Protein AF-A0A925I6Q6-F1 (afdb_monomer_lite)

pLDDT: mean 77.1, std 19.79, range [21.72, 97.94]

Radius of gyration: 34.44 Å; chains: 1; bounding box: 95×86×110 Å

Structure (mmCIF, N/CA/C/O backbone):
data_AF-A0A925I6Q6-F1
#
_entry.id   AF-A0A925I6Q6-F1
#
loop_
_atom_site.group_PDB
_atom_site.id
_atom_site.type_symbol
_atom_site.label_atom_id
_atom_site.label_alt_id
_atom_site.label_comp_id
_atom_site.label_asym_id
_atom_site.label_entity_id
_atom_site.label_seq_id
_atom_site.pdbx_PDB_ins_code
_atom_site.Cartn_x
_atom_site.Cartn_y
_atom_site.Cartn_z
_atom_site.occupancy
_atom_site.B_iso_or_equiv
_atom_site.auth_seq_id
_atom_site.auth_comp_id
_atom_site.auth_asym_id
_atom_site.auth_atom_id
_atom_site.pdbx_PDB_model_num
ATOM 1 N N . MET A 1 1 ? 2.445 -39.896 -63.220 1.00 28.86 1 MET A N 1
ATOM 2 C CA . MET A 1 1 ? 2.595 -40.839 -62.083 1.00 28.86 1 MET A CA 1
ATOM 3 C C . MET A 1 1 ? 2.996 -40.047 -60.835 1.00 28.86 1 MET A C 1
ATOM 5 O O . MET A 1 1 ? 3.186 -38.846 -60.957 1.00 28.86 1 MET A O 1
ATOM 9 N N . LYS A 1 2 ? 3.082 -40.713 -59.674 1.00 30.80 2 LYS A N 1
ATOM 10 C CA . LYS A 1 2 ? 3.702 -40.299 -58.388 1.00 30.80 2 LYS A CA 1
ATOM 11 C C . LYS A 1 2 ? 4.859 -39.266 -58.526 1.00 30.80 2 LYS A C 1
ATOM 13 O O . LYS A 1 2 ? 5.605 -39.363 -59.491 1.00 30.80 2 LYS A O 1
ATOM 18 N N . ASN A 1 3 ? 5.108 -38.326 -57.595 1.00 25.75 3 ASN A N 1
ATOM 19 C CA . ASN A 1 3 ? 4.942 -38.433 -56.132 1.00 25.75 3 ASN A CA 1
ATOM 20 C C . ASN A 1 3 ? 4.859 -37.079 -55.361 1.00 25.75 3 ASN A C 1
ATOM 22 O O . ASN A 1 3 ? 5.503 -36.111 -55.739 1.00 25.75 3 ASN A O 1
ATOM 26 N N . THR A 1 4 ? 4.169 -37.121 -54.210 1.00 26.95 4 THR A N 1
ATOM 27 C CA . THR A 1 4 ? 4.445 -36.465 -52.899 1.00 26.95 4 THR A CA 1
ATOM 28 C C . THR A 1 4 ? 4.555 -34.931 -52.702 1.00 26.95 4 THR A C 1
ATOM 30 O O . THR A 1 4 ? 5.418 -34.247 -53.235 1.00 26.95 4 THR A O 1
ATOM 33 N N . LEU A 1 5 ? 3.741 -34.466 -51.739 1.00 30.20 5 LEU A N 1
ATOM 34 C CA . LEU A 1 5 ? 3.757 -33.219 -50.945 1.00 30.20 5 LEU A CA 1
ATOM 35 C C . LEU A 1 5 ? 5.100 -32.480 -50.732 1.00 30.20 5 LEU A C 1
ATOM 37 O O . LEU A 1 5 ? 6.092 -33.073 -50.309 1.00 30.20 5 LEU A O 1
ATOM 41 N N . LYS A 1 6 ? 4.994 -31.142 -50.670 1.00 24.09 6 LYS A N 1
ATOM 42 C CA . LYS A 1 6 ? 5.481 -30.353 -49.518 1.00 24.09 6 LYS A CA 1
ATOM 43 C C . LYS A 1 6 ? 4.394 -29.388 -49.027 1.00 24.09 6 LYS A C 1
ATOM 45 O O . LYS A 1 6 ? 3.692 -28.787 -49.832 1.00 24.09 6 LYS A O 1
ATOM 50 N N . PHE A 1 7 ? 4.271 -29.242 -47.708 1.00 27.69 7 PHE A N 1
ATOM 51 C CA . PHE A 1 7 ? 3.477 -28.181 -47.074 1.00 27.69 7 PHE A CA 1
ATOM 52 C C . PHE A 1 7 ? 4.185 -26.827 -47.230 1.00 27.69 7 PHE A C 1
ATOM 54 O O . PHE A 1 7 ? 5.410 -26.748 -47.126 1.00 27.69 7 PHE A O 1
ATOM 61 N N . THR A 1 8 ? 3.429 -25.743 -47.393 1.00 26.39 8 THR A N 1
ATOM 62 C CA . THR A 1 8 ? 3.920 -24.379 -47.140 1.00 26.39 8 THR A CA 1
ATOM 63 C C . THR A 1 8 ? 2.788 -23.566 -46.523 1.00 26.39 8 THR A C 1
ATOM 65 O O . THR A 1 8 ? 1.695 -23.487 -47.079 1.00 26.39 8 THR A O 1
ATOM 68 N N . THR A 1 9 ? 3.026 -23.028 -45.329 1.00 26.95 9 THR A N 1
ATOM 69 C CA . THR A 1 9 ? 1.983 -22.449 -44.478 1.00 26.95 9 THR A CA 1
ATOM 70 C C . THR A 1 9 ? 1.590 -21.053 -44.951 1.00 26.95 9 THR A C 1
ATOM 72 O O . THR A 1 9 ? 2.262 -20.077 -44.624 1.00 26.95 9 THR A O 1
ATOM 75 N N . LEU A 1 10 ? 0.471 -20.933 -45.670 1.00 24.86 10 LEU A N 1
ATOM 76 C CA . LEU A 1 10 ? -0.156 -19.632 -45.889 1.00 24.86 10 LEU A CA 1
ATOM 77 C C . LEU A 1 10 ? -1.008 -19.279 -44.662 1.00 24.86 10 LEU A C 1
ATOM 79 O O . LEU A 1 10 ? -2.107 -19.804 -44.484 1.00 24.86 10 LEU A O 1
ATOM 83 N N . PHE A 1 11 ? -0.490 -18.397 -43.804 1.00 24.67 11 PHE A N 1
ATOM 84 C CA . PHE A 1 11 ? -1.240 -17.830 -42.680 1.00 24.67 11 PHE A CA 1
ATOM 85 C C . PHE A 1 11 ? -2.367 -16.936 -43.214 1.00 24.67 11 PHE A C 1
ATOM 87 O O . PHE A 1 11 ? -2.194 -15.732 -43.410 1.00 24.67 11 PHE A O 1
ATOM 94 N N . LEU A 1 12 ? -3.539 -17.525 -43.461 1.00 25.55 12 LEU A N 1
ATOM 95 C CA . LEU A 1 12 ? -4.740 -16.760 -43.767 1.00 25.55 12 LEU A CA 1
ATOM 96 C C . LEU A 1 12 ? -5.176 -16.041 -42.485 1.00 25.55 12 LEU A C 1
ATOM 98 O O . LEU A 1 12 ? -5.805 -16.632 -41.608 1.00 25.55 12 LEU A O 1
ATOM 102 N N . PHE A 1 13 ? -4.775 -14.775 -42.358 1.00 25.23 13 PHE A N 1
ATOM 103 C CA . PHE A 1 13 ? -5.041 -13.932 -41.194 1.00 25.23 13 PHE A CA 1
ATOM 104 C C . PHE A 1 13 ? -6.539 -13.612 -41.125 1.00 25.23 13 PHE A C 1
ATOM 106 O O . PHE A 1 13 ? -7.000 -12.574 -41.606 1.00 25.23 13 PHE A O 1
ATOM 113 N N . CYS A 1 14 ? -7.303 -14.553 -40.568 1.00 23.97 14 CYS A N 1
ATOM 114 C CA . CYS A 1 14 ? -8.751 -14.495 -40.460 1.00 23.97 14 CYS A CA 1
ATOM 115 C C . CYS A 1 14 ? -9.149 -13.391 -39.477 1.00 23.97 14 CYS A C 1
ATOM 117 O O . CYS A 1 14 ? -9.408 -13.638 -38.299 1.00 23.97 14 CYS A O 1
ATOM 119 N N . HIS A 1 15 ? -9.185 -12.159 -39.986 1.00 26.20 15 HIS A N 1
ATOM 120 C CA . HIS A 1 15 ? -9.763 -11.007 -39.320 1.00 26.20 15 HIS A CA 1
ATOM 121 C C . HIS A 1 15 ? -11.253 -11.282 -39.118 1.00 26.20 15 HIS A C 1
ATOM 123 O O . HIS A 1 15 ? -12.089 -10.931 -39.953 1.00 26.20 15 HIS A O 1
ATOM 129 N N . LEU A 1 16 ? -11.594 -11.900 -37.984 1.00 26.75 16 LEU A N 1
ATOM 130 C CA . LEU A 1 16 ? -12.916 -11.717 -37.413 1.00 26.75 16 LEU A CA 1
ATOM 131 C C . LEU A 1 16 ? -13.077 -10.213 -37.218 1.00 26.75 16 LEU A C 1
ATOM 133 O O . LEU A 1 16 ? -12.455 -9.622 -36.335 1.00 26.75 16 LEU A O 1
ATOM 137 N N . PHE A 1 17 ? -13.916 -9.603 -38.051 1.00 27.72 17 PHE A N 1
ATOM 138 C CA . PHE A 1 17 ? -14.454 -8.288 -37.763 1.00 27.72 17 PHE A CA 1
ATOM 139 C C . PHE A 1 17 ? -15.161 -8.381 -36.410 1.00 27.72 17 PHE A C 1
ATOM 141 O O . PHE A 1 17 ? -16.293 -8.862 -36.319 1.00 27.72 17 PHE A O 1
ATOM 148 N N . ILE A 1 18 ? -14.502 -7.886 -35.360 1.00 35.47 18 ILE A N 1
ATOM 149 C CA . ILE A 1 18 ? -15.178 -7.449 -34.143 1.00 35.47 18 ILE A CA 1
ATOM 150 C C . ILE A 1 18 ? -15.978 -6.217 -34.564 1.00 35.47 18 ILE A C 1
ATOM 152 O O . ILE A 1 18 ? -15.536 -5.076 -34.446 1.00 35.47 18 ILE A O 1
ATOM 156 N N . CYS A 1 19 ? -17.141 -6.470 -35.163 1.00 37.34 19 CYS A N 1
ATOM 157 C CA . CYS A 1 19 ? -18.093 -5.452 -35.559 1.00 37.34 19 CYS A CA 1
ATOM 158 C C . CYS A 1 19 ? -18.731 -4.919 -34.274 1.00 37.34 19 CYS A C 1
ATOM 160 O O . CYS A 1 19 ? -19.786 -5.388 -33.846 1.00 37.34 19 CYS A O 1
ATOM 162 N N . GLY A 1 20 ? -18.015 -4.007 -33.611 1.00 47.47 20 GLY A N 1
ATOM 163 C CA . GLY A 1 20 ? -18.482 -3.342 -32.406 1.00 47.47 20 GLY A CA 1
ATOM 164 C C . GLY A 1 20 ? -19.825 -2.682 -32.687 1.00 47.47 20 GLY A C 1
ATOM 165 O O . GLY A 1 20 ? -19.955 -1.917 -33.647 1.00 47.47 20 GLY A O 1
ATOM 166 N N . LEU A 1 21 ? -20.832 -3.010 -31.874 1.00 57.84 21 LEU A N 1
ATOM 167 C CA . LEU A 1 21 ? -22.136 -2.369 -31.984 1.00 57.84 21 LEU A CA 1
ATOM 168 C C . LEU A 1 21 ? -21.973 -0.875 -31.713 1.00 57.84 21 LEU A C 1
ATOM 170 O O . LEU A 1 21 ? -21.201 -0.461 -30.840 1.00 57.84 21 LEU A O 1
ATOM 174 N N . LYS A 1 22 ? -22.697 -0.069 -32.485 1.00 62.44 22 LYS A N 1
ATOM 175 C CA . LYS A 1 22 ? -22.633 1.384 -32.359 1.00 62.44 22 LYS A CA 1
ATOM 176 C C . LYS A 1 22 ? -23.598 1.821 -31.267 1.00 62.44 22 LYS A C 1
ATOM 178 O O . LYS A 1 22 ? -24.654 1.214 -31.112 1.00 62.44 22 LYS A O 1
ATOM 183 N N . ALA A 1 23 ? -23.257 2.889 -30.552 1.00 62.59 23 ALA A N 1
ATOM 184 C CA . ALA A 1 23 ? -24.055 3.472 -29.472 1.00 62.59 23 ALA A CA 1
ATOM 185 C C . ALA A 1 23 ? -25.576 3.511 -29.764 1.00 62.59 23 ALA A C 1
ATOM 187 O O . ALA A 1 23 ? -26.377 3.092 -28.928 1.00 62.59 23 ALA A O 1
ATOM 188 N N . LYS A 1 24 ? -25.977 3.891 -30.985 1.00 66.69 24 LYS A N 1
ATOM 189 C CA . LYS A 1 24 ? -27.370 3.840 -31.474 1.00 66.69 24 LYS A CA 1
ATOM 190 C C . LYS A 1 24 ? -28.144 2.514 -31.277 1.00 66.69 24 LYS A C 1
ATOM 192 O O . LYS A 1 24 ? -29.372 2.554 -31.243 1.00 66.69 24 LYS A O 1
ATOM 197 N N . ASP A 1 25 ? -27.486 1.359 -31.169 1.00 79.88 25 ASP A N 1
ATOM 198 C CA . ASP A 1 25 ? -28.128 0.033 -31.144 1.00 79.88 25 ASP A CA 1
ATOM 199 C C . ASP A 1 25 ? -28.603 -0.384 -29.724 1.00 79.88 25 ASP A C 1
ATOM 201 O O . ASP A 1 25 ? -29.259 -1.419 -29.557 1.00 79.88 25 ASP A O 1
ATOM 205 N N . PHE A 1 26 ? -28.301 0.420 -28.694 1.00 86.88 26 PHE A N 1
ATOM 206 C CA . PHE A 1 26 ? -28.715 0.200 -27.301 1.00 86.88 26 PHE A CA 1
ATOM 207 C C . PHE A 1 26 ? -30.068 0.858 -26.958 1.00 86.88 26 PHE A C 1
ATOM 209 O O . PHE A 1 26 ? -30.475 1.849 -27.575 1.00 86.88 26 PHE A O 1
ATOM 216 N N . VAL A 1 27 ? -30.754 0.302 -25.950 1.00 91.38 27 VAL A N 1
ATOM 217 C CA . VAL A 1 27 ? -32.035 0.800 -25.393 1.00 91.38 27 VAL A CA 1
ATOM 218 C C . VAL A 1 27 ? -32.047 0.924 -23.868 1.00 91.38 27 VAL A C 1
ATOM 220 O O . VAL A 1 27 ? -32.832 1.697 -23.330 1.00 91.38 27 VAL A O 1
ATOM 223 N N . SER A 1 28 ? -31.169 0.213 -23.160 1.00 91.69 28 SER A N 1
ATOM 224 C CA . SER A 1 28 ? -30.926 0.423 -21.731 1.00 91.69 28 SER A CA 1
ATOM 225 C C . SER A 1 28 ? -29.458 0.184 -21.392 1.00 91.69 28 SER A C 1
ATOM 227 O O . SER A 1 28 ? -28.758 -0.554 -22.092 1.00 91.69 28 SER A O 1
ATOM 229 N N . ILE A 1 29 ? -28.992 0.819 -20.317 1.00 92.50 29 ILE A N 1
ATOM 230 C CA . ILE A 1 29 ? -27.663 0.611 -19.741 1.00 92.50 29 ILE A CA 1
ATOM 231 C C . ILE A 1 29 ? -27.769 0.483 -18.218 1.00 92.50 29 ILE A C 1
ATOM 233 O O . ILE A 1 29 ? -28.679 1.041 -17.608 1.00 92.50 29 ILE A O 1
ATOM 237 N N . GLU A 1 30 ? -26.831 -0.235 -17.612 1.00 91.19 30 GLU A N 1
ATOM 238 C CA . GLU A 1 30 ? -26.731 -0.469 -16.169 1.00 91.19 30 GLU A CA 1
ATOM 239 C C . GLU A 1 30 ? -25.265 -0.290 -15.745 1.00 91.19 30 GLU A C 1
ATOM 241 O O . GLU A 1 30 ? -24.386 -0.970 -16.281 1.00 91.19 30 GLU A O 1
ATOM 246 N N . ILE A 1 31 ? -24.988 0.625 -14.809 1.00 88.94 31 ILE A N 1
ATOM 247 C CA . ILE A 1 31 ? -23.651 0.795 -14.224 1.00 88.94 31 ILE A CA 1
ATOM 248 C C . ILE A 1 31 ? -23.450 -0.270 -13.143 1.00 88.94 31 ILE A C 1
ATOM 250 O O . ILE A 1 31 ? -24.265 -0.410 -12.233 1.00 88.94 31 ILE A O 1
ATOM 254 N N . LYS A 1 32 ? -22.334 -0.996 -13.215 1.00 83.69 32 LYS A N 1
ATOM 255 C CA . LYS A 1 32 ? -21.944 -2.041 -12.261 1.00 83.69 32 LYS A CA 1
ATOM 256 C C . LYS A 1 32 ? -20.620 -1.679 -11.604 1.00 83.69 32 LYS A C 1
ATOM 258 O O . LYS A 1 32 ? -19.717 -1.187 -12.270 1.00 83.69 32 LYS A O 1
ATOM 263 N N . TYR A 1 33 ? -20.511 -1.929 -10.306 1.00 77.06 33 TYR A N 1
ATOM 264 C CA . TYR A 1 33 ? -19.324 -1.677 -9.487 1.00 77.06 33 TYR A CA 1
ATOM 265 C C . TYR A 1 33 ? -19.294 -2.680 -8.324 1.00 77.06 33 TYR A C 1
ATOM 267 O O . TYR A 1 33 ? -20.303 -3.342 -8.066 1.00 77.06 33 TYR A O 1
ATOM 275 N N . ASP A 1 34 ? -18.161 -2.824 -7.627 1.00 67.12 34 ASP A N 1
ATOM 276 C CA . ASP A 1 34 ? -18.092 -3.665 -6.425 1.00 67.12 34 ASP A CA 1
ATOM 277 C C . ASP A 1 34 ? -18.353 -2.805 -5.175 1.00 67.12 34 ASP A C 1
ATOM 279 O O . ASP A 1 34 ? -17.488 -2.008 -4.797 1.00 67.12 34 ASP A O 1
ATOM 283 N N . PRO A 1 35 ? -19.504 -2.955 -4.489 1.00 57.75 35 PRO A N 1
ATOM 284 C CA . PRO A 1 35 ? -19.788 -2.223 -3.256 1.00 57.75 35 PRO A CA 1
ATOM 285 C C . PRO A 1 35 ? -18.900 -2.645 -2.072 1.00 57.75 35 PRO A C 1
ATOM 287 O O . PRO A 1 35 ? -18.993 -2.039 -1.008 1.00 57.75 35 PRO A O 1
ATOM 290 N N . LYS A 1 36 ? -18.048 -3.670 -2.230 1.00 56.53 36 LYS A N 1
ATOM 291 C CA . LYS A 1 36 ? -17.030 -4.085 -1.249 1.00 56.53 36 LYS A CA 1
ATOM 292 C C . LYS A 1 36 ? -15.645 -3.478 -1.521 1.00 56.53 36 LYS A C 1
ATOM 294 O O . LYS A 1 36 ? -14.700 -3.789 -0.797 1.00 56.53 36 LYS A O 1
ATOM 299 N N . GLY A 1 37 ? -15.514 -2.634 -2.549 1.00 56.78 37 GLY A N 1
ATOM 300 C CA . GLY A 1 37 ? -14.294 -1.881 -2.839 1.00 56.78 37 GLY A CA 1
ATOM 301 C C . GLY A 1 37 ? -13.965 -0.817 -1.782 1.00 56.78 37 GLY A C 1
ATOM 302 O O . GLY A 1 37 ? -14.786 -0.462 -0.935 1.00 56.78 37 GLY A O 1
ATOM 303 N N . VAL A 1 38 ? -12.745 -0.274 -1.838 1.00 61.28 38 VAL A N 1
ATOM 304 C CA . VAL A 1 38 ? -12.308 0.800 -0.932 1.00 61.28 38 VAL A CA 1
ATOM 305 C C . VAL A 1 38 ? -12.861 2.144 -1.411 1.00 61.28 38 VAL A C 1
ATOM 307 O O . VAL A 1 38 ? -12.325 2.763 -2.327 1.00 61.28 38 VAL A O 1
ATOM 310 N N . LEU A 1 39 ? -13.927 2.612 -0.762 1.00 75.06 39 LEU A N 1
ATOM 311 C CA . LEU A 1 39 ? -14.619 3.855 -1.105 1.00 75.06 39 LEU A CA 1
ATOM 312 C C . LEU A 1 39 ? -14.192 4.983 -0.150 1.00 75.06 39 LEU A C 1
ATOM 314 O O . LEU A 1 39 ? -14.851 5.257 0.855 1.00 75.06 39 LEU A O 1
ATOM 318 N N . ALA A 1 40 ? -13.052 5.615 -0.449 1.00 75.62 40 ALA A N 1
ATOM 319 C CA . ALA A 1 40 ? -12.442 6.690 0.341 1.00 75.62 40 ALA A CA 1
ATOM 320 C C . ALA A 1 40 ? -11.795 7.771 -0.553 1.00 75.62 40 ALA A C 1
ATOM 322 O O . ALA A 1 40 ? -11.584 7.549 -1.744 1.00 75.62 40 ALA A O 1
ATOM 323 N N . LEU A 1 41 ? -11.462 8.938 0.016 1.00 76.69 41 LEU A N 1
ATOM 324 C CA . LEU A 1 41 ? -10.859 10.054 -0.733 1.00 76.69 41 LEU A CA 1
ATOM 325 C C . LEU A 1 41 ? -9.552 9.653 -1.431 1.00 76.69 41 LEU A C 1
ATOM 327 O O . LEU A 1 41 ? -8.686 9.020 -0.823 1.00 76.69 41 LEU A O 1
ATOM 331 N N . GLY A 1 42 ? -9.383 10.075 -2.685 1.00 72.12 42 GLY A N 1
ATOM 332 C CA . GLY A 1 42 ? -8.180 9.797 -3.472 1.00 72.12 42 GLY A CA 1
ATOM 333 C C . GLY A 1 42 ? -7.965 8.315 -3.791 1.00 72.12 42 GLY A C 1
ATOM 334 O O . GLY A 1 42 ? -6.826 7.913 -4.024 1.00 72.12 42 GLY A O 1
ATOM 335 N N . GLN A 1 43 ? -9.011 7.484 -3.742 1.00 75.19 43 GLN A N 1
ATOM 336 C CA . GLN A 1 43 ? -8.963 6.074 -4.139 1.00 75.19 43 GLN A CA 1
ATOM 337 C C . GLN A 1 43 ? -9.676 5.861 -5.477 1.00 75.19 43 GLN A C 1
ATOM 339 O O . GLN A 1 43 ? -10.671 6.523 -5.777 1.00 75.19 43 GLN A O 1
ATOM 344 N N . GLY A 1 44 ? -9.149 4.931 -6.275 1.00 76.31 44 GLY A N 1
ATOM 345 C CA . GLY A 1 44 ? -9.739 4.496 -7.538 1.00 76.31 44 GLY A CA 1
ATOM 346 C C . GLY A 1 44 ? -10.455 3.154 -7.395 1.00 76.31 44 GLY A C 1
ATOM 347 O O . GLY A 1 44 ? -9.955 2.261 -6.710 1.00 76.31 44 GLY A O 1
ATOM 348 N N . PHE A 1 45 ? -11.593 2.987 -8.066 1.00 73.94 45 PHE A N 1
ATOM 349 C CA . PHE A 1 45 ? -12.280 1.699 -8.195 1.00 73.94 45 PHE A CA 1
ATOM 350 C C . PHE A 1 45 ? -12.850 1.518 -9.605 1.00 73.94 45 PHE A C 1
ATOM 352 O O . PHE A 1 45 ? -13.227 2.485 -10.263 1.00 73.94 45 PHE A O 1
ATOM 359 N N . TYR A 1 46 ? -12.909 0.274 -10.079 1.00 79.44 46 TYR A N 1
ATOM 360 C CA . TYR A 1 46 ? -13.420 -0.033 -11.414 1.00 79.44 46 TYR A CA 1
ATOM 361 C C . TYR A 1 46 ? -14.946 -0.086 -11.450 1.00 79.44 46 TYR A C 1
ATOM 363 O O . TYR A 1 46 ? -15.592 -0.588 -10.525 1.00 79.44 46 TYR A O 1
ATOM 371 N N . ILE A 1 47 ? -15.497 0.383 -12.566 1.00 81.50 47 ILE A N 1
ATOM 372 C CA . ILE A 1 47 ? -16.898 0.220 -12.941 1.00 81.50 47 ILE A CA 1
ATOM 373 C C . ILE A 1 47 ? -16.998 -0.476 -14.304 1.00 81.50 47 ILE A C 1
ATOM 375 O O . ILE A 1 47 ? -16.063 -0.467 -15.102 1.00 81.50 47 ILE A O 1
ATOM 379 N N . GLY A 1 48 ? -18.151 -1.066 -14.593 1.00 84.62 48 GLY A N 1
ATOM 380 C CA . GLY A 1 48 ? -18.523 -1.574 -15.911 1.00 84.62 48 GLY A CA 1
ATOM 381 C C . GLY A 1 48 ? -19.888 -1.036 -16.328 1.00 84.62 48 GLY A C 1
ATOM 382 O O . GLY A 1 48 ? -20.693 -0.654 -15.481 1.00 84.62 48 GLY A O 1
ATOM 383 N N . ILE A 1 49 ? -20.169 -1.029 -17.628 1.00 87.19 49 ILE A N 1
ATOM 384 C CA . ILE A 1 49 ? -21.508 -0.776 -18.165 1.00 87.19 49 ILE A CA 1
ATOM 385 C C . ILE A 1 49 ? -21.996 -2.044 -18.849 1.00 87.19 49 ILE A C 1
ATOM 387 O O . ILE A 1 49 ? -21.358 -2.517 -19.788 1.00 87.19 49 ILE A O 1
ATOM 391 N N . ALA A 1 50 ? -23.145 -2.556 -18.410 1.00 86.62 50 ALA A N 1
ATOM 392 C CA . ALA A 1 50 ? -23.907 -3.554 -19.147 1.00 86.62 50 ALA A CA 1
ATOM 393 C C . ALA A 1 50 ? -24.944 -2.835 -20.022 1.00 86.62 50 ALA A C 1
ATOM 395 O O . ALA A 1 50 ? -25.865 -2.200 -19.511 1.00 86.62 50 ALA A O 1
ATOM 396 N N . ALA A 1 51 ? -24.779 -2.905 -21.341 1.00 87.62 51 ALA A N 1
ATOM 397 C CA . ALA A 1 51 ? -25.633 -2.253 -22.328 1.00 87.62 51 ALA A CA 1
ATOM 398 C C . ALA A 1 51 ? -26.507 -3.282 -23.056 1.00 87.62 51 ALA A C 1
ATOM 400 O O . ALA A 1 51 ? -26.003 -4.269 -23.598 1.00 87.62 51 ALA A O 1
ATOM 401 N N . THR A 1 52 ? -27.819 -3.049 -23.088 1.00 88.06 52 THR A N 1
ATOM 402 C CA . THR A 1 52 ? -28.803 -3.974 -23.667 1.00 88.06 52 THR A CA 1
ATOM 403 C C . THR A 1 52 ? -29.382 -3.414 -24.962 1.00 88.06 52 THR A C 1
ATOM 405 O O . THR A 1 52 ? -29.732 -2.238 -25.062 1.00 88.06 52 THR A O 1
ATOM 408 N N . THR A 1 53 ? -29.484 -4.282 -25.965 1.00 86.81 53 THR A N 1
ATOM 409 C CA . THR A 1 53 ? -30.084 -4.005 -27.282 1.00 86.81 53 THR A CA 1
ATOM 410 C C . THR A 1 53 ? -31.564 -4.400 -27.324 1.00 86.81 53 THR A C 1
ATOM 412 O O . THR A 1 53 ? -31.996 -5.249 -26.547 1.00 86.81 53 THR A O 1
ATOM 415 N N . GLU A 1 54 ? -32.330 -3.876 -28.290 1.00 83.94 54 GLU A N 1
ATOM 416 C CA . GLU A 1 54 ? -33.751 -4.233 -28.520 1.00 83.94 54 GLU A CA 1
ATOM 417 C C . GL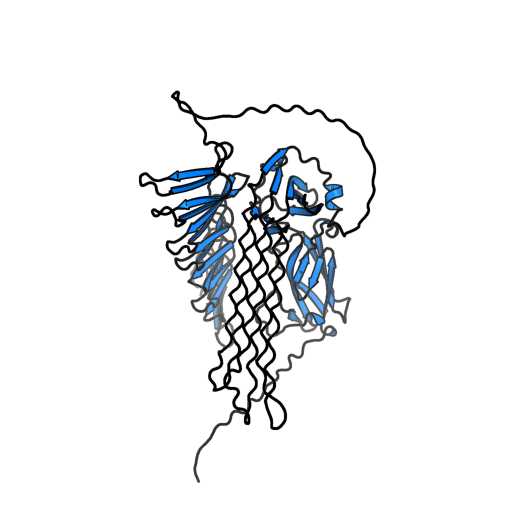U A 1 54 ? -34.012 -5.749 -28.563 1.00 83.94 54 GLU A C 1
ATOM 419 O O . GLU A 1 54 ? -35.063 -6.228 -28.150 1.00 83.94 54 GLU A O 1
ATOM 424 N N . LYS A 1 55 ? -33.034 -6.527 -29.045 1.00 82.75 55 LYS A N 1
ATOM 425 C CA . LYS A 1 55 ? -33.120 -7.989 -29.194 1.00 82.75 55 LYS A CA 1
ATOM 426 C C . LYS A 1 55 ? -32.655 -8.748 -27.943 1.00 82.75 55 LYS A C 1
ATOM 428 O O . LYS A 1 55 ? -32.213 -9.890 -28.056 1.00 82.75 55 LYS A O 1
ATOM 433 N N . GLY A 1 56 ? -32.667 -8.099 -26.776 1.00 80.25 56 GLY A N 1
ATOM 434 C CA . GLY A 1 56 ? -32.303 -8.678 -25.477 1.00 80.25 56 GLY A CA 1
ATOM 435 C C . GLY A 1 56 ? -30.833 -9.087 -25.327 1.00 80.25 56 GLY A C 1
ATOM 436 O O . GLY A 1 56 ? -30.473 -9.730 -24.344 1.00 80.25 56 GLY A O 1
ATOM 437 N N . LYS A 1 57 ? -29.957 -8.753 -26.287 1.00 81.12 57 LYS A N 1
ATOM 438 C CA . LYS A 1 57 ? -28.521 -9.049 -26.177 1.00 81.12 57 LYS A CA 1
ATOM 439 C C . LYS A 1 57 ? -27.851 -7.980 -25.322 1.00 81.12 57 LYS A C 1
ATOM 441 O O . LYS A 1 57 ? -27.924 -6.801 -25.676 1.00 81.12 57 LYS A O 1
ATOM 446 N N . VAL A 1 58 ? -27.183 -8.427 -24.261 1.00 80.75 58 VAL A N 1
ATOM 447 C CA . VAL A 1 58 ? -26.318 -7.621 -23.392 1.00 80.75 58 VAL A CA 1
ATOM 448 C C . VAL A 1 58 ? -24.878 -7.650 -23.913 1.00 80.75 58 VAL A C 1
ATOM 450 O O . VAL A 1 58 ? -24.400 -8.693 -24.375 1.00 80.75 58 VAL A O 1
ATOM 453 N N . PHE A 1 59 ? -24.206 -6.507 -23.824 1.00 80.44 59 PHE A N 1
ATOM 454 C CA . PHE A 1 59 ? -22.781 -6.294 -24.074 1.00 80.44 59 PHE A CA 1
ATOM 455 C C . PHE A 1 59 ? -22.192 -5.577 -22.859 1.00 80.44 59 PHE A C 1
ATOM 457 O O . PHE A 1 59 ? -22.860 -4.717 -22.290 1.00 80.44 59 PHE A O 1
ATOM 464 N N . GLU A 1 60 ? -20.965 -5.905 -22.458 1.00 79.56 60 GLU A N 1
ATOM 465 C CA . GLU A 1 60 ? -20.325 -5.284 -21.289 1.00 79.56 60 GLU A CA 1
ATOM 466 C C . GLU A 1 60 ? -19.043 -4.542 -21.687 1.00 79.56 60 GLU A C 1
ATOM 468 O O . GLU A 1 60 ? -18.353 -4.947 -22.628 1.00 79.56 60 GLU A O 1
ATOM 473 N N . THR A 1 61 ? -18.719 -3.444 -21.001 1.00 76.19 61 THR A N 1
ATOM 474 C CA . THR A 1 61 ? -17.422 -2.775 -21.179 1.00 76.19 61 THR A CA 1
ATOM 475 C C . THR A 1 61 ? -16.281 -3.577 -20.531 1.00 76.19 61 THR A C 1
ATOM 477 O O . THR A 1 61 ? -16.495 -4.265 -19.526 1.00 76.19 61 THR A O 1
ATOM 480 N N . PRO A 1 62 ? -15.046 -3.515 -21.069 1.00 64.94 62 PRO A N 1
ATOM 481 C CA . PRO A 1 62 ? -13.884 -4.122 -20.428 1.00 64.94 62 PRO A CA 1
ATOM 482 C C . PRO A 1 62 ? -13.625 -3.522 -19.041 1.00 64.94 62 PRO A C 1
ATOM 484 O O . PRO A 1 62 ? -13.678 -2.304 -18.879 1.00 64.94 62 PRO A O 1
ATOM 487 N N . GLY A 1 63 ? -13.267 -4.371 -18.073 1.00 54.56 63 GLY A N 1
ATOM 488 C CA . GLY A 1 63 ? -12.644 -3.935 -16.816 1.00 54.56 63 GLY A CA 1
ATOM 489 C C . GLY A 1 63 ? -13.276 -4.440 -15.518 1.00 54.56 63 GLY A C 1
ATOM 490 O O . GLY A 1 63 ? -12.588 -4.404 -14.503 1.00 54.56 63 GLY A O 1
ATOM 491 N N . PHE A 1 64 ? -14.526 -4.935 -15.517 1.00 54.12 64 PHE A N 1
ATOM 492 C CA . PHE A 1 64 ? -15.228 -5.197 -14.246 1.00 54.12 64 PHE A CA 1
ATOM 493 C C . PHE A 1 64 ? -15.721 -6.641 -13.979 1.00 54.12 64 PHE A C 1
ATOM 495 O O . PHE A 1 64 ? -15.305 -7.222 -12.979 1.00 54.12 64 PHE A O 1
ATOM 502 N N . LEU A 1 65 ? -16.568 -7.262 -14.821 1.00 44.59 65 LEU A N 1
ATOM 503 C CA . LEU A 1 65 ? -17.279 -8.511 -14.434 1.00 44.59 65 LEU A CA 1
ATOM 504 C C . LEU A 1 65 ? -16.936 -9.802 -15.191 1.00 44.59 65 LEU A C 1
ATOM 506 O O . LEU A 1 65 ? -17.409 -10.869 -14.795 1.00 44.59 65 LEU A O 1
ATOM 510 N N . SER A 1 66 ? -16.123 -9.772 -16.250 1.00 43.38 66 SER A N 1
ATOM 511 C CA . SER A 1 66 ? -15.737 -11.002 -16.965 1.00 43.38 66 SER A CA 1
ATOM 512 C C . SER A 1 66 ? -14.411 -10.890 -17.729 1.00 43.38 66 SER A C 1
ATOM 514 O O . SER A 1 66 ? -14.399 -10.421 -18.871 1.00 43.38 66 SER A O 1
ATOM 516 N N . PRO A 1 67 ? -13.291 -11.388 -17.167 1.00 38.94 67 PRO A N 1
ATOM 517 C CA . PRO A 1 67 ? -12.066 -11.612 -17.931 1.00 38.94 67 PRO A CA 1
ATOM 518 C C . PRO A 1 67 ? -12.268 -12.785 -18.911 1.00 38.94 67 PRO A C 1
ATOM 520 O O . PRO A 1 67 ? -12.033 -13.941 -18.568 1.00 38.94 67 PRO A O 1
ATOM 523 N N . GLY A 1 68 ? -12.739 -12.483 -20.128 1.00 43.66 68 GLY A N 1
ATOM 524 C CA . GLY A 1 68 ? -12.910 -13.461 -21.218 1.00 43.66 68 GLY A CA 1
ATOM 525 C C . GLY A 1 68 ? -14.208 -13.375 -22.038 1.00 43.66 68 GLY A C 1
ATOM 526 O O . GLY A 1 68 ? -14.518 -14.313 -22.772 1.00 43.66 68 GLY A O 1
ATOM 527 N N . LEU A 1 69 ? -15.005 -12.304 -21.925 1.00 43.59 69 LEU A N 1
ATOM 528 C CA . LEU A 1 69 ? -16.327 -12.238 -22.564 1.00 43.59 69 LEU A CA 1
ATOM 529 C C . LEU A 1 69 ? -16.248 -11.893 -24.068 1.00 43.59 69 LEU A C 1
ATOM 531 O O . LEU A 1 69 ? -15.817 -10.811 -24.455 1.00 43.59 69 LEU A O 1
ATOM 535 N N . LEU A 1 70 ? -16.753 -12.790 -24.925 1.00 43.09 70 LEU A N 1
ATOM 536 C CA . LEU A 1 70 ? -16.755 -12.702 -26.403 1.00 43.09 70 LEU A CA 1
ATOM 537 C C . LEU A 1 70 ? -17.624 -11.567 -27.014 1.00 43.09 70 LEU A C 1
ATOM 539 O O . LEU A 1 70 ? -17.936 -11.602 -28.204 1.00 43.09 70 LEU A O 1
ATOM 543 N N . LYS A 1 71 ? -18.088 -10.599 -26.213 1.00 55.00 71 LYS A N 1
ATOM 544 C CA . LYS A 1 71 ? -19.046 -9.538 -26.589 1.00 55.00 71 LYS A CA 1
ATOM 545 C C . LYS A 1 71 ? -18.781 -8.244 -25.809 1.00 55.00 71 LYS A C 1
ATOM 547 O O . LYS A 1 71 ? -19.647 -7.756 -25.082 1.00 55.00 71 LYS A O 1
ATOM 552 N N . ALA A 1 72 ? -17.575 -7.706 -25.949 1.00 62.12 72 ALA A N 1
ATOM 553 C CA . ALA A 1 72 ? -17.246 -6.390 -25.413 1.00 62.12 72 ALA A CA 1
ATOM 554 C C . ALA A 1 72 ? -17.968 -5.266 -26.186 1.00 62.12 72 ALA A C 1
ATOM 556 O O . ALA A 1 72 ? -18.157 -5.363 -27.401 1.00 62.12 72 ALA A O 1
ATOM 557 N N . THR A 1 73 ? -18.316 -4.182 -25.492 1.00 69.12 73 THR A N 1
ATOM 558 C CA . THR A 1 73 ? -18.562 -2.859 -26.092 1.00 69.12 73 THR A CA 1
ATOM 559 C C . THR A 1 73 ? -17.455 -1.900 -25.666 1.00 69.12 73 THR A C 1
ATOM 561 O O . THR A 1 73 ? -16.953 -1.981 -24.550 1.00 69.12 73 THR A O 1
ATOM 564 N N . ASP A 1 74 ? -17.080 -0.980 -26.546 1.00 79.12 74 ASP A N 1
ATOM 565 C CA . ASP A 1 74 ? -16.081 0.047 -26.255 1.00 79.12 74 ASP A CA 1
ATOM 566 C C . ASP A 1 74 ? -16.631 1.091 -25.259 1.00 79.12 74 ASP A C 1
ATOM 568 O O . ASP A 1 74 ? -17.810 1.459 -25.317 1.00 79.12 74 ASP A O 1
ATOM 572 N N . TRP A 1 75 ? -15.768 1.589 -24.369 1.00 83.25 75 TRP A N 1
ATOM 573 C CA . TRP A 1 75 ? -16.018 2.763 -23.530 1.00 83.25 75 TRP A CA 1
ATOM 574 C C . TRP A 1 75 ? -16.306 4.015 -24.371 1.00 83.25 75 TRP A C 1
ATOM 576 O O . TRP A 1 75 ? -17.082 4.874 -23.948 1.00 83.25 75 TRP A O 1
ATOM 586 N N . SER A 1 76 ? -15.761 4.100 -25.590 1.00 85.88 76 SER A N 1
ATOM 587 C CA . SER A 1 76 ? -15.989 5.221 -26.508 1.00 85.88 76 SER A CA 1
ATOM 588 C C . SER A 1 76 ? -17.467 5.450 -26.867 1.00 85.88 76 SER A C 1
ATOM 590 O O . SER A 1 76 ? -17.825 6.592 -27.158 1.00 85.88 76 SER A O 1
ATOM 592 N N . ASN A 1 77 ? -18.343 4.440 -26.753 1.00 88.31 77 ASN A N 1
ATOM 593 C CA . ASN A 1 77 ? -19.796 4.565 -26.958 1.00 88.31 77 ASN A CA 1
ATOM 594 C C . ASN A 1 77 ? -20.514 5.399 -25.869 1.00 88.31 77 ASN A C 1
ATOM 596 O O . ASN A 1 77 ? -21.638 5.861 -26.092 1.00 88.31 77 ASN A O 1
ATOM 600 N N . PHE A 1 78 ? -19.901 5.601 -24.696 1.00 90.88 78 PHE A N 1
ATOM 601 C CA . PHE A 1 78 ? -20.561 6.170 -23.514 1.00 90.88 78 PHE A CA 1
ATOM 602 C C . PHE A 1 78 ? -19.950 7.507 -23.082 1.00 90.88 78 PHE A C 1
ATOM 604 O O . PHE A 1 78 ? -18.751 7.752 -23.230 1.00 90.88 78 PHE A O 1
ATOM 611 N N . LYS A 1 79 ? -20.784 8.388 -22.525 1.00 94.69 79 LYS A N 1
ATOM 612 C CA . LYS A 1 79 ? -20.366 9.570 -21.767 1.00 94.69 79 LYS A CA 1
ATOM 613 C C . LYS A 1 79 ? -20.593 9.288 -20.283 1.00 94.69 79 LYS A C 1
ATOM 615 O O . LYS A 1 79 ? -21.722 8.999 -19.883 1.00 94.69 79 LYS A O 1
ATOM 620 N N . ILE A 1 80 ? -19.523 9.396 -19.499 1.00 94.12 80 ILE A N 1
ATOM 621 C CA . ILE A 1 80 ? -19.524 9.244 -18.042 1.00 94.12 80 ILE A CA 1
ATOM 622 C C . ILE A 1 80 ? -19.358 10.627 -17.413 1.00 94.12 80 ILE A C 1
ATOM 624 O O . ILE A 1 80 ? -18.512 11.409 -17.842 1.00 94.12 80 ILE A O 1
ATOM 628 N N . GLU A 1 81 ? -20.173 10.928 -16.412 1.00 96.06 81 GLU A N 1
ATOM 629 C CA . GLU A 1 81 ? -20.097 12.135 -15.592 1.00 96.06 81 GLU A CA 1
ATOM 630 C C . GLU A 1 81 ? -20.015 11.696 -14.124 1.00 96.06 81 GLU A C 1
ATOM 632 O O . GLU A 1 81 ? -20.815 10.866 -13.685 1.00 96.06 81 GLU A O 1
ATOM 637 N N . VAL A 1 82 ? -19.037 12.218 -13.378 1.00 94.00 82 VAL A N 1
ATOM 638 C CA . VAL A 1 82 ? -18.814 11.880 -11.964 1.00 94.00 82 VAL A CA 1
ATOM 639 C C . VAL A 1 82 ? -18.904 13.150 -11.123 1.00 94.00 82 VAL A C 1
ATOM 641 O O . VAL A 1 82 ? -18.123 14.080 -11.311 1.00 94.00 82 VAL A O 1
ATOM 644 N N . GLU A 1 83 ? -19.839 13.192 -10.177 1.00 94.69 83 GLU A N 1
ATOM 645 C CA . GLU A 1 83 ? -19.828 14.192 -9.109 1.00 94.69 83 GLU A CA 1
ATOM 646 C C . GLU A 1 83 ? -18.971 13.676 -7.946 1.00 94.69 83 GLU A C 1
ATOM 648 O O . GLU A 1 83 ? -19.213 12.579 -7.441 1.00 94.69 83 GLU A O 1
ATOM 653 N N . GLY A 1 84 ? -17.984 14.469 -7.515 1.00 87.88 84 GLY A N 1
ATOM 654 C CA . GLY A 1 84 ? -17.059 14.114 -6.431 1.00 87.88 84 GLY A CA 1
ATOM 655 C C . GLY A 1 84 ? -15.835 13.288 -6.857 1.00 87.88 84 GLY A C 1
ATOM 656 O O . GLY A 1 84 ? -15.163 12.697 -6.011 1.00 87.88 84 GLY A O 1
ATOM 657 N N . GLY A 1 85 ? -15.511 13.241 -8.151 1.00 90.19 85 GLY A N 1
ATOM 658 C CA . GLY A 1 85 ? -14.360 12.497 -8.664 1.00 90.19 85 GLY A CA 1
ATOM 659 C C . GLY A 1 85 ? -14.119 12.697 -10.159 1.00 90.19 85 GLY A C 1
ATOM 660 O O . GLY A 1 85 ? -14.729 13.560 -10.788 1.00 90.19 85 GLY A O 1
ATOM 661 N N . THR A 1 86 ? -13.238 11.879 -10.729 1.00 87.69 86 THR A N 1
ATOM 662 C CA . THR A 1 86 ? -12.973 11.786 -12.174 1.00 87.69 86 THR A CA 1
ATOM 663 C C . THR A 1 86 ? -13.186 10.355 -12.678 1.00 87.69 86 THR A C 1
ATOM 665 O O . THR A 1 86 ? -13.358 9.423 -11.891 1.00 87.69 86 THR A O 1
ATOM 668 N N . PHE A 1 87 ? -13.196 10.176 -14.001 1.00 85.81 87 PHE A N 1
ATOM 669 C CA . PHE A 1 87 ? -13.273 8.873 -14.662 1.00 85.81 87 PHE A CA 1
ATOM 670 C C . PHE A 1 87 ? -12.202 8.775 -15.753 1.00 85.81 87 PHE A C 1
ATOM 672 O O . PHE A 1 87 ? -12.072 9.697 -16.558 1.00 85.81 87 PHE A O 1
ATOM 679 N N . GLU A 1 88 ? -11.477 7.659 -15.788 1.00 79.06 88 GLU A N 1
ATOM 680 C CA . GLU A 1 88 ? -10.421 7.359 -16.761 1.00 79.06 88 GLU A CA 1
ATOM 681 C C . GLU A 1 88 ? -10.372 5.834 -16.981 1.00 79.06 88 GLU A C 1
ATOM 683 O O . GLU A 1 88 ? -10.336 5.070 -16.018 1.00 79.06 88 GLU A O 1
ATOM 688 N N . ASP A 1 89 ? -10.459 5.387 -18.238 1.00 74.56 89 ASP A N 1
ATOM 689 C CA . ASP A 1 89 ? -10.336 3.988 -18.696 1.00 74.56 89 ASP A CA 1
ATOM 690 C C . ASP A 1 89 ? -11.047 2.906 -17.851 1.00 74.56 89 ASP A C 1
ATOM 692 O O . ASP A 1 89 ? -10.544 1.805 -17.623 1.00 74.56 89 ASP A O 1
ATOM 696 N N . GLY A 1 90 ? -12.274 3.202 -17.409 1.00 75.88 90 GLY A N 1
ATOM 697 C CA . GLY A 1 90 ? -13.114 2.278 -16.635 1.00 75.88 90 GLY A CA 1
ATOM 698 C C . GLY A 1 90 ? -12.945 2.384 -15.117 1.00 75.88 90 GLY A C 1
ATOM 699 O O . GLY A 1 90 ? -13.728 1.785 -14.379 1.00 75.88 90 GLY A O 1
ATOM 700 N N . ALA A 1 91 ? -11.980 3.166 -14.634 1.00 79.44 91 ALA A N 1
ATOM 701 C CA . ALA A 1 91 ? -11.814 3.497 -13.226 1.00 79.44 91 ALA A CA 1
ATOM 702 C C . ALA A 1 91 ? -12.471 4.845 -12.883 1.00 79.44 91 ALA A C 1
ATOM 704 O O . ALA A 1 91 ? -12.349 5.830 -13.612 1.00 79.44 91 ALA A O 1
ATOM 705 N N . VAL A 1 92 ? -13.147 4.894 -11.735 1.00 84.00 92 VAL A N 1
ATOM 706 C CA . VAL A 1 92 ? -13.600 6.127 -11.082 1.00 84.00 92 VAL A CA 1
ATOM 707 C C . VAL A 1 92 ? -12.631 6.453 -9.958 1.00 84.00 92 VAL A C 1
ATOM 709 O O . VAL A 1 92 ? -12.424 5.633 -9.064 1.00 84.00 92 VAL A O 1
ATOM 712 N N . PHE A 1 93 ? -12.064 7.656 -9.984 1.00 80.75 93 PHE A N 1
ATOM 713 C CA . PHE A 1 93 ? -11.168 8.165 -8.950 1.00 80.75 93 PHE A CA 1
ATOM 714 C C . PHE A 1 93 ? -11.917 9.172 -8.080 1.00 80.75 93 PHE A C 1
ATOM 716 O O . PHE A 1 93 ? -12.302 10.247 -8.538 1.00 80.75 93 PHE A O 1
ATOM 723 N N . ILE A 1 94 ? -12.137 8.819 -6.815 1.00 84.44 94 ILE A N 1
ATOM 724 C CA . ILE A 1 94 ? -12.784 9.685 -5.822 1.00 84.44 94 ILE A CA 1
ATOM 725 C C . ILE A 1 94 ? -11.849 10.865 -5.537 1.00 84.44 94 ILE A C 1
ATOM 727 O O . ILE A 1 94 ? -10.648 10.656 -5.343 1.00 84.44 94 ILE A O 1
ATOM 731 N N . SER A 1 95 ? -12.370 12.096 -5.469 1.00 82.00 95 SER A N 1
ATOM 732 C CA . SER A 1 95 ? -11.522 13.268 -5.216 1.00 82.00 95 SER A CA 1
ATOM 733 C C . SER A 1 95 ? -10.721 13.118 -3.916 1.00 82.00 95 SER A C 1
ATOM 735 O O . SER A 1 95 ? -11.198 12.594 -2.908 1.00 82.00 95 SER A O 1
ATOM 737 N N . ASN A 1 96 ? -9.473 13.589 -3.936 1.00 72.94 96 ASN A N 1
ATOM 738 C CA . ASN A 1 96 ? -8.624 13.699 -2.748 1.00 72.94 96 ASN A CA 1
ATOM 739 C C . ASN A 1 96 ? -8.956 14.965 -1.919 1.00 72.94 96 ASN A C 1
ATOM 741 O O . ASN A 1 96 ? -8.452 15.107 -0.806 1.00 72.94 96 ASN A O 1
ATOM 745 N N . ASN A 1 97 ? -9.818 15.858 -2.424 1.00 75.31 97 ASN A N 1
ATOM 746 C CA . ASN A 1 97 ? -10.306 17.037 -1.710 1.00 75.31 97 ASN A CA 1
ATOM 747 C C . ASN A 1 97 ? -11.723 16.798 -1.165 1.00 75.31 97 ASN A C 1
ATOM 749 O O . ASN A 1 97 ? -12.662 16.550 -1.919 1.00 75.31 97 ASN A O 1
ATOM 753 N N . PHE A 1 98 ? -11.895 16.912 0.158 1.00 75.81 98 PHE A N 1
ATOM 754 C CA . PHE A 1 98 ? -13.194 16.704 0.818 1.00 75.81 98 PHE A CA 1
ATOM 755 C C . PHE A 1 98 ? -14.264 17.712 0.352 1.00 75.81 98 PHE A C 1
ATOM 757 O O . PHE A 1 98 ? -15.436 17.360 0.303 1.00 75.81 98 PHE A O 1
ATOM 764 N N . SER A 1 99 ? -13.867 18.928 -0.047 1.00 78.12 99 SER A N 1
ATOM 765 C CA . SER A 1 99 ? -14.740 19.979 -0.608 1.00 78.12 99 SER A CA 1
ATOM 766 C C . SER A 1 99 ? -15.612 19.525 -1.780 1.00 78.12 99 SER A C 1
ATOM 768 O O . SER A 1 99 ? -16.682 20.086 -2.015 1.00 78.12 99 SER A O 1
ATOM 770 N N . ASP A 1 100 ? -15.142 18.523 -2.519 1.00 81.12 100 ASP A N 1
ATOM 771 C CA . ASP A 1 100 ? -15.761 18.064 -3.758 1.00 81.12 100 ASP A CA 1
ATOM 772 C C . ASP A 1 100 ? -16.817 16.978 -3.474 1.00 81.12 100 ASP A C 1
ATOM 774 O O . ASP A 1 100 ? -17.667 16.697 -4.318 1.00 81.12 100 ASP A O 1
ATOM 778 N N . ILE A 1 101 ? -16.779 16.390 -2.271 1.00 85.75 101 ILE A N 1
ATOM 779 C CA . ILE A 1 101 ? -17.695 15.354 -1.795 1.00 85.75 101 ILE A CA 1
ATOM 780 C C . ILE A 1 101 ? -18.829 16.005 -1.004 1.00 85.75 101 ILE A C 1
ATOM 782 O O . ILE A 1 101 ? -18.613 16.652 0.020 1.00 85.75 101 ILE A O 1
ATOM 786 N N . LYS A 1 102 ? -20.068 15.775 -1.437 1.00 85.81 102 LYS A N 1
ATOM 787 C CA . LYS A 1 102 ? -21.272 16.235 -0.731 1.00 85.81 102 LYS A CA 1
ATOM 788 C C . LYS A 1 102 ? -21.938 15.039 -0.066 1.00 85.81 102 LYS A C 1
ATOM 790 O O . LYS A 1 102 ? -21.989 13.967 -0.649 1.00 85.81 102 LYS A O 1
ATOM 795 N N . ASN A 1 103 ? -22.421 15.209 1.163 1.00 86.56 103 ASN A N 1
ATOM 796 C CA . ASN A 1 103 ? -23.140 14.184 1.936 1.00 86.56 103 ASN A CA 1
ATOM 797 C C . ASN A 1 103 ? -22.416 12.828 2.117 1.00 86.56 103 ASN A C 1
ATOM 799 O O . ASN A 1 103 ? -23.059 11.831 2.441 1.00 86.56 103 ASN A O 1
ATOM 803 N N . HIS A 1 104 ? -21.087 12.788 1.950 1.00 88.00 104 HIS A N 1
ATOM 804 C CA . HIS A 1 104 ? -20.283 11.556 1.869 1.00 88.00 104 HIS A CA 1
ATOM 805 C C . HIS A 1 104 ? -20.653 10.649 0.685 1.00 88.00 104 HIS A C 1
ATOM 807 O O . HIS A 1 104 ? -20.490 9.432 0.751 1.00 88.00 104 HIS A O 1
ATOM 813 N N . GLU A 1 105 ? -21.147 11.235 -0.401 1.00 91.56 105 GLU A N 1
ATOM 814 C CA . GLU A 1 105 ? -21.619 10.542 -1.593 1.00 91.56 105 GLU A CA 1
ATOM 815 C C . GLU A 1 105 ? -20.874 11.043 -2.837 1.00 91.56 105 GLU A C 1
ATOM 817 O O . GLU A 1 105 ? -20.552 12.227 -2.966 1.00 91.56 105 GLU A O 1
ATOM 822 N N . ILE A 1 106 ? -20.629 10.123 -3.767 1.00 92.25 106 ILE A N 1
ATOM 823 C CA . ILE A 1 106 ? -20.321 10.431 -5.167 1.00 92.25 106 ILE A CA 1
ATOM 824 C C . ILE A 1 106 ? -21.523 10.030 -6.026 1.00 92.25 106 ILE A C 1
ATOM 826 O O . ILE A 1 106 ? -22.244 9.085 -5.687 1.00 92.25 106 ILE A O 1
ATOM 830 N N . LYS A 1 107 ? -21.725 10.706 -7.159 1.00 95.12 107 LYS A N 1
ATOM 831 C CA . LYS A 1 107 ? -22.693 10.264 -8.176 1.00 95.12 107 LYS A CA 1
ATOM 832 C C . LYS A 1 107 ? -21.962 9.878 -9.447 1.00 95.12 107 LYS A C 1
ATOM 834 O O . LYS A 1 107 ? -21.092 10.622 -9.890 1.00 95.12 107 LYS A O 1
ATOM 839 N N . ILE A 1 108 ? -22.337 8.755 -10.048 1.00 94.69 108 ILE A N 1
ATOM 840 C CA . ILE A 1 108 ? -21.851 8.343 -11.367 1.00 94.69 108 ILE A CA 1
ATOM 841 C C . ILE A 1 108 ? -23.053 8.260 -12.291 1.00 94.69 108 ILE A C 1
ATOM 843 O O . ILE A 1 108 ? -23.999 7.517 -12.034 1.00 94.69 108 ILE A O 1
ATOM 847 N N . LYS A 1 109 ? -22.989 9.007 -13.387 1.00 96.94 109 LYS A N 1
ATOM 848 C CA . LYS A 1 109 ? -24.021 9.074 -14.411 1.00 96.94 109 LYS A CA 1
ATOM 849 C C . LYS A 1 109 ? -23.418 8.655 -15.743 1.00 96.94 109 LYS A C 1
ATOM 851 O O . LYS A 1 109 ? -22.503 9.298 -16.254 1.00 96.94 109 LYS A O 1
ATOM 856 N N . ALA A 1 110 ? -23.937 7.575 -16.307 1.00 95.44 110 ALA A N 1
ATOM 857 C CA . ALA A 1 110 ? -23.582 7.084 -17.628 1.00 95.44 110 ALA A CA 1
ATOM 858 C C . ALA A 1 110 ? -24.704 7.406 -18.618 1.00 95.44 110 ALA A C 1
ATOM 860 O O . ALA A 1 110 ? -25.887 7.366 -18.278 1.00 95.44 110 ALA A O 1
ATOM 861 N N . SER A 1 111 ? -24.337 7.697 -19.861 1.00 96.00 111 SER A N 1
ATOM 862 C CA . SER A 1 111 ? -25.275 7.899 -20.969 1.00 96.00 111 SER A CA 1
ATOM 863 C C . SER A 1 111 ? -24.671 7.415 -22.282 1.00 96.00 111 SER A C 1
ATOM 865 O O . SER A 1 111 ? -23.454 7.470 -22.475 1.00 96.00 111 SER A O 1
ATOM 867 N N . VAL A 1 112 ? -25.509 6.923 -23.189 1.00 93.81 112 VAL A N 1
ATOM 868 C CA . VAL A 1 112 ? -25.105 6.553 -24.551 1.00 93.81 112 VAL A CA 1
ATOM 869 C C . VAL A 1 112 ? -24.891 7.837 -25.363 1.00 93.81 112 VAL A C 1
ATOM 871 O O . VAL A 1 112 ? -25.776 8.687 -25.395 1.00 93.81 112 VAL A O 1
ATOM 874 N N . LYS A 1 113 ? -23.734 8.015 -26.022 1.00 90.06 113 LYS A N 1
ATOM 875 C CA . LYS A 1 113 ? -23.408 9.293 -26.701 1.00 90.06 113 LYS A CA 1
ATOM 876 C C . LYS A 1 113 ? -24.407 9.671 -27.799 1.00 90.06 113 LYS A C 1
ATOM 878 O O . LYS A 1 113 ? -24.839 10.817 -27.851 1.00 90.06 113 LYS A O 1
ATOM 883 N N . ASP A 1 114 ? -24.800 8.696 -28.616 1.00 87.25 114 ASP A N 1
ATOM 884 C CA . ASP A 1 114 ? -25.766 8.870 -29.713 1.00 87.25 114 ASP A CA 1
ATOM 885 C C . ASP A 1 114 ? -27.231 8.935 -29.228 1.00 87.25 114 ASP A C 1
ATOM 887 O O . ASP A 1 114 ? -28.123 9.225 -30.022 1.00 87.25 114 ASP A O 1
ATOM 891 N N . LYS A 1 115 ? -27.485 8.618 -27.948 1.00 90.31 115 LYS A N 1
ATOM 892 C CA . LYS A 1 115 ? -28.813 8.509 -27.318 1.00 90.31 115 LYS A CA 1
ATOM 893 C C . LYS A 1 115 ? -28.765 8.951 -25.839 1.00 90.31 115 LYS A C 1
ATOM 895 O O . LYS A 1 115 ? -28.827 8.098 -24.948 1.00 90.31 115 LYS A O 1
ATOM 900 N N . PRO A 1 116 ? -28.609 10.253 -25.523 1.00 91.00 116 PRO A N 1
ATOM 901 C CA . PRO A 1 116 ? -28.423 10.723 -24.142 1.00 91.00 116 PRO A CA 1
ATOM 902 C C . PRO A 1 116 ? -29.608 10.449 -23.196 1.00 91.00 116 PRO A C 1
ATOM 904 O O . PRO A 1 116 ? -29.466 10.540 -21.974 1.00 91.00 116 PRO A O 1
ATOM 907 N N . GLU A 1 117 ? -30.779 10.122 -23.743 1.00 92.31 117 GLU A N 1
ATOM 908 C CA . GLU A 1 117 ? -31.952 9.625 -23.025 1.00 92.31 117 GLU A CA 1
ATOM 909 C C . GLU A 1 117 ? -31.770 8.194 -22.489 1.00 92.31 117 GLU A C 1
ATOM 911 O O . GLU A 1 117 ? -32.311 7.871 -21.430 1.00 92.31 117 GLU A O 1
ATOM 916 N N . VAL A 1 118 ? -30.952 7.367 -23.154 1.00 94.31 118 VAL A N 1
ATOM 917 C CA . VAL A 1 118 ? -30.526 6.047 -22.669 1.00 94.31 118 VAL A CA 1
ATOM 918 C C . VAL A 1 118 ? -29.380 6.248 -21.676 1.00 94.31 118 VAL A C 1
ATOM 920 O O . VAL A 1 118 ? -28.198 6.308 -22.028 1.00 94.31 118 VAL A O 1
ATOM 923 N N . LYS A 1 119 ? -29.758 6.392 -20.405 1.00 95.94 119 LYS A N 1
ATOM 924 C CA . LYS A 1 119 ? -28.872 6.750 -19.292 1.00 95.94 119 LYS A CA 1
ATOM 925 C C . LYS A 1 119 ? -29.146 5.923 -18.039 1.00 95.94 119 LYS A C 1
ATOM 927 O O . LYS A 1 119 ? -30.253 5.431 -17.837 1.00 95.94 119 LYS A O 1
ATOM 932 N N . ASN A 1 120 ? -28.146 5.834 -17.172 1.00 96.38 120 ASN A N 1
ATOM 933 C CA . ASN A 1 120 ? -28.256 5.270 -15.832 1.00 96.38 120 ASN A CA 1
ATOM 934 C C . ASN A 1 120 ? -27.449 6.130 -14.855 1.00 96.38 120 ASN A C 1
ATOM 936 O O . ASN A 1 120 ? -26.436 6.717 -15.234 1.00 96.38 120 ASN A O 1
ATOM 940 N N . GLU A 1 121 ? -27.915 6.233 -13.617 1.00 96.31 121 GLU A N 1
ATOM 941 C CA . GLU A 1 121 ? -27.285 7.036 -12.572 1.00 96.31 121 GLU A CA 1
ATOM 942 C C . GLU A 1 121 ? -27.291 6.239 -11.270 1.00 96.31 121 GLU A C 1
ATOM 944 O O . GLU A 1 121 ? -28.305 5.636 -10.915 1.00 96.31 121 GLU A O 1
ATOM 949 N N . ILE A 1 122 ? -26.151 6.222 -10.581 1.00 93.69 122 ILE A N 1
ATOM 950 C CA . ILE A 1 122 ? -25.981 5.582 -9.278 1.00 93.69 122 ILE A CA 1
ATOM 951 C C . ILE A 1 122 ? -25.347 6.562 -8.292 1.00 93.69 122 ILE A C 1
ATOM 953 O O . ILE A 1 122 ? -24.476 7.358 -8.650 1.00 93.69 122 ILE A O 1
ATOM 957 N N . ILE A 1 123 ? -25.779 6.480 -7.035 1.00 93.06 123 ILE A N 1
ATOM 958 C CA . ILE A 1 123 ? -25.215 7.232 -5.912 1.00 93.06 123 ILE A CA 1
ATOM 959 C C . ILE A 1 123 ? -24.470 6.232 -5.033 1.00 93.06 123 ILE A C 1
ATOM 961 O O . ILE A 1 123 ? -25.048 5.233 -4.605 1.00 93.06 123 ILE A O 1
ATOM 965 N N . ILE A 1 124 ? -23.187 6.484 -4.780 1.00 88.19 124 ILE A N 1
ATOM 966 C CA . ILE A 1 124 ? -22.332 5.612 -3.972 1.00 88.19 124 ILE A CA 1
ATOM 967 C C . ILE A 1 124 ? -21.911 6.375 -2.720 1.00 88.19 124 ILE A C 1
ATOM 969 O O . ILE A 1 124 ? -21.224 7.395 -2.797 1.00 88.19 124 ILE A O 1
ATOM 973 N N . LYS A 1 125 ? -22.308 5.853 -1.559 1.00 88.25 125 LYS A N 1
ATOM 974 C CA . LYS A 1 125 ? -21.927 6.380 -0.248 1.00 88.25 125 LYS A CA 1
ATOM 975 C C . LYS A 1 125 ? -20.544 5.860 0.149 1.00 88.25 125 LYS A C 1
ATOM 977 O O . LYS A 1 125 ? -20.287 4.659 0.087 1.00 88.25 125 LYS A O 1
ATOM 982 N N . LEU A 1 126 ? -19.651 6.766 0.537 1.00 86.50 126 LEU A N 1
ATOM 983 C CA . LEU A 1 126 ? -18.265 6.459 0.881 1.00 86.50 126 LEU A CA 1
ATOM 984 C C . LEU A 1 126 ? -18.175 5.740 2.235 1.00 86.50 126 LEU A C 1
ATOM 986 O O . LEU A 1 126 ? -18.812 6.134 3.214 1.00 86.50 126 LEU A O 1
ATOM 990 N N . THR A 1 127 ? -17.357 4.689 2.301 1.00 78.81 127 THR A N 1
ATOM 991 C CA . THR A 1 127 ? -17.164 3.888 3.520 1.00 78.81 127 THR A CA 1
ATOM 992 C C . THR A 1 127 ? -16.083 4.468 4.426 1.00 78.81 127 THR A C 1
ATOM 994 O O . THR A 1 127 ? -16.196 4.359 5.649 1.00 78.81 127 THR A O 1
ATOM 997 N N . TYR A 1 128 ? -15.054 5.081 3.822 1.00 79.62 128 TYR A N 1
ATOM 998 C CA . TYR A 1 128 ? -13.792 5.507 4.443 1.00 79.62 128 TYR A CA 1
ATOM 999 C C . TYR A 1 128 ? -12.980 4.365 5.093 1.00 79.62 128 TYR A C 1
ATOM 1001 O O . TYR A 1 128 ? -12.083 4.612 5.896 1.00 79.62 128 TYR A O 1
ATOM 1009 N N . SER A 1 129 ? -13.246 3.112 4.717 1.00 72.12 129 SER A N 1
ATOM 1010 C CA . SER A 1 129 ? -12.606 1.897 5.251 1.00 72.12 129 SER A CA 1
ATOM 1011 C C . SER A 1 129 ? -11.314 1.517 4.501 1.00 72.12 129 SER A C 1
ATOM 1013 O O . SER A 1 129 ? -11.125 0.362 4.123 1.00 72.12 129 SER A O 1
ATOM 1015 N N . GLY A 1 130 ? -10.478 2.506 4.171 1.00 67.88 130 GLY A N 1
ATOM 1016 C CA . GLY A 1 130 ? -9.308 2.339 3.299 1.00 67.88 130 GLY A CA 1
ATOM 1017 C C . GLY A 1 130 ? -7.964 2.507 3.999 1.00 67.88 130 GLY A C 1
ATOM 1018 O O . GLY A 1 130 ? -7.901 2.967 5.136 1.00 67.88 130 GLY A O 1
ATOM 1019 N N . THR A 1 131 ? -6.882 2.204 3.276 1.00 70.00 131 THR A N 1
ATOM 1020 C CA . THR A 1 131 ? -5.532 2.664 3.635 1.00 70.00 131 THR A CA 1
ATOM 1021 C C . THR A 1 131 ? -5.294 4.026 2.997 1.00 70.00 131 THR A C 1
ATOM 1023 O O . THR A 1 131 ? -5.224 4.127 1.774 1.00 70.00 131 THR A O 1
ATOM 1026 N N . ILE A 1 132 ? -5.152 5.075 3.807 1.00 72.50 132 ILE A N 1
ATOM 1027 C CA . ILE A 1 132 ? -4.889 6.435 3.325 1.00 72.50 132 ILE A CA 1
ATOM 1028 C C . ILE A 1 132 ? -3.440 6.825 3.634 1.00 72.50 132 ILE A C 1
ATOM 1030 O O . ILE A 1 132 ? -2.944 6.612 4.740 1.00 72.50 132 ILE A O 1
ATOM 1034 N N . TYR A 1 133 ? -2.772 7.426 2.648 1.00 74.19 133 TYR A N 1
ATOM 1035 C CA . TYR A 1 133 ? -1.385 7.881 2.743 1.00 74.19 133 TYR A CA 1
ATOM 1036 C C . TYR A 1 133 ? -1.301 9.412 2.855 1.00 74.19 133 TYR A C 1
ATOM 1038 O O . TYR A 1 133 ? -2.005 10.149 2.147 1.00 74.19 133 TYR A O 1
ATOM 1046 N N . ALA A 1 134 ? -0.398 9.900 3.704 1.00 82.75 134 ALA A N 1
ATOM 1047 C CA . ALA A 1 134 ? 0.010 11.299 3.788 1.00 82.75 134 ALA A CA 1
ATOM 1048 C C . ALA A 1 134 ? 1.533 11.397 3.608 1.00 82.75 134 ALA A C 1
ATOM 1050 O O . ALA A 1 134 ? 2.292 11.131 4.536 1.00 82.75 134 ALA A O 1
ATOM 1051 N N . VAL A 1 135 ? 1.956 11.739 2.388 1.00 84.50 135 VAL A N 1
ATOM 1052 C CA . VAL A 1 135 ? 3.361 11.725 1.955 1.00 84.50 135 VAL A CA 1
ATOM 1053 C C . VAL A 1 135 ? 3.959 13.127 2.026 1.00 84.50 135 VAL A C 1
ATOM 1055 O O . VAL A 1 135 ? 3.477 14.049 1.365 1.00 84.50 135 VAL A O 1
ATOM 1058 N N . PHE A 1 136 ? 5.037 13.264 2.792 1.00 89.62 136 PHE A N 1
ATOM 1059 C CA . PHE A 1 136 ? 5.836 14.481 2.948 1.00 89.62 136 PHE A CA 1
ATOM 1060 C C . PHE A 1 136 ? 7.342 14.170 2.819 1.00 89.62 136 PHE A C 1
ATOM 1062 O O . PHE A 1 136 ? 8.183 14.727 3.528 1.00 89.62 136 PHE A O 1
ATOM 1069 N N . ASP A 1 137 ? 7.666 13.241 1.920 1.00 88.69 137 ASP A N 1
ATOM 1070 C CA . ASP A 1 137 ? 9.027 12.768 1.671 1.00 88.69 137 ASP A CA 1
ATOM 1071 C C . ASP A 1 137 ? 9.907 13.841 0.997 1.00 88.69 137 ASP A C 1
ATOM 1073 O O . ASP A 1 137 ? 9.431 14.719 0.266 1.00 88.69 137 ASP A O 1
ATOM 1077 N N . GLY A 1 138 ? 11.213 13.746 1.246 1.00 90.25 138 GLY A N 1
ATOM 1078 C CA . GLY A 1 138 ? 12.246 14.614 0.702 1.00 90.25 138 GLY A CA 1
ATOM 1079 C C . GLY A 1 138 ? 12.431 14.460 -0.809 1.00 90.25 138 GLY A C 1
ATOM 1080 O O . GLY A 1 138 ? 12.104 13.443 -1.424 1.00 90.25 138 GLY A O 1
ATOM 1081 N N . LYS A 1 139 ? 12.977 15.498 -1.446 1.00 93.56 139 LYS A N 1
ATOM 1082 C CA . LYS A 1 139 ? 13.215 15.511 -2.894 1.00 93.56 139 LYS A CA 1
ATOM 1083 C C . LYS A 1 139 ? 14.440 14.666 -3.231 1.00 93.56 139 LYS A C 1
ATOM 1085 O O . LYS A 1 139 ? 15.510 14.899 -2.675 1.00 93.56 139 LYS A O 1
ATOM 1090 N N . LYS A 1 140 ? 14.298 13.751 -4.193 1.00 89.44 140 LYS A N 1
ATOM 1091 C CA . LYS A 1 140 ? 15.419 12.987 -4.754 1.00 89.44 140 LYS A CA 1
ATOM 1092 C C . LYS A 1 140 ? 16.443 13.907 -5.432 1.00 89.44 140 LYS A C 1
ATOM 1094 O O . LYS A 1 140 ? 16.073 14.822 -6.173 1.00 89.44 140 LYS A O 1
ATOM 1099 N N . GLY A 1 141 ? 17.719 13.626 -5.193 1.00 93.44 141 GLY A N 1
ATOM 1100 C CA . GLY A 1 141 ? 18.857 14.279 -5.822 1.00 93.44 141 GLY A CA 1
ATOM 1101 C C . GLY A 1 141 ? 18.929 14.031 -7.332 1.00 93.44 141 GLY A C 1
ATOM 1102 O O . GLY A 1 141 ? 18.469 13.012 -7.853 1.00 93.44 141 GLY A O 1
ATOM 1103 N N . LYS A 1 142 ? 19.494 14.990 -8.072 1.00 96.50 142 LYS A N 1
ATOM 1104 C CA . LYS A 1 142 ? 19.616 14.902 -9.537 1.00 96.50 142 LYS A CA 1
ATOM 1105 C C . LYS A 1 142 ? 20.806 14.026 -9.925 1.00 96.50 142 LYS A C 1
ATOM 1107 O O . LYS A 1 142 ? 21.898 14.242 -9.408 1.00 96.50 142 LYS A O 1
ATOM 1112 N N . ARG A 1 143 ? 20.622 13.106 -10.880 1.00 93.94 143 ARG A N 1
ATOM 1113 C CA . ARG A 1 143 ? 21.739 12.363 -11.488 1.00 93.94 143 ARG A CA 1
ATOM 1114 C C . ARG A 1 143 ? 22.699 13.327 -12.201 1.00 93.94 143 ARG A C 1
ATOM 1116 O O . ARG A 1 143 ? 22.246 14.219 -12.922 1.00 93.94 143 ARG A O 1
ATOM 1123 N N . GLY A 1 144 ? 24.001 13.134 -12.006 1.00 94.75 144 GLY A N 1
ATOM 1124 C CA . GLY A 1 144 ? 25.053 13.864 -12.707 1.00 94.75 144 GLY A CA 1
ATOM 1125 C C . GLY A 1 144 ? 25.109 13.503 -14.195 1.00 94.75 144 GLY A C 1
ATOM 1126 O O . GLY A 1 144 ? 24.835 12.366 -14.585 1.00 94.75 144 GLY A O 1
ATOM 1127 N N . LYS A 1 145 ? 25.451 14.468 -15.054 1.00 95.94 145 LYS A N 1
ATOM 1128 C CA . LYS A 1 145 ? 25.688 14.201 -16.481 1.00 95.94 145 LYS A CA 1
ATOM 1129 C C . LYS A 1 145 ? 27.005 13.452 -16.671 1.00 95.94 145 LYS A C 1
ATOM 1131 O O . LYS A 1 145 ? 27.981 13.776 -16.000 1.00 95.94 145 LYS A O 1
ATOM 1136 N N . GLY A 1 146 ? 27.039 12.504 -17.606 1.00 92.50 146 GLY A N 1
ATOM 1137 C CA . GLY A 1 146 ? 28.302 11.918 -18.056 1.00 92.50 146 GLY A CA 1
ATOM 1138 C C . GLY A 1 146 ? 29.210 12.959 -18.718 1.00 92.50 146 GLY A C 1
ATOM 1139 O O . GLY A 1 146 ? 28.723 13.988 -19.191 1.00 92.50 146 GLY A O 1
ATOM 1140 N N . GLY A 1 147 ? 30.514 12.698 -18.711 1.00 91.38 147 GLY A N 1
ATOM 1141 C CA . GLY A 1 147 ? 31.519 13.544 -19.350 1.00 91.38 147 GLY A CA 1
ATOM 1142 C C . GLY A 1 147 ? 31.648 13.273 -20.851 1.00 91.38 147 GLY A C 1
ATOM 1143 O O . GLY A 1 147 ? 31.407 12.159 -21.321 1.00 91.38 147 GLY A O 1
ATOM 1144 N N . ASP A 1 148 ? 32.028 14.300 -21.610 1.00 92.88 148 ASP A N 1
ATOM 1145 C CA . ASP A 1 148 ? 32.152 14.217 -23.069 1.00 92.88 148 ASP A CA 1
ATOM 1146 C C . ASP A 1 148 ? 33.288 13.273 -23.503 1.00 92.88 148 ASP A C 1
ATOM 1148 O O . ASP A 1 148 ? 34.319 13.157 -22.838 1.00 92.88 148 ASP A O 1
ATOM 1152 N N . MET A 1 149 ? 33.124 12.592 -24.640 1.00 88.94 149 MET A N 1
ATOM 1153 C CA . MET A 1 149 ? 34.182 11.737 -25.191 1.00 88.94 149 MET A CA 1
ATOM 1154 C C . MET A 1 149 ? 35.336 12.577 -25.749 1.00 88.94 149 MET A C 1
ATOM 1156 O O . MET A 1 149 ? 35.121 13.598 -26.401 1.00 88.94 149 MET A O 1
ATOM 1160 N N . GLY A 1 150 ? 36.562 12.111 -25.526 1.00 84.00 150 GLY A N 1
ATOM 1161 C CA . GLY A 1 150 ? 37.761 12.691 -26.111 1.00 84.00 150 GLY A CA 1
ATOM 1162 C C . GLY A 1 150 ? 37.802 12.481 -27.624 1.00 84.00 150 GLY A C 1
ATOM 1163 O O . GLY A 1 150 ? 37.444 11.417 -28.134 1.00 84.00 150 GLY A O 1
ATOM 1164 N N . ASN A 1 151 ? 38.254 13.498 -28.351 1.00 89.31 151 ASN A N 1
ATOM 1165 C CA . ASN A 1 151 ? 38.369 13.443 -29.801 1.00 89.31 151 ASN A CA 1
ATOM 1166 C C . ASN A 1 151 ? 39.555 12.567 -30.211 1.00 89.31 151 ASN A C 1
ATOM 1168 O O . ASN A 1 151 ? 40.639 12.651 -29.627 1.00 89.31 151 ASN A O 1
ATOM 1172 N N . THR A 1 152 ? 39.348 11.752 -31.244 1.00 83.94 152 THR A N 1
ATOM 1173 C CA . THR A 1 152 ? 40.432 10.987 -31.873 1.00 83.94 152 THR A CA 1
ATOM 1174 C C . THR A 1 152 ? 41.403 11.948 -32.560 1.00 83.94 152 THR A C 1
ATOM 1176 O O . THR A 1 152 ? 40.972 12.934 -33.162 1.00 83.94 152 THR A O 1
ATOM 1179 N N . GLY A 1 153 ? 42.703 11.683 -32.442 1.00 78.31 153 GLY A N 1
ATOM 1180 C CA . GLY A 1 153 ? 43.751 12.507 -33.034 1.00 78.31 153 GLY A CA 1
ATOM 1181 C C . GLY A 1 153 ? 43.676 12.551 -34.563 1.00 78.31 153 GLY A C 1
ATOM 1182 O O . GLY A 1 153 ? 43.206 11.615 -35.210 1.00 78.31 153 GLY A O 1
ATOM 1183 N N . GLY A 1 154 ? 44.145 13.649 -35.157 1.00 80.94 154 GLY A N 1
ATOM 1184 C CA . GLY A 1 154 ? 44.184 13.791 -36.612 1.00 80.94 154 GLY A CA 1
ATOM 1185 C C . GLY A 1 154 ? 45.182 12.815 -37.235 1.00 80.94 154 GLY A C 1
ATOM 1186 O O . GLY A 1 154 ? 46.280 12.646 -36.708 1.00 80.94 154 GLY A O 1
ATOM 1187 N N . ASN A 1 155 ? 44.819 12.188 -38.357 1.00 78.12 155 ASN A N 1
ATOM 1188 C CA . ASN A 1 155 ? 45.727 11.321 -39.112 1.00 78.12 155 ASN A CA 1
ATOM 1189 C C . ASN A 1 155 ? 46.782 12.139 -39.877 1.00 78.12 155 ASN A C 1
ATOM 1191 O O . ASN A 1 155 ? 46.510 13.242 -40.351 1.00 78.12 155 ASN A O 1
ATOM 1195 N N . GLY A 1 156 ? 47.980 11.573 -40.011 1.00 68.56 156 GLY A N 1
ATOM 1196 C CA . GLY A 1 156 ? 49.114 12.174 -40.707 1.00 68.56 156 GLY A CA 1
ATOM 1197 C C . GLY A 1 156 ? 49.076 11.971 -42.223 1.00 68.56 156 GLY A C 1
ATOM 1198 O O . GLY A 1 156 ? 48.375 11.110 -42.755 1.00 68.56 156 GLY A O 1
ATOM 1199 N N . GLY A 1 157 ? 49.873 12.767 -42.930 1.00 65.56 157 GLY A N 1
ATOM 1200 C CA . GLY A 1 157 ? 50.009 12.741 -44.382 1.00 65.56 157 GLY A CA 1
ATOM 1201 C C . GLY A 1 157 ? 51.251 13.505 -44.842 1.00 65.56 157 GLY A C 1
ATOM 1202 O O . GLY A 1 157 ? 51.992 14.059 -44.037 1.00 65.56 157 GLY A O 1
ATOM 1203 N N . SER A 1 158 ? 51.498 13.562 -46.151 1.00 65.31 158 SER A N 1
ATOM 1204 C CA . SER A 1 158 ? 52.757 14.075 -46.732 1.00 65.31 158 SER A CA 1
ATOM 1205 C C . SER A 1 158 ? 53.111 15.539 -46.401 1.00 65.31 158 SER A C 1
ATOM 1207 O O . SER A 1 158 ? 54.222 15.970 -46.694 1.00 65.31 158 SER A O 1
ATOM 1209 N N . SER A 1 159 ? 52.193 16.304 -45.803 1.00 63.31 159 SER A N 1
ATOM 1210 C CA . SER A 1 159 ? 52.390 17.691 -45.355 1.00 63.31 159 SER A CA 1
ATOM 1211 C C . SER A 1 159 ? 51.826 17.988 -43.953 1.00 63.31 159 SER A C 1
ATOM 1213 O O . SER A 1 159 ? 51.853 19.139 -43.519 1.00 63.31 159 SER A O 1
ATOM 1215 N N . GLN A 1 160 ? 51.313 16.982 -43.232 1.00 67.88 160 GLN A N 1
ATOM 1216 C CA . GLN A 1 160 ? 50.639 17.145 -41.936 1.00 67.88 160 GLN A CA 1
ATOM 1217 C C . GLN A 1 160 ? 51.037 16.019 -40.976 1.00 67.88 160 GLN A C 1
ATOM 1219 O O . GLN A 1 160 ? 51.049 14.852 -41.356 1.00 67.88 160 GLN A O 1
ATOM 1224 N N . LYS A 1 161 ? 51.359 16.362 -39.725 1.00 75.06 161 LYS A N 1
ATOM 1225 C CA . LYS A 1 161 ? 51.701 15.383 -38.681 1.00 75.06 161 LYS A CA 1
ATOM 1226 C C . LYS A 1 161 ? 50.433 14.836 -38.033 1.00 75.06 161 LYS A C 1
ATOM 1228 O O . LYS A 1 161 ? 49.523 15.619 -37.764 1.00 75.06 161 LYS A O 1
ATOM 1233 N N . ALA A 1 162 ? 50.416 13.544 -37.708 1.00 79.31 162 ALA A N 1
ATOM 1234 C CA . ALA A 1 162 ? 49.383 13.006 -36.828 1.00 79.31 162 ALA A CA 1
ATOM 1235 C C . ALA A 1 162 ? 49.473 13.590 -35.402 1.00 79.31 162 ALA A C 1
ATOM 1237 O O . ALA A 1 162 ? 50.539 14.052 -34.979 1.00 79.31 162 ALA A O 1
ATOM 1238 N N . THR A 1 163 ? 48.363 13.554 -34.656 1.00 84.12 163 THR A N 1
ATOM 1239 C CA . THR A 1 163 ? 48.279 14.076 -33.277 1.00 84.12 163 THR A CA 1
ATOM 1240 C C . THR A 1 163 ? 47.877 13.012 -32.260 1.00 84.12 163 THR A C 1
ATOM 1242 O O . THR A 1 163 ? 47.273 11.995 -32.602 1.00 84.12 163 THR A O 1
ATOM 1245 N N . ASP A 1 164 ? 48.152 13.282 -30.985 1.00 85.88 164 ASP A N 1
ATOM 1246 C CA . ASP A 1 164 ? 47.598 12.519 -29.863 1.00 85.88 164 ASP A CA 1
ATOM 1247 C C . ASP A 1 164 ? 46.062 12.619 -29.817 1.00 85.88 164 ASP A C 1
ATOM 1249 O O . ASP A 1 164 ? 45.464 13.536 -30.395 1.00 85.88 164 ASP A O 1
ATOM 1253 N N . GLY A 1 165 ? 45.426 11.672 -29.123 1.00 86.06 165 GLY A N 1
ATOM 1254 C CA . GLY A 1 165 ? 43.994 11.723 -28.819 1.00 86.06 165 GLY A CA 1
ATOM 1255 C C . GLY A 1 165 ? 43.715 12.587 -27.587 1.00 86.06 165 GLY A C 1
ATOM 1256 O O . GLY A 1 165 ? 44.494 12.587 -26.632 1.00 86.06 165 GLY A O 1
ATOM 1257 N N . THR A 1 166 ? 42.610 13.338 -27.568 1.00 90.69 166 THR A N 1
ATOM 1258 C CA . THR A 1 166 ? 42.317 14.215 -26.419 1.00 90.69 166 THR A CA 1
ATOM 1259 C C . THR A 1 166 ? 41.783 13.409 -25.231 1.00 90.69 166 THR A C 1
ATOM 1261 O O . THR A 1 166 ? 41.116 12.389 -25.430 1.00 90.69 166 THR A O 1
ATOM 1264 N N . PRO A 1 167 ? 41.996 13.857 -23.980 1.00 90.81 167 PRO A N 1
ATOM 1265 C CA . PRO A 1 167 ? 41.302 13.282 -22.833 1.00 90.81 167 PRO A CA 1
ATOM 1266 C C . PRO A 1 167 ? 39.776 13.338 -22.990 1.00 90.81 167 PRO A C 1
ATOM 1268 O O . PRO A 1 167 ? 39.252 14.239 -23.651 1.00 90.81 167 PRO A O 1
ATOM 1271 N N . GLY A 1 168 ? 39.083 12.384 -22.369 1.00 91.50 168 GLY A N 1
ATOM 1272 C CA . GLY A 1 168 ? 37.644 12.464 -22.123 1.00 91.50 168 GLY A CA 1
ATOM 1273 C C . GLY A 1 168 ? 37.344 13.340 -20.906 1.00 91.50 168 GLY A C 1
ATOM 1274 O O . GLY A 1 168 ? 38.173 13.464 -20.003 1.00 91.50 168 GLY A O 1
ATOM 1275 N N . GLY A 1 169 ? 36.168 13.963 -20.886 1.00 93.94 169 GLY A N 1
ATOM 1276 C CA . GLY A 1 169 ? 35.708 14.797 -19.779 1.00 93.94 169 GLY A CA 1
ATOM 1277 C C . GLY A 1 169 ? 35.297 13.978 -18.554 1.00 93.94 169 GLY A C 1
ATOM 1278 O O . GLY A 1 169 ? 34.819 12.849 -18.672 1.00 93.94 169 GLY A O 1
ATOM 1279 N N . ASP A 1 170 ? 35.447 14.563 -17.369 1.00 95.94 170 ASP A N 1
ATOM 1280 C CA . ASP A 1 170 ? 34.984 13.961 -16.117 1.00 95.94 170 ASP A CA 1
ATOM 1281 C C . ASP A 1 170 ? 33.449 14.006 -16.010 1.00 95.94 170 ASP A C 1
ATOM 1283 O O . ASP A 1 170 ? 32.798 14.978 -16.406 1.00 95.94 170 ASP A O 1
ATOM 1287 N N . GLY A 1 171 ? 32.863 12.950 -15.446 1.00 95.56 171 GLY A N 1
ATOM 1288 C CA . GLY A 1 171 ? 31.442 12.880 -15.132 1.00 95.56 171 GLY A CA 1
ATOM 1289 C C . GLY A 1 171 ? 31.072 13.785 -13.955 1.00 95.56 171 GLY A C 1
ATOM 1290 O O . GLY A 1 171 ? 31.799 13.898 -12.969 1.00 95.56 171 GLY A O 1
ATOM 1291 N N . GLN A 1 172 ? 29.914 14.438 -14.035 1.00 97.19 172 GLN A N 1
ATOM 1292 C CA . GLN A 1 172 ? 29.451 15.364 -13.001 1.00 97.19 172 GLN A CA 1
ATOM 1293 C C . GLN A 1 172 ? 28.994 14.616 -11.741 1.00 97.19 172 GLN A C 1
ATOM 1295 O O . GLN A 1 172 ? 28.433 13.523 -11.820 1.00 97.19 172 GLN A O 1
ATOM 1300 N N . GLN A 1 173 ? 29.178 15.226 -10.570 1.00 94.81 173 GLN A N 1
ATOM 1301 C CA . GLN A 1 173 ? 28.652 14.699 -9.310 1.00 94.81 173 GLN A CA 1
ATOM 1302 C C . GLN A 1 173 ? 27.111 14.637 -9.327 1.00 94.81 173 GLN A C 1
ATOM 1304 O O . GLN A 1 173 ? 26.442 15.545 -9.829 1.00 94.81 173 GLN A O 1
ATOM 1309 N N . GLY A 1 174 ? 26.547 13.571 -8.759 1.00 95.88 174 GLY A N 1
ATOM 1310 C CA . GLY A 1 174 ? 25.123 13.465 -8.456 1.00 95.88 174 GLY A CA 1
ATOM 1311 C C . GLY A 1 174 ? 24.756 14.318 -7.242 1.00 95.88 174 GLY A C 1
ATOM 1312 O O . GLY A 1 174 ? 25.454 14.305 -6.231 1.00 95.88 174 GLY A O 1
ATOM 1313 N N . GLY A 1 175 ? 23.671 15.085 -7.335 1.00 96.12 175 GLY A N 1
ATOM 1314 C CA . GLY A 1 175 ? 23.224 15.946 -6.238 1.00 96.12 175 GLY A CA 1
ATOM 1315 C C . GLY A 1 175 ? 22.668 15.145 -5.060 1.00 96.12 175 GLY A C 1
ATOM 1316 O O . GLY A 1 175 ? 22.100 14.071 -5.256 1.00 96.12 175 GLY A O 1
ATOM 1317 N N . ASP A 1 176 ? 22.788 15.686 -3.849 1.00 95.38 176 ASP A N 1
ATOM 1318 C CA . ASP A 1 176 ? 22.196 15.095 -2.644 1.00 95.38 176 ASP A CA 1
ATOM 1319 C C . ASP A 1 176 ? 20.655 15.110 -2.692 1.00 95.38 176 ASP A C 1
ATOM 1321 O O . ASP A 1 176 ? 20.036 15.968 -3.334 1.00 95.38 176 ASP A O 1
ATOM 1325 N N . GLY A 1 177 ? 20.030 14.159 -1.999 1.00 94.06 177 GLY A N 1
ATOM 1326 C CA . GLY A 1 177 ? 18.601 14.187 -1.692 1.00 94.06 177 GLY A CA 1
ATOM 1327 C C . GLY A 1 177 ? 18.307 15.048 -0.462 1.00 94.06 177 GLY A C 1
ATOM 1328 O O . GLY A 1 177 ? 19.128 15.142 0.448 1.00 94.06 177 GLY A O 1
ATOM 1329 N N . SER A 1 178 ? 17.139 15.696 -0.412 1.00 96.19 178 SER A N 1
ATOM 1330 C CA . SER A 1 178 ? 16.759 16.501 0.758 1.00 96.19 178 SER A CA 1
ATOM 1331 C C . SER A 1 178 ? 16.244 15.636 1.904 1.00 96.19 178 SER A C 1
ATOM 1333 O O . SER A 1 178 ? 15.656 14.578 1.673 1.00 96.19 178 SER A O 1
ATOM 1335 N N . ASP A 1 179 ? 16.358 16.142 3.130 1.00 94.44 179 ASP A N 1
ATOM 1336 C CA . ASP A 1 179 ? 15.646 15.584 4.280 1.00 94.44 179 ASP A CA 1
ATOM 1337 C C . ASP A 1 179 ? 14.127 15.506 4.025 1.00 94.44 179 ASP A C 1
ATOM 1339 O O . ASP A 1 179 ? 13.565 16.286 3.239 1.00 94.44 179 ASP A O 1
ATOM 1343 N N . GLY A 1 180 ? 13.475 14.560 4.701 1.00 91.69 180 GLY A N 1
ATOM 1344 C CA . GLY A 1 180 ? 12.023 14.464 4.810 1.00 91.69 180 GLY A CA 1
ATOM 1345 C C . GLY A 1 180 ? 11.450 15.575 5.689 1.00 91.69 180 GLY A C 1
ATOM 1346 O O . GLY A 1 180 ? 12.118 16.110 6.576 1.00 91.69 180 GLY A O 1
ATOM 1347 N N . GLU A 1 181 ? 10.203 15.965 5.440 1.00 93.94 181 GLU A N 1
ATOM 1348 C CA . GLU A 1 181 ? 9.622 17.118 6.126 1.00 93.94 181 GLU A CA 1
ATOM 1349 C C . GLU A 1 181 ? 9.226 16.793 7.575 1.00 93.94 181 GLU A C 1
ATOM 1351 O O . GLU A 1 181 ? 8.778 15.694 7.888 1.00 93.94 181 GLU A O 1
ATOM 1356 N N . ASN A 1 182 ? 9.338 17.775 8.472 1.00 94.38 182 ASN A N 1
ATOM 1357 C CA . ASN A 1 182 ? 8.838 17.648 9.839 1.00 94.38 182 ASN A CA 1
ATOM 1358 C C . ASN A 1 182 ? 7.326 17.907 9.844 1.00 94.38 182 ASN A C 1
ATOM 1360 O O . ASN A 1 182 ? 6.897 18.953 9.356 1.00 94.38 182 ASN A O 1
ATOM 1364 N N . VAL A 1 183 ? 6.519 16.996 10.391 1.00 93.31 183 VAL A N 1
ATOM 1365 C CA . VAL A 1 183 ? 5.048 17.044 10.295 1.00 93.31 183 VAL A CA 1
ATOM 1366 C C . VAL A 1 183 ? 4.397 16.932 11.671 1.00 93.31 183 VAL A C 1
ATOM 1368 O O . VAL A 1 183 ? 4.616 15.959 12.389 1.00 93.31 183 VAL A O 1
ATOM 1371 N N . ASP A 1 184 ? 3.527 17.886 12.000 1.00 93.38 184 ASP A N 1
ATOM 1372 C CA . ASP A 1 184 ? 2.593 17.746 13.118 1.00 93.38 184 ASP A CA 1
ATOM 1373 C C . ASP A 1 184 ? 1.276 17.150 12.595 1.00 93.38 184 ASP A C 1
ATOM 1375 O O . ASP A 1 184 ? 0.745 17.572 11.563 1.00 93.38 184 ASP A O 1
ATOM 1379 N N . VAL A 1 185 ? 0.757 16.141 13.287 1.00 91.25 185 VAL A N 1
ATOM 1380 C CA . VAL A 1 185 ? -0.434 15.372 12.920 1.00 91.25 185 VAL A CA 1
ATOM 1381 C C . VAL A 1 185 ? -1.421 15.432 14.076 1.00 91.25 185 VAL A C 1
ATOM 1383 O O . VAL A 1 185 ? -1.083 15.079 15.200 1.00 91.25 185 VAL A O 1
ATOM 1386 N N . TYR A 1 186 ? -2.648 15.857 13.808 1.00 90.31 186 TYR A N 1
ATOM 1387 C CA . TYR A 1 186 ? -3.692 16.045 14.811 1.00 90.31 186 TYR A CA 1
ATOM 1388 C C . TYR A 1 186 ? -4.812 15.029 14.590 1.00 90.31 186 TYR A C 1
ATOM 1390 O O . TYR A 1 186 ? -5.323 14.927 13.474 1.00 90.31 186 TYR A O 1
ATOM 1398 N N . LEU A 1 187 ? -5.189 14.292 15.639 1.00 88.88 187 LEU A N 1
ATOM 1399 C CA . LEU A 1 187 ? -6.253 13.283 15.623 1.00 88.88 187 LEU A CA 1
ATOM 1400 C C . LEU A 1 187 ? -7.423 13.697 16.516 1.00 88.88 187 LEU A C 1
ATOM 1402 O O . LEU A 1 187 ? -7.223 14.051 17.681 1.00 88.88 187 LEU A O 1
ATOM 1406 N N . LYS A 1 188 ? -8.648 13.564 15.999 1.00 87.06 188 LYS A N 1
ATOM 1407 C CA . LYS A 1 188 ? -9.875 13.722 16.786 1.00 87.06 188 LYS A CA 1
ATOM 1408 C C . LYS A 1 188 ? -10.951 12.739 16.340 1.00 87.06 188 LYS A C 1
ATOM 1410 O O . LYS A 1 188 ? -11.271 12.663 15.156 1.00 87.06 188 LYS A O 1
ATOM 1415 N N . LEU A 1 189 ? -11.532 12.009 17.288 1.00 86.19 189 LEU A N 1
ATOM 1416 C CA . LEU A 1 189 ? -12.740 11.221 17.045 1.00 86.19 189 LEU A CA 1
ATOM 1417 C C . LEU A 1 189 ? -13.974 12.138 17.093 1.00 86.19 189 LEU A C 1
ATOM 1419 O O . LEU A 1 189 ? -14.118 12.935 18.021 1.00 86.19 189 LEU A O 1
ATOM 1423 N N . THR A 1 190 ? -14.860 12.038 16.103 1.00 84.25 190 THR A N 1
ATOM 1424 C CA . THR A 1 190 ? -16.103 12.823 16.018 1.00 84.25 190 THR A CA 1
ATOM 1425 C C . THR A 1 190 ? -17.247 11.970 15.493 1.00 84.25 190 THR A C 1
ATOM 1427 O O . THR A 1 190 ? -17.064 11.295 14.482 1.00 84.25 190 THR A O 1
ATOM 1430 N N . TYR A 1 191 ? -18.431 12.056 16.095 1.00 84.81 191 TYR A N 1
ATOM 1431 C CA . TYR A 1 191 ? -19.636 11.467 15.509 1.00 84.81 191 TYR A CA 1
ATOM 1432 C C . TYR A 1 191 ? -20.027 12.213 14.226 1.00 84.81 191 TYR A C 1
ATOM 1434 O O . TYR A 1 191 ? -20.037 13.447 14.213 1.00 84.81 191 TYR A O 1
ATOM 1442 N N . ASP A 1 192 ? -20.336 11.480 13.156 1.00 86.06 192 ASP A N 1
ATOM 1443 C CA . ASP A 1 192 ? -20.832 12.057 11.908 1.00 86.06 192 ASP A CA 1
ATOM 1444 C C . ASP A 1 192 ? -22.346 11.851 11.756 1.00 86.06 192 ASP A C 1
ATOM 1446 O O . ASP A 1 192 ? -22.851 10.727 11.732 1.00 86.06 192 ASP A O 1
ATOM 1450 N N . GLU A 1 193 ? -23.079 12.954 11.608 1.00 84.56 193 GLU A N 1
ATOM 1451 C CA . GLU A 1 193 ? -24.544 12.956 11.570 1.00 84.56 193 GLU A CA 1
ATOM 1452 C C . GLU A 1 193 ? -25.153 12.448 10.250 1.00 84.56 193 GLU A C 1
ATOM 1454 O O . GLU A 1 193 ? -26.359 12.190 10.207 1.00 84.56 193 GLU A O 1
ATOM 1459 N N . LEU A 1 194 ? -24.364 12.281 9.182 1.00 83.62 194 LEU A N 1
ATOM 1460 C CA . LEU A 1 194 ? -24.822 11.794 7.873 1.00 83.62 194 LEU A CA 1
ATOM 1461 C C . LEU A 1 194 ? -24.453 10.322 7.641 1.00 83.62 194 LEU A C 1
ATOM 1463 O O . LEU A 1 194 ? -25.173 9.600 6.943 1.00 83.62 194 LEU A O 1
ATOM 1467 N N . LEU A 1 195 ? -23.352 9.862 8.236 1.00 82.19 195 LEU A N 1
ATOM 1468 C CA . LEU A 1 195 ? -22.947 8.456 8.291 1.00 82.19 195 LEU A CA 1
ATOM 1469 C C . LEU A 1 195 ? -23.532 7.717 9.509 1.00 82.19 195 LEU A C 1
ATOM 1471 O O . LEU A 1 195 ? -23.555 6.488 9.506 1.00 82.19 195 LEU A O 1
ATOM 1475 N N . LYS A 1 196 ? -24.001 8.451 10.531 1.00 85.31 196 LYS A N 1
ATOM 1476 C CA . LYS A 1 196 ? -24.505 7.953 11.827 1.00 85.31 196 LYS A CA 1
ATOM 1477 C C . LYS A 1 196 ? -23.529 7.034 12.579 1.00 85.31 196 LYS A C 1
ATOM 1479 O O . LYS A 1 196 ? -23.949 6.167 13.348 1.00 85.31 196 LYS A O 1
ATOM 1484 N N . LYS A 1 197 ? -22.224 7.254 12.399 1.00 84.00 197 LYS A N 1
ATOM 1485 C CA . LYS A 1 197 ? -21.134 6.525 13.067 1.00 84.00 197 LYS A CA 1
ATOM 1486 C C . LYS A 1 197 ? -20.035 7.478 13.532 1.00 84.00 197 LYS A C 1
ATOM 1488 O O . LYS A 1 197 ? -19.913 8.588 13.014 1.00 84.00 197 LYS A O 1
ATOM 1493 N N . ASP A 1 198 ? -19.218 7.023 14.478 1.00 84.88 198 ASP A N 1
ATOM 1494 C CA . ASP A 1 198 ? -17.966 7.700 14.814 1.00 84.88 198 ASP A CA 1
ATOM 1495 C C . ASP A 1 198 ? -17.019 7.702 13.605 1.00 84.88 198 ASP A C 1
ATOM 1497 O O . ASP A 1 198 ? -16.924 6.723 12.864 1.00 84.88 198 ASP A O 1
ATOM 1501 N N . MET A 1 199 ? -16.310 8.813 13.425 1.00 85.44 199 MET A N 1
ATOM 1502 C CA . MET A 1 199 ? -15.381 9.071 12.330 1.00 85.44 199 MET A CA 1
ATOM 1503 C C . MET A 1 199 ? -14.101 9.717 12.847 1.00 85.44 199 MET A C 1
ATOM 1505 O O . MET A 1 199 ? -14.128 10.577 13.731 1.00 85.44 199 MET A O 1
ATOM 1509 N N . LEU A 1 200 ? -12.966 9.314 12.281 1.00 86.12 200 LEU A N 1
ATOM 1510 C CA . LEU A 1 200 ? -11.659 9.846 12.635 1.00 86.12 200 LEU A CA 1
ATOM 1511 C C . LEU A 1 200 ? -11.293 11.025 11.727 1.00 86.12 200 LEU A C 1
ATOM 1513 O O . LEU A 1 200 ? -11.113 10.868 10.517 1.00 86.12 200 LEU A O 1
ATOM 1517 N N . GLN A 1 201 ? -11.150 12.199 12.339 1.00 87.94 201 GLN A N 1
ATOM 1518 C CA . GLN A 1 201 ? -10.616 13.407 11.720 1.00 87.94 201 GLN A CA 1
ATOM 1519 C C . GLN A 1 201 ? -9.104 13.468 11.913 1.00 87.94 201 GLN A C 1
ATOM 1521 O O . GLN A 1 201 ? -8.601 13.326 13.030 1.00 87.94 201 GLN A O 1
ATOM 1526 N N . ILE A 1 202 ? -8.387 13.686 10.811 1.00 88.00 202 ILE A N 1
ATOM 1527 C CA . ILE A 1 202 ? -6.926 13.735 10.772 1.00 88.00 202 ILE A CA 1
ATOM 1528 C C . ILE A 1 202 ? -6.494 14.996 10.022 1.00 88.00 202 ILE A C 1
ATOM 1530 O O . ILE A 1 202 ? -6.938 15.246 8.901 1.00 88.00 202 ILE A O 1
ATOM 1534 N N . TRP A 1 203 ? -5.597 15.779 10.616 1.00 90.19 203 TRP A N 1
ATOM 1535 C CA . TRP A 1 203 ? -4.988 16.949 9.980 1.00 90.19 203 TRP A CA 1
ATOM 1536 C C . TRP A 1 203 ? -3.471 16.854 10.069 1.00 90.19 203 TRP A C 1
ATOM 1538 O O . TRP A 1 203 ? -2.918 16.816 11.162 1.00 90.19 203 TRP A O 1
ATOM 1548 N N . CYS A 1 204 ? -2.795 16.804 8.925 1.00 90.75 204 CYS A N 1
ATOM 1549 C CA . CYS A 1 204 ? -1.336 16.799 8.838 1.00 90.75 204 CYS A CA 1
ATOM 1550 C C . CYS A 1 204 ? -0.843 18.172 8.384 1.00 90.75 204 CYS A C 1
ATOM 1552 O O . CYS A 1 204 ? -1.336 18.696 7.383 1.00 90.75 204 CYS A O 1
ATOM 1554 N N . VAL A 1 205 ? 0.153 18.724 9.077 1.00 92.25 205 VAL A N 1
ATOM 1555 C CA . VAL A 1 205 ? 0.752 20.033 8.799 1.00 92.25 205 VAL A CA 1
ATOM 1556 C C . VAL A 1 205 ? 2.270 19.903 8.755 1.00 92.25 205 VAL A C 1
ATOM 1558 O O . VAL A 1 205 ? 2.915 19.688 9.780 1.00 92.25 205 VAL A O 1
ATOM 1561 N N . SER A 1 206 ? 2.855 20.086 7.575 1.00 93.62 206 SER A N 1
ATOM 1562 C CA . SER A 1 206 ? 4.303 20.215 7.437 1.00 93.62 206 SER A CA 1
ATOM 1563 C C . SER A 1 206 ? 4.784 21.526 8.049 1.00 93.62 206 SER A C 1
ATOM 1565 O O . SER A 1 206 ? 4.373 22.616 7.646 1.00 93.62 206 SER A O 1
ATOM 1567 N N . LYS A 1 207 ? 5.707 21.410 8.998 1.00 91.69 207 LYS A N 1
ATOM 1568 C CA . LYS A 1 207 ? 6.449 22.510 9.619 1.00 91.69 207 LYS A CA 1
ATOM 1569 C C . LYS A 1 207 ? 7.620 22.967 8.744 1.00 91.69 207 LYS A C 1
ATOM 1571 O O . LYS A 1 207 ? 8.087 24.086 8.916 1.00 91.69 207 LYS A O 1
ATOM 1576 N N . THR A 1 208 ? 8.061 22.134 7.795 1.00 87.50 208 THR A N 1
ATOM 1577 C CA . THR A 1 208 ? 9.138 22.458 6.842 1.00 87.50 208 THR A CA 1
ATOM 1578 C C . THR A 1 208 ? 8.632 23.259 5.637 1.00 87.50 208 THR A C 1
ATOM 1580 O O . THR A 1 208 ? 9.336 24.141 5.158 1.00 87.50 208 THR A O 1
ATOM 1583 N N . THR A 1 209 ? 7.426 22.971 5.126 1.00 88.25 209 THR A N 1
ATOM 1584 C CA . THR A 1 209 ? 6.921 23.571 3.869 1.00 88.25 209 THR A CA 1
ATOM 1585 C C . THR A 1 209 ? 5.547 24.234 3.972 1.00 88.25 209 THR A C 1
ATOM 1587 O O . THR A 1 209 ? 5.085 24.828 3.000 1.00 88.25 209 THR A O 1
ATOM 1590 N N . GLY A 1 210 ? 4.846 24.106 5.102 1.00 87.19 210 GLY A N 1
ATOM 1591 C CA . GLY A 1 210 ? 3.470 24.589 5.249 1.00 87.19 210 GLY A CA 1
ATOM 1592 C C . GLY A 1 210 ? 2.414 23.772 4.489 1.00 87.19 210 GLY A C 1
ATOM 1593 O O . GLY A 1 210 ? 1.228 24.103 4.582 1.00 87.19 210 GLY A O 1
ATOM 1594 N N . LYS A 1 211 ? 2.803 22.701 3.769 1.00 85.56 211 LYS A N 1
ATOM 1595 C CA . LYS A 1 211 ? 1.871 21.733 3.163 1.00 85.56 211 LYS A CA 1
ATOM 1596 C C . LYS A 1 211 ? 0.905 21.194 4.218 1.00 85.56 211 LYS A C 1
ATOM 1598 O O . LYS A 1 211 ? 1.310 20.862 5.331 1.00 85.56 211 LYS A O 1
ATOM 1603 N N . LYS A 1 212 ? -0.361 21.045 3.838 1.00 86.56 212 LYS A N 1
ATOM 1604 C CA . LYS A 1 212 ? -1.443 20.571 4.705 1.00 86.56 212 LYS A CA 1
ATOM 1605 C C . LYS A 1 212 ? -2.235 19.464 4.018 1.00 86.56 212 LYS A C 1
ATOM 1607 O O . LYS A 1 212 ? -2.457 19.546 2.810 1.00 86.56 212 LYS A O 1
ATOM 1612 N N . LYS A 1 213 ? -2.690 18.462 4.775 1.00 84.06 213 LYS A N 1
ATOM 1613 C CA . LYS A 1 213 ? -3.627 17.436 4.289 1.00 84.06 213 LYS A CA 1
ATOM 1614 C C . LYS A 1 213 ? -4.676 17.123 5.357 1.00 84.06 213 LYS A C 1
ATOM 1616 O O . LYS A 1 213 ? -4.321 16.745 6.470 1.00 84.06 213 LYS A O 1
ATOM 1621 N N . PHE A 1 214 ? -5.953 17.269 5.003 1.00 83.94 214 PHE A N 1
ATOM 1622 C CA . PHE A 1 214 ? -7.082 16.789 5.804 1.00 83.94 214 PHE A CA 1
ATOM 1623 C C . PHE A 1 214 ? -7.500 15.401 5.321 1.00 83.94 214 PHE A C 1
ATOM 1625 O O . PHE A 1 214 ? -7.548 15.154 4.116 1.00 83.94 214 PHE A O 1
ATOM 1632 N N . ILE A 1 215 ? -7.777 14.501 6.260 1.00 83.00 215 ILE A N 1
ATOM 1633 C CA . ILE A 1 215 ? -8.188 13.121 6.009 1.00 83.00 215 ILE A CA 1
ATOM 1634 C C . ILE A 1 215 ? -9.367 12.782 6.929 1.00 83.00 215 ILE A C 1
ATOM 1636 O O . ILE A 1 215 ? -9.424 13.196 8.087 1.00 83.00 215 ILE A O 1
ATOM 1640 N N . TYR A 1 216 ? -10.297 12.005 6.380 1.00 84.19 216 TYR A N 1
ATOM 1641 C CA . TYR A 1 216 ? -11.475 11.471 7.052 1.00 84.19 216 TYR A CA 1
ATOM 1642 C C . TYR A 1 216 ? -11.425 9.945 6.923 1.00 84.19 216 TYR A C 1
ATOM 1644 O O . TYR A 1 216 ? -11.191 9.446 5.819 1.00 84.19 216 TYR A O 1
ATOM 1652 N N . LEU A 1 217 ? -11.562 9.211 8.029 1.00 84.06 217 LEU A N 1
ATOM 1653 C CA . LEU A 1 217 ? -11.237 7.781 8.078 1.00 84.06 217 LEU A CA 1
ATOM 1654 C C . LEU A 1 217 ? -12.180 7.007 9.012 1.00 84.06 217 LEU A C 1
ATOM 1656 O O . LEU A 1 217 ? -12.634 7.537 10.026 1.00 84.06 217 LEU A O 1
ATOM 1660 N N . ASP A 1 218 ? -12.476 5.751 8.675 1.00 81.50 218 ASP A N 1
ATOM 1661 C CA . ASP A 1 218 ? -13.270 4.861 9.527 1.00 81.50 218 ASP A CA 1
ATOM 1662 C C . ASP A 1 218 ? -12.452 4.402 10.764 1.00 81.50 218 ASP A C 1
ATOM 1664 O O . ASP A 1 218 ? -11.350 3.862 10.597 1.00 81.50 218 ASP A O 1
ATOM 1668 N N . PRO A 1 219 ? -12.949 4.592 12.005 1.00 73.25 219 PRO A N 1
ATOM 1669 C CA . PRO A 1 219 ? -12.197 4.293 13.225 1.00 73.25 219 PRO A CA 1
ATOM 1670 C C . PRO A 1 219 ? -12.122 2.797 13.577 1.00 73.25 219 PRO A C 1
ATOM 1672 O O . PRO A 1 219 ? -11.383 2.436 14.497 1.00 73.25 219 PRO A O 1
ATOM 1675 N N . VAL A 1 220 ? -12.881 1.939 12.883 1.00 66.38 220 VAL A N 1
ATOM 1676 C CA . VAL A 1 220 ? -13.006 0.495 13.146 1.00 66.38 220 VAL A CA 1
ATOM 1677 C C . VAL A 1 220 ? -12.236 -0.337 12.114 1.00 66.38 220 VAL A C 1
ATOM 1679 O O . VAL A 1 220 ? -11.666 -1.361 12.483 1.00 66.38 220 VAL A O 1
ATOM 1682 N N . GLY A 1 221 ? -12.188 0.106 10.849 1.00 55.34 221 GLY A N 1
ATOM 1683 C CA . GLY A 1 221 ? -11.537 -0.625 9.748 1.00 55.34 221 GLY A CA 1
ATOM 1684 C C . GLY A 1 221 ? -10.604 0.184 8.838 1.00 55.34 221 GLY A C 1
ATOM 1685 O O . GLY A 1 221 ? -10.072 -0.371 7.879 1.00 55.34 221 GLY A O 1
ATOM 1686 N N . GLY A 1 222 ? -10.410 1.483 9.082 1.00 65.44 222 GLY A N 1
ATOM 1687 C CA . GLY A 1 222 ? -9.458 2.300 8.326 1.00 65.44 222 GLY A CA 1
ATOM 1688 C C . GLY A 1 222 ? -7.996 2.079 8.738 1.00 65.44 222 GLY A C 1
ATOM 1689 O O . GLY A 1 222 ? -7.701 1.661 9.859 1.00 65.44 222 GLY A O 1
ATOM 1690 N N . LYS A 1 223 ? -7.067 2.430 7.844 1.00 72.62 223 LYS A N 1
ATOM 1691 C CA . LYS A 1 223 ? -5.616 2.441 8.086 1.00 72.62 223 LYS A CA 1
ATOM 1692 C C . LYS A 1 223 ? -5.015 3.763 7.621 1.00 72.62 223 LYS A C 1
ATOM 1694 O O . LYS A 1 223 ? -5.380 4.281 6.566 1.00 72.62 223 LYS A O 1
ATOM 1699 N N . PHE A 1 224 ? -4.072 4.303 8.384 1.00 78.56 224 PHE A N 1
ATOM 1700 C CA . PHE A 1 224 ? -3.409 5.564 8.072 1.00 78.56 224 PHE A CA 1
ATOM 1701 C C . PHE A 1 224 ? -1.886 5.418 8.088 1.00 78.56 224 PHE A C 1
ATOM 1703 O O . PHE A 1 224 ? -1.311 4.852 9.016 1.00 78.56 224 PHE A O 1
ATOM 1710 N N . ILE A 1 225 ? -1.226 5.928 7.047 1.00 78.31 225 ILE A N 1
ATOM 1711 C CA . ILE A 1 225 ? 0.231 5.890 6.905 1.00 78.31 225 ILE A CA 1
ATOM 1712 C C . ILE A 1 225 ? 0.734 7.303 6.610 1.00 78.31 225 ILE A C 1
ATOM 1714 O O . ILE A 1 225 ? 0.446 7.869 5.554 1.00 78.31 225 ILE A O 1
ATOM 1718 N N . VAL A 1 226 ? 1.524 7.858 7.526 1.00 83.44 226 VAL A N 1
ATOM 1719 C CA . VAL A 1 226 ? 2.309 9.076 7.285 1.00 83.44 226 VAL A CA 1
ATOM 1720 C C . VAL A 1 226 ? 3.686 8.661 6.785 1.00 83.44 226 VAL A C 1
ATOM 1722 O O . VAL A 1 226 ? 4.302 7.768 7.368 1.00 83.44 226 VAL A O 1
ATOM 1725 N N . THR A 1 227 ? 4.197 9.314 5.744 1.00 84.62 227 THR A N 1
ATOM 1726 C CA . THR A 1 227 ? 5.598 9.170 5.335 1.00 84.62 227 THR A CA 1
ATOM 1727 C C . THR A 1 227 ? 6.298 10.526 5.361 1.00 84.62 227 THR A C 1
ATOM 1729 O O . THR A 1 227 ? 5.752 11.537 4.917 1.00 84.62 227 THR A O 1
ATOM 1732 N N . VAL A 1 228 ? 7.490 10.534 5.949 1.00 88.88 228 VAL A N 1
ATOM 1733 C CA . VAL A 1 228 ? 8.416 11.667 6.062 1.00 88.88 228 VAL A CA 1
ATOM 1734 C C . VAL A 1 228 ? 9.830 11.180 5.731 1.00 88.88 228 VAL A C 1
ATOM 1736 O O . VAL A 1 228 ? 10.788 11.451 6.449 1.00 88.88 228 VAL A O 1
ATOM 1739 N N . ASN A 1 229 ? 9.971 10.356 4.692 1.00 86.62 229 ASN A N 1
ATOM 1740 C CA . ASN A 1 229 ? 11.264 9.760 4.352 1.00 86.62 229 ASN A CA 1
ATOM 1741 C C . ASN A 1 229 ? 12.212 10.807 3.751 1.00 86.62 229 ASN A C 1
ATOM 1743 O O . ASN A 1 229 ? 11.765 11.747 3.098 1.00 86.62 229 ASN A O 1
ATOM 1747 N N . GLY A 1 230 ? 13.520 10.634 3.920 1.00 85.38 230 GLY A N 1
ATOM 1748 C CA . GLY A 1 230 ? 14.512 11.401 3.171 1.00 85.38 230 GLY A CA 1
ATOM 1749 C C . GLY A 1 230 ? 14.525 11.022 1.688 1.00 85.38 230 GLY A C 1
ATOM 1750 O O . GLY A 1 230 ? 14.259 9.877 1.326 1.00 85.38 230 GLY A O 1
ATOM 1751 N N . GLY A 1 231 ? 14.837 11.982 0.819 1.00 85.62 231 GLY A N 1
ATOM 1752 C CA . GLY A 1 231 ? 15.012 11.725 -0.609 1.00 85.62 231 GLY A CA 1
ATOM 1753 C C . GLY A 1 231 ? 16.327 10.995 -0.886 1.00 85.62 231 GLY A C 1
ATOM 1754 O O . GLY A 1 231 ? 17.342 11.293 -0.258 1.00 85.62 231 GLY A O 1
ATOM 1755 N N . ASP A 1 232 ? 16.338 10.061 -1.840 1.00 83.94 232 ASP A N 1
ATOM 1756 C CA . ASP A 1 232 ? 17.585 9.425 -2.291 1.00 83.94 232 ASP A CA 1
ATOM 1757 C C . ASP A 1 232 ? 18.576 10.455 -2.858 1.00 83.94 232 ASP A C 1
ATOM 1759 O O . ASP A 1 232 ? 18.169 11.442 -3.477 1.00 83.94 232 ASP A O 1
ATOM 1763 N N . GLY A 1 233 ? 19.870 10.158 -2.771 1.00 88.44 233 GLY A N 1
ATOM 1764 C CA . GLY A 1 233 ? 20.891 10.820 -3.575 1.00 88.44 233 GLY A CA 1
ATOM 1765 C C . GLY A 1 233 ? 20.743 10.527 -5.074 1.00 88.44 233 GLY A C 1
ATOM 1766 O O . GLY A 1 233 ? 20.166 9.518 -5.492 1.00 88.44 233 GLY A O 1
ATOM 1767 N N . GLY A 1 234 ? 21.265 11.428 -5.905 1.00 90.12 234 GLY A N 1
ATOM 1768 C CA . GLY A 1 234 ? 21.416 11.207 -7.340 1.00 90.12 234 GLY A CA 1
ATOM 1769 C C . GLY A 1 234 ? 22.686 10.415 -7.651 1.00 90.12 234 GLY A C 1
ATOM 1770 O O . GLY A 1 234 ? 23.719 10.628 -7.021 1.00 90.12 234 GLY A O 1
ATOM 1771 N N . ASP A 1 235 ? 22.638 9.525 -8.642 1.00 91.00 235 ASP A N 1
ATOM 1772 C CA . ASP A 1 235 ? 23.847 8.846 -9.126 1.00 91.00 235 ASP A CA 1
ATOM 1773 C C . ASP A 1 235 ? 24.823 9.845 -9.777 1.00 91.00 235 ASP A C 1
ATOM 1775 O O . ASP A 1 235 ? 24.412 10.863 -10.341 1.00 91.00 235 ASP A O 1
ATOM 1779 N N . GLY A 1 236 ? 26.117 9.549 -9.733 1.00 93.12 236 GLY A N 1
ATOM 1780 C CA . GLY A 1 236 ? 27.140 10.270 -10.477 1.00 93.12 236 GLY A CA 1
ATOM 1781 C C . GLY A 1 236 ? 27.022 10.065 -11.990 1.00 93.12 236 GLY A C 1
ATOM 1782 O O . GLY A 1 236 ? 26.426 9.101 -12.480 1.00 93.12 236 GLY A O 1
ATOM 1783 N N . GLY A 1 237 ? 27.596 10.999 -12.740 1.00 94.81 237 GLY A N 1
ATOM 1784 C CA . GLY A 1 237 ? 27.805 10.868 -14.174 1.00 94.81 237 GLY A CA 1
ATOM 1785 C C . GLY A 1 237 ? 29.005 9.978 -14.489 1.00 94.81 237 GLY A C 1
ATOM 1786 O O . GLY A 1 237 ? 30.009 10.003 -13.781 1.00 94.81 237 GLY A O 1
ATOM 1787 N N . ASP A 1 238 ? 28.913 9.204 -15.561 1.00 94.69 238 ASP A N 1
ATOM 1788 C CA . ASP A 1 238 ? 30.002 8.348 -16.038 1.00 94.69 238 ASP A CA 1
ATOM 1789 C C . ASP A 1 238 ? 31.095 9.172 -16.745 1.00 94.69 238 ASP A C 1
ATOM 1791 O O . ASP A 1 238 ? 30.798 10.163 -17.413 1.00 94.69 238 ASP A O 1
ATOM 1795 N N . GLY A 1 239 ? 32.361 8.789 -16.586 1.00 93.00 239 GLY A N 1
ATOM 1796 C CA . GLY A 1 239 ? 33.490 9.481 -17.209 1.00 93.00 239 GLY A CA 1
ATOM 1797 C C . GLY A 1 239 ? 33.573 9.239 -18.719 1.00 93.00 239 GLY A C 1
ATOM 1798 O O . GLY A 1 239 ? 33.351 8.126 -19.199 1.00 93.00 239 GLY A O 1
ATOM 1799 N N . GLY A 1 240 ? 33.920 10.274 -19.484 1.00 93.06 240 GLY A N 1
ATOM 1800 C CA . GLY A 1 240 ? 34.063 10.187 -20.935 1.00 93.06 240 GLY A CA 1
ATOM 1801 C C . GLY A 1 240 ? 35.251 9.316 -21.352 1.00 93.06 240 GLY A C 1
ATOM 1802 O O . GLY A 1 240 ? 36.328 9.377 -20.755 1.00 93.06 240 GLY A O 1
ATOM 1803 N N . ARG A 1 241 ? 35.087 8.502 -22.402 1.00 92.31 241 ARG A N 1
ATOM 1804 C CA . ARG A 1 241 ? 36.199 7.727 -22.983 1.00 92.31 241 ARG A CA 1
ATOM 1805 C C . ARG A 1 241 ? 37.254 8.673 -23.572 1.00 92.31 241 ARG A C 1
ATOM 1807 O O . ARG A 1 241 ? 36.894 9.629 -24.252 1.00 92.31 241 ARG A O 1
ATOM 1814 N N . GLY A 1 242 ? 38.535 8.397 -23.336 1.00 89.50 242 GLY A N 1
ATOM 1815 C CA . GLY A 1 242 ? 39.644 9.121 -23.961 1.00 89.50 242 GLY A CA 1
ATOM 1816 C C . GLY A 1 242 ? 39.760 8.825 -25.458 1.00 89.50 242 GLY A C 1
ATOM 1817 O O . GLY A 1 242 ? 39.537 7.693 -25.888 1.00 89.50 242 GLY A O 1
ATOM 1818 N N . GLY A 1 243 ? 40.101 9.839 -26.252 1.00 88.25 243 GLY A N 1
ATOM 1819 C CA . GLY A 1 243 ? 40.241 9.713 -27.701 1.00 88.25 243 GLY A CA 1
ATOM 1820 C C . GLY A 1 243 ? 41.446 8.860 -28.096 1.00 88.25 243 GLY A C 1
ATOM 1821 O O . GLY A 1 243 ? 42.487 8.896 -27.444 1.00 88.25 243 GLY A O 1
ATOM 1822 N N . GLU A 1 244 ? 41.326 8.088 -29.170 1.00 86.75 244 GLU A N 1
ATOM 1823 C CA . GLU A 1 244 ? 42.441 7.317 -29.738 1.00 86.75 244 GLU A CA 1
ATOM 1824 C C . GLU A 1 244 ? 43.421 8.268 -30.455 1.00 86.75 244 GLU A C 1
ATOM 1826 O O . GLU A 1 244 ? 43.028 9.358 -30.871 1.00 86.75 244 GLU A O 1
ATOM 1831 N N . CYS A 1 245 ? 44.708 7.930 -30.572 1.00 80.75 245 CYS A N 1
ATOM 1832 C CA . CYS A 1 245 ? 45.634 8.794 -31.316 1.00 80.75 245 CYS A CA 1
ATOM 1833 C C . CYS A 1 245 ? 45.425 8.690 -32.836 1.00 80.75 245 CYS A C 1
ATOM 1835 O O . CYS A 1 245 ? 44.925 7.687 -33.345 1.00 80.75 245 CYS A O 1
ATOM 1837 N N . GLY A 1 246 ? 45.881 9.701 -33.573 1.00 80.19 246 GLY A N 1
ATOM 1838 C CA . GLY A 1 246 ? 45.921 9.653 -35.030 1.00 80.19 246 GLY A CA 1
ATOM 1839 C C . GLY A 1 246 ? 46.925 8.624 -35.557 1.00 80.19 246 GLY A C 1
ATOM 1840 O O . GLY A 1 246 ? 47.941 8.329 -34.923 1.00 80.19 246 GLY A O 1
ATOM 1841 N N . TYR A 1 247 ? 46.649 8.095 -36.745 1.00 75.56 247 TYR A N 1
ATOM 1842 C CA . TYR A 1 247 ? 47.549 7.219 -37.492 1.00 75.56 247 TYR A CA 1
ATOM 1843 C C . TYR A 1 247 ? 48.383 8.022 -38.496 1.00 75.56 247 TYR A C 1
ATOM 1845 O O . TYR A 1 247 ? 47.847 8.864 -39.216 1.00 75.56 247 TYR A O 1
ATOM 1853 N N . ASP A 1 248 ? 49.684 7.740 -38.582 1.00 71.12 248 ASP A N 1
ATOM 1854 C CA . ASP A 1 248 ? 50.597 8.362 -39.544 1.00 71.12 248 ASP A CA 1
ATOM 1855 C C . ASP A 1 248 ? 51.236 7.285 -40.442 1.00 71.12 248 ASP A C 1
ATOM 1857 O O . ASP A 1 248 ? 51.953 6.424 -39.927 1.00 71.12 248 ASP A O 1
ATOM 1861 N N . PRO A 1 249 ? 50.997 7.297 -41.767 1.00 64.56 249 PRO A N 1
ATOM 1862 C CA . PRO A 1 249 ? 51.617 6.349 -42.690 1.00 64.56 249 PRO A CA 1
ATOM 1863 C C . PRO A 1 249 ? 53.047 6.743 -43.104 1.00 64.56 249 PRO A C 1
ATOM 1865 O O . PRO A 1 249 ? 53.732 5.933 -43.724 1.00 64.56 249 PRO A O 1
ATOM 1868 N N . ASN A 1 250 ? 53.487 7.977 -42.819 1.00 66.38 250 ASN A N 1
ATOM 1869 C CA . ASN A 1 250 ? 54.659 8.593 -43.450 1.00 66.38 250 ASN A CA 1
ATOM 1870 C C . ASN A 1 250 ? 55.734 9.098 -42.469 1.00 66.38 250 ASN A C 1
ATOM 1872 O O . ASN A 1 250 ? 56.834 9.412 -42.926 1.00 66.38 250 ASN A O 1
ATOM 1876 N N . THR A 1 251 ? 55.461 9.224 -41.162 1.00 59.56 251 THR A N 1
ATOM 1877 C CA . THR A 1 251 ? 56.431 9.798 -40.204 1.00 59.56 251 THR A CA 1
ATOM 1878 C C . THR A 1 251 ? 56.986 8.824 -39.166 1.00 59.56 251 THR A C 1
ATOM 1880 O O . THR A 1 251 ? 56.357 7.867 -38.724 1.00 59.56 251 THR A O 1
ATOM 1883 N N . THR A 1 252 ? 58.208 9.124 -38.726 1.00 58.59 252 THR A N 1
ATOM 1884 C CA . THR A 1 252 ? 58.949 8.409 -37.682 1.00 58.59 252 THR A CA 1
ATOM 1885 C C . THR A 1 252 ? 58.682 8.993 -36.287 1.00 58.59 252 THR A C 1
ATOM 1887 O O . THR A 1 252 ? 59.625 9.206 -35.524 1.00 58.59 252 THR A O 1
ATOM 1890 N N . ASN A 1 253 ? 57.427 9.316 -35.950 1.00 58.94 253 ASN A N 1
ATOM 1891 C CA . ASN A 1 253 ? 57.042 9.716 -34.591 1.00 58.94 253 ASN A CA 1
ATOM 1892 C C . ASN A 1 253 ? 56.356 8.542 -33.866 1.00 58.94 253 ASN A C 1
ATOM 1894 O O . ASN A 1 253 ? 55.132 8.428 -33.914 1.00 58.94 253 ASN A O 1
ATOM 1898 N N . PRO A 1 254 ? 57.106 7.662 -33.180 1.00 62.09 254 PRO A N 1
ATOM 1899 C CA . PRO A 1 254 ? 56.537 6.450 -32.600 1.00 62.09 254 PRO A CA 1
ATOM 1900 C C . PRO A 1 254 ? 55.783 6.710 -31.285 1.00 62.09 254 PRO A C 1
ATOM 1902 O O . PRO A 1 254 ? 55.186 5.784 -30.744 1.00 62.09 254 PRO A O 1
ATOM 1905 N N . ASN A 1 255 ? 55.828 7.934 -30.747 1.00 71.62 255 ASN A N 1
ATOM 1906 C CA . ASN A 1 255 ? 55.436 8.242 -29.369 1.00 71.62 255 ASN A CA 1
ATOM 1907 C C . ASN A 1 255 ? 54.008 8.791 -29.208 1.00 71.62 255 ASN A C 1
ATOM 1909 O O . ASN A 1 255 ? 53.663 9.223 -28.111 1.00 71.62 255 ASN A O 1
ATOM 1913 N N . LEU A 1 256 ? 53.183 8.753 -30.262 1.00 77.31 256 LEU A N 1
ATOM 1914 C CA . LEU A 1 256 ? 51.791 9.214 -30.207 1.00 77.31 256 LEU A CA 1
ATOM 1915 C C . LEU A 1 256 ? 50.972 8.419 -29.182 1.00 77.31 256 LEU A C 1
ATOM 1917 O O . LEU A 1 256 ? 50.987 7.182 -29.187 1.00 77.31 256 LEU A O 1
ATOM 1921 N N . ALA A 1 257 ? 50.263 9.146 -28.321 1.00 83.31 257 ALA A N 1
ATOM 1922 C CA . ALA A 1 257 ? 49.593 8.630 -27.139 1.00 83.31 257 ALA A CA 1
ATOM 1923 C C . ALA A 1 257 ? 48.065 8.736 -27.220 1.00 83.31 257 ALA A C 1
ATOM 1925 O O . ALA A 1 257 ? 47.494 9.675 -27.784 1.00 83.31 257 ALA A O 1
ATOM 1926 N N . GLY A 1 258 ? 47.397 7.755 -26.615 1.00 84.75 258 GLY A N 1
ATOM 1927 C CA . GLY A 1 258 ? 45.951 7.792 -26.426 1.00 84.75 258 GLY A CA 1
ATOM 1928 C C . GLY A 1 258 ? 45.550 8.772 -25.322 1.00 84.75 258 GLY A C 1
ATOM 1929 O O . GLY A 1 258 ? 46.241 8.918 -24.313 1.00 84.75 258 GLY A O 1
ATOM 1930 N N . GLY A 1 259 ? 44.404 9.426 -25.486 1.00 87.75 259 GLY A N 1
ATOM 1931 C CA . GLY A 1 259 ? 43.845 10.328 -24.487 1.00 87.75 259 GLY A CA 1
ATOM 1932 C C . GLY A 1 259 ? 43.467 9.601 -23.196 1.00 87.75 259 GLY A C 1
ATOM 1933 O O . GLY A 1 259 ? 43.006 8.456 -23.213 1.00 87.75 259 GLY A O 1
ATOM 1934 N N . LYS A 1 260 ? 43.627 10.272 -22.050 1.00 90.81 260 LYS A N 1
ATOM 1935 C CA . LYS A 1 260 ? 43.168 9.739 -20.760 1.00 90.81 260 LYS A CA 1
ATOM 1936 C C . LYS A 1 260 ? 41.637 9.607 -20.746 1.00 90.81 260 LYS A C 1
ATOM 1938 O O . LYS A 1 260 ? 40.939 10.507 -21.207 1.00 90.81 260 LYS A O 1
ATOM 1943 N N . GLY A 1 261 ? 41.113 8.531 -20.167 1.00 90.06 261 GLY A N 1
ATOM 1944 C CA . GLY A 1 261 ? 39.709 8.466 -19.770 1.00 90.06 261 GLY A CA 1
ATOM 1945 C C . GLY A 1 261 ? 39.380 9.469 -18.658 1.00 90.06 261 GLY A C 1
ATOM 1946 O O . GLY A 1 261 ? 40.166 9.662 -17.721 1.00 90.06 261 GLY A O 1
ATOM 1947 N N . GLY A 1 262 ? 38.215 10.103 -18.767 1.00 92.38 262 GLY A N 1
ATOM 1948 C CA . GLY A 1 262 ? 37.658 10.976 -17.740 1.00 92.38 262 GLY A CA 1
ATOM 1949 C C . GLY A 1 262 ? 37.229 10.188 -16.503 1.00 92.38 262 GLY A C 1
ATOM 1950 O O . GLY A 1 262 ? 36.870 9.011 -16.581 1.00 92.38 262 GLY A O 1
ATOM 1951 N N . ASN A 1 263 ? 37.285 10.820 -15.340 1.00 94.69 263 ASN A N 1
ATOM 1952 C CA . ASN A 1 263 ? 36.895 10.218 -14.068 1.00 94.69 263 ASN A CA 1
ATOM 1953 C C . ASN A 1 263 ? 35.363 10.131 -13.947 1.00 94.69 263 ASN A C 1
ATOM 1955 O O . ASN A 1 263 ? 34.641 10.980 -14.467 1.00 94.69 263 ASN A O 1
ATOM 1959 N N . GLY A 1 264 ? 34.857 9.124 -13.236 1.00 94.00 264 GLY A N 1
ATOM 1960 C CA . GLY A 1 264 ? 33.443 9.037 -12.874 1.00 94.00 264 GLY A CA 1
ATOM 1961 C C . GLY A 1 264 ? 33.091 10.008 -11.746 1.00 94.00 264 GLY A C 1
ATOM 1962 O O . GLY A 1 264 ? 33.819 10.117 -10.758 1.00 94.00 264 GLY A O 1
ATOM 1963 N N . GLY A 1 265 ? 31.960 10.699 -11.870 1.00 93.62 265 GLY A N 1
ATOM 1964 C CA . GLY A 1 265 ? 31.463 11.620 -10.850 1.00 93.62 265 GLY A CA 1
ATOM 1965 C C . GLY A 1 265 ? 31.018 10.893 -9.581 1.00 93.62 265 GLY A C 1
ATOM 1966 O O . GLY A 1 265 ? 30.519 9.768 -9.636 1.00 93.62 265 GLY A O 1
ATOM 1967 N N . ALA A 1 266 ? 31.169 11.531 -8.420 1.00 94.00 266 ALA A N 1
ATOM 1968 C CA . ALA A 1 266 ? 30.675 10.973 -7.162 1.00 94.00 266 ALA A CA 1
ATOM 1969 C C . ALA A 1 266 ? 29.135 10.911 -7.126 1.00 94.00 266 ALA A C 1
ATOM 1971 O O . ALA A 1 266 ? 28.456 11.737 -7.740 1.00 94.00 266 ALA A O 1
ATOM 1972 N N . GLY A 1 267 ? 28.581 9.944 -6.399 1.00 92.19 267 GLY A N 1
ATOM 1973 C CA . GLY A 1 267 ? 27.153 9.876 -6.092 1.00 92.19 267 GLY A CA 1
ATOM 1974 C C . GLY A 1 267 ? 26.773 10.808 -4.939 1.00 92.19 267 GLY A C 1
ATOM 1975 O O . GLY A 1 267 ? 27.560 11.017 -4.017 1.00 92.19 267 GLY A O 1
ATOM 1976 N N . GLY A 1 268 ? 25.561 11.355 -4.987 1.00 89.44 268 GLY A N 1
ATOM 1977 C CA . GLY A 1 268 ? 25.007 12.190 -3.922 1.00 89.44 268 GLY A CA 1
ATOM 1978 C C . GLY A 1 268 ? 24.608 11.380 -2.690 1.00 89.44 268 GLY A C 1
ATOM 1979 O O . GLY A 1 268 ? 24.313 10.185 -2.769 1.00 89.44 268 GLY A O 1
ATOM 1980 N N . ASN A 1 269 ? 24.564 12.037 -1.539 1.00 87.44 269 ASN A N 1
ATOM 1981 C CA . ASN A 1 269 ? 24.087 11.462 -0.288 1.00 87.44 269 ASN A CA 1
ATOM 1982 C C . ASN A 1 269 ? 22.549 11.441 -0.255 1.00 87.44 269 ASN A C 1
ATOM 1984 O O . ASN A 1 269 ? 21.888 12.284 -0.865 1.00 87.44 269 ASN A O 1
ATOM 1988 N N . GLY A 1 270 ? 21.970 10.485 0.467 1.00 85.62 270 GLY A N 1
ATOM 1989 C CA . GLY A 1 270 ? 20.544 10.480 0.786 1.00 85.62 270 GLY A CA 1
ATOM 1990 C C . GLY A 1 270 ? 20.222 11.415 1.954 1.00 85.62 270 GLY A C 1
ATOM 1991 O O . GLY A 1 270 ? 20.988 11.502 2.914 1.00 85.62 270 GLY A O 1
ATOM 1992 N N . GLY A 1 271 ? 19.077 12.093 1.889 1.00 80.31 271 GLY A N 1
ATOM 1993 C CA . GLY A 1 271 ? 18.583 12.940 2.976 1.00 80.31 271 GLY A CA 1
ATOM 1994 C C . GLY A 1 271 ? 18.097 12.127 4.178 1.00 80.31 271 GLY A C 1
ATOM 1995 O O . GLY A 1 271 ? 17.790 10.941 4.066 1.00 80.31 271 GLY A O 1
ATOM 1996 N N . ASN A 1 272 ? 17.998 12.751 5.345 1.00 86.50 272 ASN A N 1
ATOM 1997 C CA . ASN A 1 272 ? 17.537 12.113 6.578 1.00 86.50 272 ASN A CA 1
ATOM 1998 C C . ASN A 1 272 ? 16.001 12.024 6.629 1.00 86.50 272 ASN A C 1
ATOM 2000 O O . ASN A 1 272 ? 15.296 12.804 5.990 1.00 86.50 272 ASN A O 1
ATOM 2004 N N . GLY A 1 273 ? 15.462 11.096 7.419 1.00 86.69 273 GLY A N 1
ATOM 2005 C CA . GLY A 1 273 ? 14.029 11.059 7.716 1.00 86.69 273 GLY A CA 1
ATOM 2006 C C . GLY A 1 273 ? 13.582 12.243 8.584 1.00 86.69 273 GLY A C 1
ATOM 2007 O O . GLY A 1 273 ? 14.283 12.650 9.510 1.00 86.69 273 GLY A O 1
ATOM 2008 N N . GLY A 1 274 ? 12.393 12.774 8.310 1.00 84.31 274 GLY A N 1
ATOM 2009 C CA . GLY A 1 274 ? 11.766 13.841 9.089 1.00 84.31 274 GLY A CA 1
ATOM 2010 C C . GLY A 1 274 ? 11.190 13.365 10.429 1.00 84.31 274 GLY A C 1
ATOM 2011 O O . GLY A 1 274 ? 11.023 12.169 10.689 1.00 84.31 274 GLY A O 1
ATOM 2012 N N . LYS A 1 275 ? 10.862 14.324 11.299 1.00 88.75 275 LYS A N 1
ATOM 2013 C CA . LYS A 1 275 ? 10.147 14.101 12.563 1.00 88.75 275 LYS A CA 1
ATOM 2014 C C . LYS A 1 275 ? 8.634 14.070 12.341 1.00 88.75 275 LYS A C 1
ATOM 2016 O O . LYS A 1 275 ? 8.100 14.902 11.610 1.00 88.75 275 LYS A O 1
ATOM 2021 N N . VAL A 1 276 ? 7.932 13.224 13.097 1.00 86.88 276 VAL A N 1
ATOM 2022 C CA . VAL A 1 276 ? 6.480 13.355 13.299 1.00 86.88 276 VAL A CA 1
ATOM 2023 C C . VAL A 1 276 ? 6.160 13.729 14.751 1.00 86.88 276 VAL A C 1
ATOM 2025 O O . VAL A 1 276 ? 6.702 13.135 15.687 1.00 86.88 276 VAL A O 1
ATOM 2028 N N . THR A 1 277 ? 5.267 14.701 14.939 1.00 87.44 277 THR A N 1
ATOM 2029 C CA . THR A 1 277 ? 4.575 14.967 16.211 1.00 87.44 277 THR A CA 1
ATOM 2030 C C . THR A 1 277 ? 3.116 14.543 16.057 1.00 87.44 277 THR A C 1
ATOM 2032 O O . THR A 1 277 ? 2.474 14.931 15.087 1.00 87.44 277 THR A O 1
ATOM 2035 N N . LEU A 1 278 ? 2.570 13.763 16.987 1.00 87.19 278 LEU A N 1
ATOM 2036 C CA . LEU A 1 278 ? 1.170 13.349 16.996 1.00 87.19 278 LEU A CA 1
ATOM 2037 C C . LEU A 1 278 ? 0.440 13.952 18.198 1.00 87.19 278 LEU A C 1
ATOM 2039 O O . LEU A 1 278 ? 0.762 13.641 19.342 1.00 87.19 278 LEU A O 1
ATOM 2043 N N . HIS A 1 279 ? -0.575 14.759 17.926 1.00 86.75 279 HIS A N 1
ATOM 2044 C CA . HIS A 1 279 ? -1.461 15.377 18.903 1.00 86.75 279 HIS A CA 1
ATOM 2045 C C . HIS A 1 279 ? -2.771 14.580 18.938 1.00 86.75 279 HIS A C 1
ATOM 2047 O O . HIS A 1 279 ? -3.448 14.451 17.915 1.00 86.75 279 HIS A O 1
ATOM 2053 N N . VAL A 1 280 ? -3.115 14.009 20.092 1.00 83.50 280 VAL A N 1
ATOM 2054 C CA . VAL A 1 280 ? -4.242 13.075 20.245 1.00 83.50 280 VAL A CA 1
ATOM 2055 C C . VAL A 1 280 ? -5.239 13.621 21.262 1.00 83.50 280 VAL A C 1
ATOM 2057 O O . VAL A 1 280 ? -4.915 13.726 22.446 1.00 83.50 280 VAL A O 1
ATOM 2060 N N . ASP A 1 281 ? -6.461 13.928 20.812 1.00 83.62 281 ASP A N 1
ATOM 2061 C CA . ASP A 1 281 ? -7.539 14.387 21.698 1.00 83.62 281 ASP A CA 1
ATOM 2062 C C . ASP A 1 281 ? -7.913 13.284 22.712 1.00 83.62 281 ASP A C 1
ATOM 2064 O O . ASP A 1 281 ? -8.084 12.137 22.290 1.00 83.62 281 ASP A O 1
ATOM 2068 N N . PRO A 1 282 ? -8.084 13.566 24.021 1.00 76.50 282 PRO A N 1
ATOM 2069 C CA . PRO A 1 282 ? -8.328 12.535 25.038 1.00 76.50 282 PRO A CA 1
ATOM 2070 C C . PRO A 1 282 ? -9.520 11.603 24.769 1.00 76.50 282 PRO A C 1
ATOM 2072 O O . PRO A 1 282 ? -9.506 10.453 25.199 1.00 76.50 282 PRO A O 1
ATOM 2075 N N . ASN A 1 283 ? -10.531 12.044 24.014 1.00 69.81 283 ASN A N 1
ATOM 2076 C CA . ASN A 1 283 ? -11.697 11.217 23.666 1.00 69.81 283 ASN A CA 1
ATOM 2077 C C . ASN A 1 283 ? -11.385 10.115 22.628 1.00 69.81 283 ASN A C 1
ATOM 2079 O O . ASN A 1 283 ? -12.229 9.275 22.314 1.00 69.81 283 ASN A O 1
ATOM 2083 N N . THR A 1 284 ? -10.167 10.119 22.088 1.00 61.62 284 THR A N 1
ATOM 2084 C CA . THR A 1 284 ? -9.736 9.342 20.919 1.00 61.62 284 THR A CA 1
ATOM 2085 C C . THR A 1 284 ? -9.198 7.946 21.286 1.00 61.62 284 THR A C 1
ATOM 2087 O O . THR A 1 284 ? -8.895 7.143 20.408 1.00 61.62 284 THR A O 1
ATOM 2090 N N . GLU A 1 285 ? -9.147 7.582 22.575 1.00 52.69 285 GLU A N 1
ATOM 2091 C CA . GLU A 1 285 ? -8.665 6.264 23.048 1.00 52.69 285 GLU A CA 1
ATOM 2092 C C . GLU A 1 285 ? -9.540 5.059 22.626 1.00 52.69 285 GLU A C 1
ATOM 2094 O O . GLU A 1 285 ? -9.191 3.908 22.894 1.00 52.69 285 GLU A O 1
ATOM 2099 N N . LYS A 1 286 ? -10.660 5.313 21.935 1.00 54.38 286 LYS A N 1
ATOM 2100 C CA . LYS A 1 286 ? -11.531 4.302 21.311 1.00 54.38 286 LYS A CA 1
ATOM 2101 C C . LYS A 1 286 ? -11.115 3.893 19.885 1.00 54.38 286 LYS A C 1
ATOM 2103 O O . LYS A 1 286 ? -11.749 3.004 19.326 1.00 54.38 286 LYS A O 1
ATOM 2108 N N . ILE A 1 287 ? -10.095 4.519 19.284 1.00 59.19 287 ILE A N 1
ATOM 2109 C CA . ILE A 1 287 ? -9.612 4.166 17.935 1.00 59.19 287 ILE A CA 1
ATOM 2110 C C . ILE A 1 287 ? -9.144 2.702 17.862 1.00 59.19 287 ILE A C 1
ATOM 2112 O O . ILE A 1 287 ? -8.296 2.275 18.651 1.00 59.19 287 ILE A O 1
ATOM 2116 N N . ASN A 1 288 ? -9.586 1.997 16.814 1.00 55.12 288 ASN A N 1
ATOM 2117 C CA . ASN A 1 288 ? -9.001 0.732 16.359 1.00 55.12 288 ASN A CA 1
ATOM 2118 C C . ASN A 1 288 ? -8.247 0.853 15.008 1.00 55.12 288 ASN A C 1
ATOM 2120 O O . ASN A 1 288 ? -7.596 -0.096 14.585 1.00 55.12 288 ASN A O 1
ATOM 2124 N N . THR A 1 289 ? -8.282 2.022 14.352 1.00 61.38 289 THR A N 1
ATOM 2125 C CA . THR A 1 289 ? -7.445 2.370 13.185 1.00 61.38 289 THR A CA 1
ATOM 2126 C C . THR A 1 289 ? -5.964 2.071 13.425 1.00 61.38 289 THR A C 1
ATOM 2128 O O . THR A 1 289 ? -5.365 2.556 14.387 1.00 61.38 289 THR A O 1
ATOM 2131 N N . GLU A 1 290 ? -5.338 1.365 12.485 1.00 61.06 290 GLU A N 1
ATOM 2132 C CA . GLU A 1 290 ? -3.882 1.209 12.437 1.00 61.06 290 GLU A CA 1
ATOM 2133 C C . GLU A 1 290 ? -3.238 2.510 11.920 1.00 61.06 290 GLU A C 1
ATOM 2135 O O . GLU A 1 290 ? -3.505 2.926 10.790 1.00 61.06 290 GLU A O 1
ATOM 2140 N N . ILE A 1 291 ? -2.395 3.159 12.732 1.00 71.38 291 ILE A N 1
ATOM 2141 C CA . ILE A 1 291 ? -1.695 4.407 12.377 1.00 71.38 291 ILE A CA 1
ATOM 2142 C C . ILE A 1 291 ? -0.180 4.185 12.422 1.00 71.38 291 ILE A C 1
ATOM 2144 O O . ILE A 1 291 ? 0.383 3.962 13.495 1.00 71.38 291 ILE A O 1
ATOM 2148 N N . ASN A 1 292 ? 0.471 4.296 11.260 1.00 74.06 292 ASN A N 1
ATOM 2149 C CA . ASN A 1 292 ? 1.899 4.025 11.071 1.00 74.06 292 ASN A CA 1
ATOM 2150 C C . ASN A 1 292 ? 2.669 5.247 10.547 1.00 74.06 292 ASN A C 1
ATOM 2152 O O . ASN A 1 292 ? 2.122 6.095 9.838 1.00 74.06 292 ASN A O 1
ATOM 2156 N N . PHE A 1 293 ? 3.973 5.279 10.833 1.00 75.38 293 PHE A N 1
ATOM 2157 C CA . PHE A 1 293 ? 4.878 6.373 10.474 1.00 75.38 293 PHE A CA 1
ATOM 2158 C C . PHE A 1 293 ? 6.137 5.828 9.786 1.00 75.38 293 PHE A C 1
ATOM 2160 O O . PHE A 1 293 ? 6.929 5.118 10.406 1.00 75.38 293 PHE A O 1
ATOM 2167 N N . SER A 1 294 ? 6.341 6.178 8.514 1.00 78.31 294 SER A N 1
ATOM 2168 C CA . SER A 1 294 ? 7.588 5.922 7.785 1.00 78.31 294 SER A CA 1
ATOM 2169 C C . SER A 1 294 ? 8.496 7.143 7.880 1.00 78.31 294 SER A C 1
ATOM 2171 O O . SER A 1 294 ? 8.086 8.250 7.542 1.00 78.31 294 SER A O 1
ATOM 2173 N N . ARG A 1 295 ? 9.727 6.936 8.347 1.00 84.94 295 ARG A N 1
ATOM 2174 C CA . ARG A 1 295 ? 10.730 7.980 8.626 1.00 84.94 295 ARG A CA 1
ATOM 2175 C C . ARG A 1 295 ? 12.135 7.529 8.220 1.00 84.94 295 ARG A C 1
ATOM 2177 O O . ARG A 1 295 ? 13.103 7.772 8.935 1.00 84.94 295 ARG A O 1
ATOM 2184 N N . ALA A 1 296 ? 12.237 6.770 7.132 1.00 74.88 296 ALA A N 1
ATOM 2185 C CA . ALA A 1 296 ? 13.513 6.261 6.642 1.00 74.88 296 ALA A CA 1
ATOM 2186 C C . ALA A 1 296 ? 14.402 7.406 6.131 1.00 74.88 296 ALA A C 1
ATOM 2188 O O . ALA A 1 296 ? 13.895 8.426 5.667 1.00 74.88 296 ALA A O 1
ATOM 2189 N N . GLY A 1 297 ? 15.721 7.229 6.190 1.00 75.06 297 GLY A N 1
ATOM 2190 C CA . GLY A 1 297 ? 16.629 8.037 5.380 1.00 75.06 297 GLY A CA 1
ATOM 2191 C C . GLY A 1 297 ? 16.589 7.593 3.917 1.00 75.06 297 GLY A C 1
ATOM 2192 O O . GLY A 1 297 ? 16.250 6.445 3.622 1.00 75.06 297 GLY A O 1
ATOM 2193 N N . GLY A 1 298 ? 16.927 8.503 3.009 1.00 73.50 298 GLY A N 1
ATOM 2194 C CA . GLY A 1 298 ? 17.050 8.219 1.584 1.00 73.50 298 GLY A CA 1
ATOM 2195 C C . GLY A 1 298 ? 18.292 7.388 1.263 1.00 73.50 298 GLY A C 1
ATOM 2196 O O . GLY A 1 298 ? 19.286 7.400 1.996 1.00 73.50 298 GLY A O 1
ATOM 2197 N N . SER A 1 299 ? 18.250 6.681 0.137 1.00 78.88 299 SER A N 1
ATOM 2198 C CA . SER A 1 299 ? 19.354 5.838 -0.330 1.00 78.88 299 SER A CA 1
ATOM 2199 C C . SER A 1 299 ? 20.549 6.675 -0.792 1.00 78.88 299 SER A C 1
ATOM 2201 O O . SER A 1 299 ? 20.378 7.759 -1.350 1.00 78.88 299 SER A O 1
ATOM 2203 N N . ALA A 1 300 ? 21.760 6.139 -0.650 1.00 78.25 300 ALA A N 1
ATOM 2204 C CA . ALA A 1 300 ? 22.939 6.664 -1.337 1.00 78.25 300 ALA A CA 1
ATOM 2205 C C . ALA A 1 300 ? 22.781 6.628 -2.870 1.00 78.25 300 ALA A C 1
ATOM 2207 O O . ALA A 1 300 ? 22.362 5.611 -3.430 1.00 78.25 300 ALA A O 1
ATOM 2208 N N . GLY A 1 301 ? 23.199 7.696 -3.551 1.00 79.19 301 GLY A N 1
ATOM 2209 C CA . GLY A 1 301 ? 23.469 7.677 -4.988 1.00 79.19 301 GLY A CA 1
ATOM 2210 C C . GLY A 1 301 ? 24.779 6.943 -5.288 1.00 79.19 301 GLY A C 1
ATOM 2211 O O . GLY A 1 301 ? 25.748 7.034 -4.528 1.00 79.19 301 GLY A O 1
ATOM 2212 N N . LYS A 1 302 ? 24.833 6.206 -6.399 1.00 86.56 302 LYS A N 1
ATOM 2213 C CA . LYS A 1 302 ? 26.032 5.466 -6.819 1.00 86.56 302 LYS A CA 1
ATOM 2214 C C . LYS A 1 302 ? 27.051 6.392 -7.470 1.00 86.56 302 LYS A C 1
ATOM 2216 O O . LYS A 1 302 ? 26.678 7.335 -8.157 1.00 86.56 302 LYS A O 1
ATOM 2221 N N . GLY A 1 303 ? 28.336 6.096 -7.309 1.00 86.44 303 GLY A N 1
ATOM 2222 C CA . GLY A 1 303 ? 29.384 6.738 -8.103 1.00 86.44 303 GLY A CA 1
ATOM 2223 C C . GLY A 1 303 ? 29.348 6.288 -9.566 1.00 86.44 303 GLY A C 1
ATOM 2224 O O . GLY A 1 303 ? 29.077 5.119 -9.849 1.00 86.44 303 GLY A O 1
ATOM 2225 N N . GLY A 1 304 ? 29.616 7.216 -10.485 1.00 88.25 304 GLY A N 1
ATOM 2226 C CA . GLY A 1 304 ? 29.701 6.941 -11.918 1.00 88.25 304 GLY A CA 1
ATOM 2227 C C . GLY A 1 304 ? 30.923 6.095 -12.279 1.00 88.25 304 GLY A C 1
ATOM 2228 O O . GLY A 1 304 ? 31.925 6.060 -11.558 1.00 88.25 304 GLY A O 1
ATOM 2229 N N . THR A 1 305 ? 30.846 5.397 -13.408 1.00 93.31 305 THR A N 1
ATOM 2230 C CA . THR A 1 305 ? 31.943 4.564 -13.911 1.00 93.31 305 THR A CA 1
ATOM 2231 C C . THR A 1 305 ? 33.105 5.398 -14.459 1.00 93.31 305 THR A C 1
ATOM 2233 O O . THR A 1 305 ? 32.941 6.556 -14.846 1.00 93.31 305 THR A O 1
ATOM 2236 N N . ALA A 1 306 ? 34.302 4.809 -14.469 1.00 92.81 306 ALA A N 1
ATOM 2237 C CA . ALA A 1 306 ? 35.488 5.400 -15.079 1.00 92.81 306 ALA A CA 1
ATOM 2238 C C . ALA A 1 306 ? 35.405 5.374 -16.613 1.00 92.81 306 ALA A C 1
ATOM 2240 O O . ALA A 1 306 ? 35.068 4.344 -17.199 1.00 92.81 306 ALA A O 1
ATOM 2241 N N . GLY A 1 307 ? 35.812 6.462 -17.266 1.00 91.50 307 GLY A N 1
ATOM 2242 C CA . GLY A 1 307 ? 36.028 6.478 -18.707 1.00 91.50 307 GLY A CA 1
ATOM 2243 C C . GLY A 1 307 ? 37.202 5.582 -19.104 1.00 91.50 307 GLY A C 1
ATOM 2244 O O . GLY A 1 307 ? 38.259 5.595 -18.467 1.00 91.50 307 GLY A O 1
ATOM 2245 N N . TYR A 1 308 ? 37.036 4.807 -20.176 1.00 90.25 308 TYR A N 1
ATOM 2246 C CA . TYR A 1 308 ? 38.116 3.994 -20.742 1.00 90.25 308 TYR A CA 1
ATOM 2247 C C . TYR A 1 308 ? 39.216 4.861 -21.365 1.00 90.25 308 TYR A C 1
ATOM 2249 O O . TYR A 1 308 ? 38.960 5.973 -21.832 1.00 90.25 308 TYR A O 1
ATOM 2257 N N . GLN A 1 309 ? 40.435 4.326 -21.423 1.00 89.25 309 GLN A N 1
ATOM 2258 C CA . GLN A 1 309 ? 41.543 4.966 -22.125 1.00 89.25 309 GLN A CA 1
ATOM 2259 C C . GLN A 1 309 ? 41.369 4.982 -23.651 1.00 89.25 309 GLN A C 1
ATOM 2261 O O . GLN A 1 309 ? 40.751 4.091 -24.249 1.00 89.25 309 GLN A O 1
ATOM 2266 N N . GLY A 1 310 ? 41.966 5.997 -24.272 1.00 86.75 310 GLY A N 1
ATOM 2267 C CA . GLY A 1 310 ? 42.285 5.997 -25.691 1.00 86.75 310 GLY A CA 1
ATOM 2268 C C . GLY A 1 310 ? 43.461 5.067 -25.985 1.00 86.75 310 GLY A C 1
ATOM 2269 O O . GLY A 1 310 ? 44.383 4.930 -25.176 1.00 86.75 310 GLY A O 1
ATOM 2270 N N . GLN A 1 311 ? 43.431 4.430 -27.152 1.00 85.88 311 GLN A N 1
ATOM 2271 C CA . GLN A 1 311 ? 44.515 3.573 -27.630 1.00 85.88 311 GLN A CA 1
ATOM 2272 C C . GLN A 1 311 ? 45.610 4.386 -28.331 1.00 85.88 311 GLN A C 1
ATOM 2274 O O . GLN A 1 311 ? 45.389 5.515 -28.779 1.00 85.88 311 GLN A O 1
ATOM 2279 N N . LYS A 1 312 ? 46.799 3.786 -28.398 1.00 80.12 312 LYS A N 1
ATOM 2280 C CA . LYS A 1 312 ? 48.000 4.345 -29.020 1.00 80.12 312 LYS A CA 1
ATOM 2281 C C . LYS A 1 312 ? 48.246 3.800 -30.428 1.00 80.12 312 LYS A C 1
ATOM 2283 O O . LYS A 1 312 ? 47.644 2.812 -30.841 1.00 80.12 312 LYS A O 1
ATOM 2288 N N . SER A 1 313 ? 49.215 4.393 -31.119 1.00 71.38 313 SER A N 1
ATOM 2289 C CA . SER A 1 313 ? 49.716 3.895 -32.402 1.00 71.38 313 SER A CA 1
ATOM 2290 C C . SER A 1 313 ? 50.606 2.657 -32.212 1.00 71.38 313 SER A C 1
ATOM 2292 O O . SER A 1 313 ? 50.984 2.302 -31.094 1.00 71.38 313 SER A O 1
ATOM 2294 N N . GLN A 1 314 ? 51.006 2.011 -33.311 1.00 68.12 314 GLN A N 1
ATOM 2295 C CA . GLN A 1 314 ? 51.869 0.817 -33.295 1.00 68.12 314 GLN A CA 1
ATOM 2296 C C . GLN A 1 314 ? 53.322 1.075 -32.818 1.00 68.12 314 GLN A C 1
ATOM 2298 O O . GLN A 1 314 ? 54.157 0.177 -32.890 1.00 68.12 314 GLN A O 1
ATOM 2303 N N . GLY A 1 315 ? 53.642 2.283 -32.338 1.00 63.91 315 GLY A N 1
ATOM 2304 C CA . GLY A 1 315 ? 54.967 2.666 -31.849 1.00 63.91 315 GLY A CA 1
ATOM 2305 C C . GLY A 1 315 ? 55.181 2.548 -30.330 1.00 63.91 315 GLY A C 1
ATOM 2306 O O . GLY A 1 315 ? 54.418 1.925 -29.583 1.00 63.91 3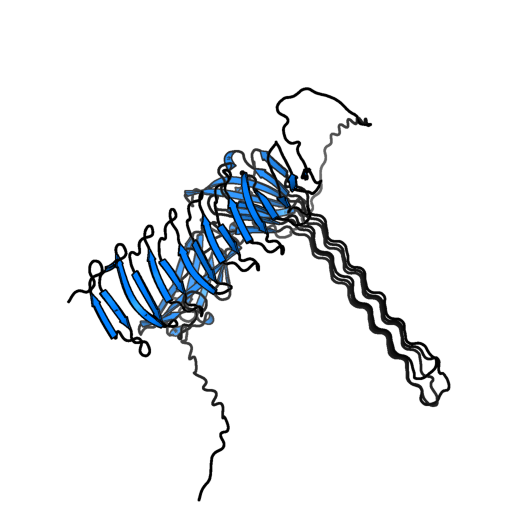15 GLY A O 1
ATOM 2307 N N . THR A 1 316 ? 56.260 3.180 -29.865 1.00 65.38 316 THR A N 1
ATOM 2308 C CA . THR A 1 316 ? 56.722 3.252 -28.466 1.00 65.38 316 THR A CA 1
ATOM 2309 C C . THR A 1 316 ? 55.942 4.224 -27.575 1.00 65.38 316 THR A C 1
ATOM 2311 O O . THR A 1 316 ? 56.285 4.368 -26.406 1.00 65.38 316 THR A O 1
ATOM 2314 N N . GLY A 1 317 ? 54.887 4.863 -28.088 1.00 66.62 317 GLY A N 1
ATOM 2315 C CA . GLY A 1 317 ? 53.959 5.667 -27.293 1.00 66.62 317 GLY A CA 1
ATOM 2316 C C . GLY A 1 317 ? 53.263 4.863 -26.192 1.00 66.62 317 GLY A C 1
ATOM 2317 O O . GLY A 1 317 ? 53.349 3.630 -26.133 1.00 66.62 317 GLY A O 1
ATOM 2318 N N . ASN A 1 318 ? 52.534 5.573 -25.336 1.00 77.94 318 ASN A N 1
ATOM 2319 C CA . ASN A 1 318 ? 51.734 4.988 -24.264 1.00 77.94 318 ASN A CA 1
ATOM 2320 C C . ASN A 1 318 ? 50.249 5.012 -24.636 1.00 77.94 318 ASN A C 1
ATOM 2322 O O . ASN A 1 318 ? 49.769 5.959 -25.259 1.00 77.94 318 ASN A O 1
ATOM 2326 N N . GLU A 1 319 ? 49.507 3.988 -24.221 1.00 81.56 319 GLU A N 1
ATOM 2327 C CA . GLU A 1 319 ? 48.051 4.118 -24.128 1.00 81.56 319 GLU A CA 1
ATOM 2328 C C . GLU A 1 319 ? 47.698 5.224 -23.127 1.00 81.56 319 GLU A C 1
ATOM 2330 O O . GLU A 1 319 ? 48.495 5.560 -22.241 1.00 81.56 319 GLU A O 1
ATOM 2335 N N . GLY A 1 320 ? 46.493 5.780 -23.247 1.00 80.31 320 GLY A N 1
ATOM 2336 C CA . GLY A 1 320 ? 45.964 6.623 -22.184 1.00 80.31 320 GLY A CA 1
ATOM 2337 C C . GLY A 1 320 ? 45.840 5.833 -20.877 1.00 80.31 320 GLY A C 1
ATOM 2338 O O . GLY A 1 320 ? 45.814 4.603 -20.868 1.00 80.31 320 GLY A O 1
ATOM 2339 N N . MET A 1 321 ? 45.706 6.534 -19.755 1.00 87.06 321 MET A N 1
ATOM 2340 C CA . MET A 1 321 ? 45.256 5.902 -18.510 1.00 87.06 321 MET A CA 1
ATOM 2341 C C . MET A 1 321 ? 43.720 5.921 -18.450 1.00 87.06 321 MET A C 1
ATOM 2343 O O . MET A 1 321 ? 43.107 6.809 -19.052 1.00 87.06 321 MET A O 1
ATOM 2347 N N . PRO A 1 322 ? 43.067 4.989 -17.738 1.00 88.31 322 PRO A N 1
ATOM 2348 C CA . PRO A 1 322 ? 41.631 5.069 -17.510 1.00 88.31 322 PRO A CA 1
ATOM 2349 C C . PRO A 1 322 ? 41.315 6.183 -16.497 1.00 88.31 322 PRO A C 1
ATOM 2351 O O . PRO A 1 322 ? 42.199 6.694 -15.798 1.00 88.31 322 PRO A O 1
ATOM 2354 N N . GLY A 1 323 ? 40.044 6.565 -16.403 1.00 89.62 323 GLY A N 1
ATOM 2355 C CA . GLY A 1 323 ? 39.560 7.402 -15.306 1.00 89.62 323 GLY A CA 1
ATOM 2356 C C . GLY A 1 323 ? 39.625 6.689 -13.951 1.00 89.62 323 GLY A C 1
ATOM 2357 O O . GLY A 1 323 ? 39.762 5.467 -13.878 1.00 89.62 323 GLY A O 1
ATOM 2358 N N . SER A 1 324 ? 39.467 7.435 -12.858 1.00 92.88 324 SER A N 1
ATOM 2359 C CA . SER A 1 324 ? 39.046 6.836 -11.587 1.00 92.88 324 SER A CA 1
ATOM 2360 C C . SER A 1 324 ? 37.535 6.575 -11.593 1.00 92.88 324 SER A C 1
ATOM 2362 O O . SER A 1 324 ? 36.775 7.270 -12.268 1.00 92.88 324 SER A O 1
ATOM 2364 N N . GLN A 1 325 ? 37.084 5.569 -10.842 1.00 91.44 325 GLN A N 1
ATOM 2365 C CA . GLN A 1 325 ? 35.658 5.360 -10.586 1.00 91.44 325 GLN A CA 1
ATOM 2366 C C . GLN A 1 325 ? 35.171 6.364 -9.531 1.00 91.44 325 GLN A C 1
ATOM 2368 O O . GLN A 1 325 ? 35.878 6.633 -8.556 1.00 91.44 325 GLN A O 1
ATOM 2373 N N . GLY A 1 326 ? 33.956 6.888 -9.701 1.00 89.31 326 GLY A N 1
ATOM 2374 C CA . GLY A 1 326 ? 33.326 7.756 -8.714 1.00 89.31 326 GLY A CA 1
ATOM 2375 C C . GLY A 1 326 ? 33.034 7.018 -7.407 1.00 89.31 326 GLY A C 1
ATOM 2376 O O . GLY A 1 326 ? 32.641 5.849 -7.404 1.00 89.31 326 GLY A O 1
ATOM 2377 N N . GLN A 1 327 ? 33.186 7.706 -6.276 1.00 86.62 327 GLN A N 1
ATOM 2378 C CA . GLN A 1 327 ? 32.730 7.189 -4.983 1.00 86.62 327 GLN A CA 1
ATOM 2379 C C . GLN A 1 327 ? 31.200 7.269 -4.891 1.00 86.62 327 GLN A C 1
ATOM 2381 O O . GLN A 1 327 ? 30.585 8.171 -5.458 1.00 86.62 327 GLN A O 1
ATOM 2386 N N . SER A 1 328 ? 30.572 6.324 -4.191 1.00 86.31 328 SER A N 1
ATOM 2387 C CA . SER A 1 328 ? 29.133 6.404 -3.891 1.00 86.31 328 SER A CA 1
ATOM 2388 C C . SER A 1 328 ? 28.898 7.286 -2.667 1.00 86.31 328 SER A C 1
ATOM 2390 O O . SER A 1 328 ? 29.773 7.381 -1.807 1.00 86.31 328 SER A O 1
ATOM 2392 N N . GLY A 1 329 ? 27.730 7.923 -2.591 1.00 81.25 329 GLY A N 1
ATOM 2393 C CA . GLY A 1 329 ? 27.351 8.742 -1.442 1.00 81.25 329 GLY A CA 1
ATOM 2394 C C . GLY A 1 329 ? 27.020 7.909 -0.200 1.00 81.25 329 GLY A C 1
ATOM 2395 O O . GLY A 1 329 ? 27.060 6.677 -0.207 1.00 81.25 329 GLY A O 1
ATOM 2396 N N . HIS A 1 330 ? 26.637 8.591 0.874 1.00 78.69 330 HIS A N 1
ATOM 2397 C CA . HIS A 1 330 ? 26.156 7.968 2.107 1.00 78.69 330 HIS A CA 1
ATOM 2398 C C . HIS A 1 330 ? 24.625 7.890 2.102 1.00 78.69 330 HIS A C 1
ATOM 2400 O O . HIS A 1 330 ? 23.955 8.719 1.487 1.00 78.69 330 HIS A O 1
ATOM 2406 N N . SER A 1 331 ? 24.052 6.889 2.772 1.00 78.81 331 SER A N 1
ATOM 2407 C CA . SER A 1 331 ? 22.596 6.843 2.988 1.00 78.81 331 SER A CA 1
ATOM 2408 C C . SER A 1 331 ? 22.225 7.738 4.168 1.00 78.81 331 SER A C 1
ATOM 2410 O O . SER A 1 331 ? 22.996 7.844 5.123 1.00 78.81 331 SER A O 1
ATOM 2412 N N . GLY A 1 332 ? 21.060 8.379 4.104 1.00 69.44 332 GLY A N 1
ATOM 2413 C CA . GLY A 1 332 ? 20.603 9.277 5.160 1.00 69.44 332 GLY A CA 1
ATOM 2414 C C . GLY A 1 332 ? 20.208 8.538 6.437 1.00 69.44 332 GLY A C 1
ATOM 2415 O O . GLY A 1 332 ? 19.904 7.342 6.422 1.00 69.44 332 GLY A O 1
ATOM 2416 N N . ASN A 1 333 ? 20.171 9.253 7.561 1.00 74.19 333 ASN A N 1
ATOM 2417 C CA . ASN A 1 333 ? 19.764 8.667 8.837 1.00 74.19 333 ASN A CA 1
ATOM 2418 C C . ASN A 1 333 ? 18.241 8.498 8.915 1.00 74.19 333 ASN A C 1
ATOM 2420 O O . ASN A 1 333 ? 17.477 9.266 8.328 1.00 74.19 333 ASN A O 1
ATOM 2424 N N . GLN A 1 334 ? 17.789 7.517 9.697 1.00 77.31 334 GLN A N 1
ATOM 2425 C CA . GLN A 1 334 ? 16.383 7.421 10.087 1.00 77.31 334 GLN A CA 1
ATOM 2426 C C . GLN A 1 334 ? 15.994 8.644 10.936 1.00 77.31 334 GLN A C 1
ATOM 2428 O O . GLN A 1 334 ? 16.756 9.072 11.803 1.00 77.31 334 GLN A O 1
ATOM 2433 N N . GLY A 1 335 ? 14.799 9.187 10.702 1.00 72.31 335 GLY A N 1
ATOM 2434 C CA . GLY A 1 335 ? 14.259 10.299 11.478 1.00 72.31 335 GLY A CA 1
ATOM 2435 C C . GLY A 1 335 ? 14.005 9.943 12.950 1.00 72.31 335 GLY A C 1
ATOM 2436 O O . GLY A 1 335 ? 13.944 8.759 13.311 1.00 72.31 335 GLY A O 1
ATOM 2437 N N . PRO A 1 336 ? 13.824 10.949 13.822 1.00 73.50 336 PRO A N 1
ATOM 2438 C CA . PRO A 1 336 ? 13.611 10.736 15.252 1.00 73.50 336 PRO A CA 1
ATOM 2439 C C . PRO A 1 336 ? 12.294 10.000 15.553 1.00 73.50 336 PRO A C 1
ATOM 2441 O O . PRO A 1 336 ? 11.386 9.931 14.722 1.00 73.50 336 PRO A O 1
ATOM 2444 N N . GLU A 1 337 ? 12.189 9.453 16.767 1.00 65.00 337 GLU A N 1
ATOM 2445 C CA . GLU A 1 337 ? 10.955 8.856 17.297 1.00 65.00 337 GLU A CA 1
ATOM 2446 C C . GLU A 1 337 ? 9.743 9.790 17.151 1.00 65.00 337 GLU A C 1
ATOM 2448 O O . GLU A 1 337 ? 9.849 11.014 17.284 1.00 65.00 337 GLU A O 1
ATOM 2453 N N . THR A 1 338 ? 8.563 9.206 16.919 1.00 71.62 338 THR A N 1
ATOM 2454 C CA . THR A 1 338 ? 7.314 9.977 16.862 1.00 71.62 338 THR A CA 1
ATOM 2455 C C . THR A 1 338 ? 6.974 10.497 18.256 1.00 71.62 338 THR A C 1
ATOM 2457 O O . THR A 1 338 ? 6.687 9.731 19.177 1.00 71.62 338 THR A O 1
ATOM 2460 N N . ALA A 1 339 ? 6.996 11.817 18.426 1.00 68.94 339 ALA A N 1
ATOM 2461 C CA . ALA A 1 339 ? 6.570 12.441 19.671 1.00 68.94 339 ALA A CA 1
ATOM 2462 C C . ALA A 1 339 ? 5.039 12.376 19.763 1.00 68.94 339 ALA A C 1
ATOM 2464 O O . ALA A 1 339 ? 4.369 12.833 18.846 1.00 68.94 339 ALA A O 1
ATOM 2465 N N . MET A 1 340 ? 4.479 11.843 20.852 1.00 76.88 340 MET A N 1
ATOM 2466 C CA . MET A 1 340 ? 3.034 11.881 21.112 1.00 76.88 340 MET A CA 1
ATOM 2467 C C . MET A 1 340 ? 2.730 12.896 22.215 1.00 76.88 340 MET A C 1
ATOM 2469 O O . MET A 1 340 ? 3.369 12.870 23.266 1.00 76.88 340 MET A O 1
ATOM 2473 N N . LEU A 1 341 ? 1.723 13.733 21.984 1.00 76.19 341 LEU A N 1
ATOM 2474 C CA . LEU A 1 341 ? 1.132 14.660 22.940 1.00 76.19 341 LEU A CA 1
ATOM 2475 C C . LEU A 1 341 ? -0.351 14.298 23.109 1.00 76.19 341 LEU A C 1
ATOM 2477 O O . LEU A 1 341 ? -1.086 14.203 22.126 1.00 76.19 341 LEU A O 1
ATOM 2481 N N . LYS A 1 342 ? -0.790 14.065 24.351 1.00 77.50 342 LYS A N 1
ATOM 2482 C CA . LYS A 1 342 ? -2.209 13.880 24.694 1.00 77.50 342 LYS A CA 1
ATOM 2483 C C . LYS A 1 342 ? -2.758 15.202 25.216 1.00 77.50 342 LYS A C 1
ATOM 2485 O O . LYS A 1 342 ? -2.476 15.581 26.348 1.00 77.50 342 LYS A O 1
ATOM 2490 N N . GLU A 1 343 ? -3.512 15.902 24.381 1.00 80.50 343 GLU A N 1
ATOM 2491 C CA . GLU A 1 343 ? -3.980 17.270 24.623 1.00 80.50 343 GLU A CA 1
ATOM 2492 C C . GLU A 1 343 ? -5.278 17.535 23.849 1.00 80.50 343 GLU A C 1
ATOM 2494 O O . GLU A 1 343 ? -5.557 16.863 22.859 1.00 80.50 343 GLU A O 1
ATOM 2499 N N . GLN A 1 344 ? -6.099 18.493 24.290 1.00 79.69 344 GLN A N 1
ATOM 2500 C CA . GLN A 1 344 ? -7.343 18.826 23.582 1.00 79.69 344 GLN A CA 1
ATOM 2501 C C . GLN A 1 344 ? -7.050 19.395 22.190 1.00 79.69 344 GLN A C 1
ATOM 2503 O O . GLN A 1 344 ? -6.397 20.431 22.055 1.00 79.69 344 GLN A O 1
ATOM 2508 N N . VAL A 1 345 ? -7.592 18.761 21.147 1.00 80.69 345 VAL A N 1
ATOM 2509 C CA . VAL A 1 345 ? -7.342 19.182 19.762 1.00 80.69 345 VAL A CA 1
ATOM 2510 C C . VAL A 1 345 ? -8.368 20.244 19.366 1.00 80.69 345 VAL A C 1
ATOM 2512 O O . VAL A 1 345 ? -9.429 19.965 18.788 1.00 80.69 345 VAL A O 1
ATOM 2515 N N . ASN A 1 346 ? -8.035 21.484 19.725 1.00 79.06 346 ASN A N 1
ATOM 2516 C CA . ASN A 1 346 ? -8.831 22.697 19.518 1.00 79.06 346 ASN A CA 1
ATOM 2517 C C . ASN A 1 346 ? -8.598 23.300 18.120 1.00 79.06 346 ASN A C 1
ATOM 2519 O O . ASN A 1 346 ? -8.130 24.425 17.966 1.00 79.06 346 ASN A O 1
ATOM 2523 N N . ILE A 1 347 ? -8.920 22.513 17.092 1.00 81.12 347 ILE A N 1
ATOM 2524 C CA . ILE A 1 347 ? -8.881 22.904 15.677 1.00 81.12 347 ILE A CA 1
ATOM 2525 C C . ILE A 1 347 ? -10.296 23.260 15.203 1.00 81.12 347 ILE A C 1
ATOM 2527 O O . ILE A 1 347 ? -11.251 22.547 15.513 1.00 81.12 347 ILE A O 1
ATOM 2531 N N . ASP A 1 348 ? -10.431 24.319 14.396 1.00 81.69 348 ASP A N 1
ATOM 2532 C CA . ASP A 1 348 ? -11.639 24.533 13.592 1.00 81.69 348 ASP A CA 1
ATOM 2533 C C . ASP A 1 348 ? -11.656 23.554 12.410 1.00 81.69 348 ASP A C 1
ATOM 2535 O O . ASP A 1 348 ? -11.161 23.812 11.308 1.00 81.69 348 ASP A O 1
ATOM 2539 N N . TRP A 1 349 ? -12.260 22.400 12.666 1.00 76.38 349 TRP A N 1
ATOM 2540 C CA . TRP A 1 349 ? -12.427 21.342 11.686 1.00 76.38 349 TRP A CA 1
ATOM 2541 C C . TRP A 1 349 ? -13.406 21.693 10.556 1.00 76.38 349 TRP A C 1
ATOM 2543 O O . TRP A 1 349 ? -13.430 20.988 9.549 1.00 76.38 349 TRP A O 1
ATOM 2553 N N . ALA A 1 350 ? -14.233 22.740 10.673 1.00 72.88 350 ALA A N 1
ATOM 2554 C CA . ALA A 1 350 ? -15.091 23.204 9.579 1.00 72.88 350 ALA A CA 1
ATOM 2555 C C . ALA A 1 350 ? -14.289 24.037 8.564 1.00 72.88 350 ALA A C 1
ATOM 2557 O O . ALA A 1 350 ? -14.326 23.734 7.371 1.00 72.88 350 ALA A O 1
ATOM 2558 N N . SER A 1 351 ? -13.487 25.000 9.029 1.00 74.19 351 SER A N 1
ATOM 2559 C CA . SER A 1 351 ? -12.540 25.731 8.172 1.00 74.19 351 SER A CA 1
ATOM 2560 C C . SER A 1 351 ? -11.512 24.790 7.530 1.00 74.19 351 SER A C 1
ATOM 2562 O O . SER A 1 351 ? -11.318 24.815 6.312 1.00 74.19 351 SER A O 1
ATOM 2564 N N . VAL A 1 352 ? -10.940 23.861 8.309 1.00 75.00 352 VAL A N 1
ATOM 2565 C CA . VAL A 1 352 ? -10.003 22.844 7.798 1.00 75.00 352 VAL A CA 1
ATOM 2566 C C . VAL A 1 352 ? -10.616 21.996 6.676 1.00 75.00 352 VAL A C 1
ATOM 2568 O O . VAL A 1 352 ? -9.977 21.851 5.632 1.00 75.00 352 VAL A O 1
ATOM 2571 N N . ARG A 1 353 ? -11.859 21.506 6.827 1.00 67.38 353 ARG A N 1
ATOM 2572 C CA . ARG A 1 353 ? -12.575 20.733 5.786 1.00 67.38 353 ARG A CA 1
ATOM 2573 C C . ARG A 1 353 ? -12.703 21.482 4.457 1.00 67.38 353 ARG A C 1
ATOM 2575 O O . ARG A 1 353 ? -12.589 20.863 3.402 1.00 67.38 353 ARG A O 1
ATOM 2582 N N . ASN A 1 354 ? -12.897 22.798 4.512 1.00 62.50 354 ASN A N 1
ATOM 2583 C CA . ASN A 1 354 ? -13.065 23.652 3.334 1.00 62.50 354 ASN A CA 1
ATOM 2584 C C . ASN A 1 354 ? -11.727 24.109 2.714 1.00 62.50 354 ASN A C 1
ATOM 2586 O O . ASN A 1 354 ? -11.701 24.549 1.569 1.00 62.50 354 ASN A O 1
ATOM 2590 N N . SER A 1 355 ? -10.605 23.968 3.429 1.00 57.28 355 SER A N 1
ATOM 2591 C CA . SER A 1 355 ? -9.255 24.374 2.987 1.00 57.28 355 SER A CA 1
ATOM 2592 C C . SER A 1 355 ? -8.534 23.336 2.097 1.00 57.28 355 SER A C 1
ATOM 2594 O O . SER A 1 355 ? -7.313 23.179 2.162 1.00 57.28 355 SER A O 1
ATOM 2596 N N . GLY A 1 356 ? -9.295 22.584 1.294 1.00 45.22 356 GLY A N 1
ATOM 2597 C CA . GLY A 1 356 ? -8.856 21.398 0.546 1.00 45.22 356 GLY A CA 1
ATOM 2598 C C . GLY A 1 356 ? -7.692 21.638 -0.424 1.00 45.22 356 GLY A C 1
ATOM 2599 O O . GLY A 1 356 ? -7.908 21.945 -1.592 1.00 45.22 356 GLY A O 1
ATOM 2600 N N . SER A 1 357 ? -6.465 21.417 0.057 1.00 42.16 357 SER A N 1
ATOM 2601 C CA . SER A 1 357 ? -5.180 21.652 -0.624 1.00 42.16 357 SER A CA 1
ATOM 2602 C C . SER A 1 357 ? -4.902 23.125 -0.975 1.00 42.16 357 SER A C 1
ATOM 2604 O O . SER A 1 357 ? -5.539 23.731 -1.834 1.00 42.16 357 SER A O 1
ATOM 2606 N N . ASN A 1 358 ? -3.879 23.711 -0.342 1.00 33.88 358 ASN A N 1
ATOM 2607 C CA . ASN A 1 358 ? -3.422 25.052 -0.704 1.00 33.88 358 ASN A CA 1
ATOM 2608 C C . ASN A 1 358 ? -2.795 25.037 -2.106 1.00 33.88 358 ASN A C 1
ATOM 2610 O O . ASN A 1 358 ? -1.660 24.592 -2.297 1.00 33.88 358 ASN A O 1
ATOM 2614 N N . LYS A 1 359 ? -3.519 25.609 -3.070 1.00 31.09 359 LYS A N 1
ATOM 2615 C CA . LYS A 1 359 ? -2.937 26.193 -4.282 1.00 31.09 359 LYS A CA 1
ATOM 2616 C C . LYS A 1 359 ? -1.865 27.210 -3.855 1.00 31.09 359 LYS A C 1
ATOM 2618 O O . LYS A 1 359 ? -2.048 27.914 -2.862 1.00 31.09 359 LYS A O 1
ATOM 2623 N N . VAL A 1 360 ? -0.743 27.286 -4.571 1.00 32.28 360 VAL A N 1
ATOM 2624 C CA . VAL A 1 360 ? 0.341 28.216 -4.212 1.00 32.28 360 VAL A CA 1
ATOM 2625 C C . VAL A 1 360 ? -0.070 29.648 -4.563 1.00 32.28 360 VAL A C 1
ATOM 2627 O O . VAL A 1 360 ? 0.024 30.053 -5.718 1.00 32.28 360 VAL A O 1
ATOM 2630 N N . GLU A 1 361 ? -0.489 30.420 -3.561 1.00 24.20 361 GLU A N 1
ATOM 2631 C CA . GLU A 1 361 ? -0.558 31.881 -3.638 1.00 24.20 361 GLU A CA 1
ATOM 2632 C C . GLU A 1 361 ? 0.484 32.509 -2.709 1.00 24.20 361 GLU A C 1
ATOM 2634 O O . GLU A 1 361 ? 0.367 32.457 -1.484 1.00 24.20 361 GLU A O 1
ATOM 2639 N N . ASN A 1 362 ? 1.490 33.153 -3.303 1.00 31.27 362 ASN A N 1
ATOM 2640 C CA . ASN A 1 362 ? 2.353 34.081 -2.583 1.00 31.27 362 ASN A CA 1
ATOM 2641 C C . ASN A 1 362 ? 1.557 35.351 -2.267 1.00 31.27 362 ASN A C 1
ATOM 2643 O O . ASN A 1 362 ? 1.332 36.175 -3.153 1.00 31.27 362 ASN A O 1
ATOM 2647 N N . LYS A 1 363 ? 1.196 35.542 -0.997 1.00 25.31 363 LYS A N 1
ATOM 2648 C CA . LYS A 1 363 ? 0.865 36.862 -0.449 1.00 25.31 363 LYS A CA 1
ATOM 2649 C C . LYS A 1 363 ? 1.710 37.111 0.790 1.00 25.31 363 LYS A C 1
ATOM 2651 O O . LYS A 1 363 ? 1.408 36.641 1.882 1.00 25.31 363 LYS A O 1
ATOM 2656 N N . SER A 1 364 ? 2.793 37.848 0.575 1.00 28.08 364 SER A N 1
ATOM 2657 C CA . SER A 1 364 ? 3.498 38.575 1.622 1.00 28.08 364 SER A CA 1
ATOM 2658 C C . SER A 1 364 ? 2.541 39.528 2.333 1.00 28.08 364 SER A C 1
ATOM 2660 O O . SER A 1 364 ? 1.772 40.218 1.668 1.00 28.08 364 SER A O 1
A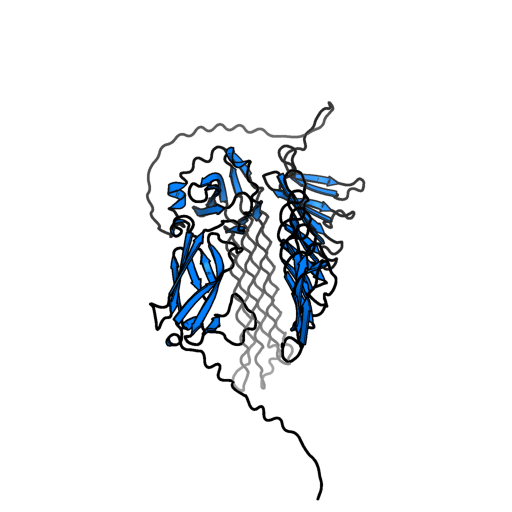TOM 2662 N N . ASN A 1 365 ? 2.658 39.631 3.652 1.00 25.44 365 ASN A N 1
ATOM 2663 C CA . ASN A 1 365 ? 2.391 40.868 4.374 1.00 25.44 365 ASN A CA 1
ATOM 2664 C C . ASN A 1 365 ? 3.294 40.911 5.608 1.00 25.44 365 ASN A C 1
ATOM 2666 O O . ASN A 1 365 ? 3.507 39.894 6.267 1.00 25.44 365 ASN A O 1
ATOM 2670 N N . GLU A 1 366 ? 3.853 42.085 5.871 1.00 22.84 366 GLU A N 1
ATOM 2671 C CA . GLU A 1 366 ? 4.724 42.355 7.013 1.00 22.84 366 GLU A CA 1
ATOM 2672 C C . GLU A 1 366 ? 3.916 42.865 8.219 1.00 22.84 366 GLU A C 1
ATOM 2674 O O . GLU A 1 366 ? 2.712 43.109 8.117 1.00 22.84 366 GLU A O 1
ATOM 2679 N N . SER A 1 367 ? 4.628 43.142 9.319 1.00 24.34 367 SER A N 1
ATOM 2680 C CA . SER A 1 367 ? 4.167 43.851 10.527 1.00 24.34 367 SER A CA 1
ATOM 2681 C C . SER A 1 367 ? 3.218 43.056 11.460 1.00 24.34 367 SER A C 1
ATOM 2683 O O . SER A 1 367 ? 2.385 42.283 11.002 1.00 24.34 367 SER A O 1
ATOM 2685 N N . SER A 1 368 ? 3.309 43.168 12.793 1.00 23.42 368 SER A N 1
ATOM 2686 C CA . SER A 1 368 ? 4.237 43.950 13.634 1.00 23.42 368 SER A CA 1
ATOM 2687 C C . SER A 1 368 ? 4.517 43.290 15.000 1.00 23.42 368 SER A C 1
ATOM 2689 O O . SER A 1 368 ? 3.777 42.427 15.461 1.00 23.42 368 SER A O 1
ATOM 2691 N N . ASN A 1 369 ? 5.619 43.738 15.621 1.00 22.66 369 ASN A N 1
ATOM 2692 C CA . ASN A 1 369 ? 5.997 43.675 17.048 1.00 22.66 369 ASN A CA 1
ATOM 2693 C C . ASN A 1 369 ? 4.834 43.465 18.051 1.00 22.66 369 ASN A C 1
ATOM 2695 O O . ASN A 1 369 ? 3.770 44.052 17.893 1.00 22.66 369 ASN A O 1
ATOM 2699 N N . THR A 1 370 ? 5.036 42.766 19.177 1.00 22.81 370 THR A N 1
ATOM 2700 C CA . THR A 1 370 ? 5.888 43.270 20.283 1.00 22.81 370 THR A CA 1
ATOM 2701 C C . THR A 1 370 ? 6.639 42.222 21.123 1.00 22.81 370 THR A C 1
ATOM 2703 O O . THR A 1 370 ? 6.393 41.022 21.075 1.00 22.81 370 THR A O 1
ATOM 2706 N N . ASN A 1 371 ? 7.611 42.727 21.895 1.00 22.72 371 ASN A N 1
ATOM 2707 C CA . ASN A 1 371 ? 8.530 41.976 22.757 1.00 22.72 371 ASN A CA 1
ATOM 2708 C C . ASN A 1 371 ? 7.835 41.312 23.963 1.00 22.72 371 ASN A C 1
ATOM 2710 O O . ASN A 1 371 ? 6.886 41.871 24.507 1.00 22.72 371 ASN A O 1
ATOM 2714 N N . THR A 1 372 ? 8.463 40.280 24.539 1.00 22.98 372 THR A N 1
ATOM 2715 C CA . THR A 1 372 ? 9.230 40.438 25.802 1.00 22.98 372 THR A CA 1
ATOM 2716 C C . THR A 1 372 ? 10.203 39.269 25.983 1.00 22.98 372 THR A C 1
ATOM 2718 O O . THR A 1 372 ? 9.830 38.110 25.826 1.00 22.98 372 THR A O 1
ATOM 2721 N N . THR A 1 373 ? 11.454 39.577 26.331 1.00 21.72 373 THR A N 1
ATOM 2722 C CA . THR A 1 373 ? 12.520 38.592 26.570 1.00 21.72 373 THR A CA 1
ATOM 2723 C C . THR A 1 373 ? 12.826 38.494 28.058 1.00 21.72 373 THR A C 1
ATOM 2725 O O . THR A 1 373 ? 13.200 39.494 28.668 1.00 21.72 373 THR A O 1
ATOM 2728 N N . THR A 1 374 ? 12.801 37.287 28.619 1.00 23.03 374 THR A N 1
ATOM 2729 C CA . THR A 1 374 ? 13.421 36.977 29.917 1.00 23.03 374 THR A CA 1
ATOM 2730 C C . THR A 1 374 ? 14.343 35.769 29.778 1.00 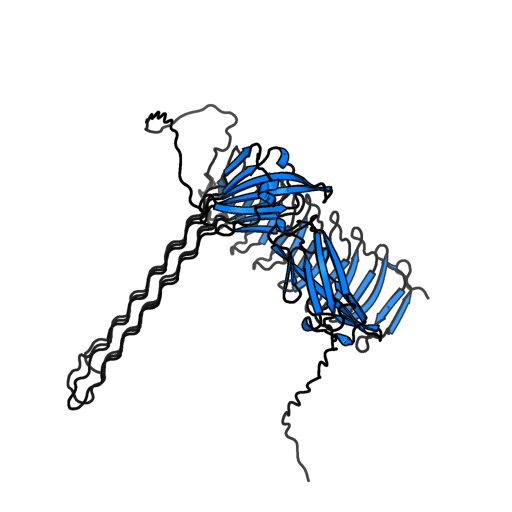23.03 374 THR A C 1
ATOM 2732 O O . THR A 1 374 ? 13.914 34.621 29.728 1.00 23.03 374 THR A O 1
ATOM 2735 N N . ASN A 1 375 ? 15.647 36.043 29.697 1.00 22.16 375 ASN A N 1
ATOM 2736 C CA . ASN A 1 375 ? 16.684 35.020 29.813 1.00 22.16 375 ASN A CA 1
ATOM 2737 C C . ASN A 1 375 ? 16.914 34.678 31.287 1.00 22.16 375 ASN A C 1
ATOM 2739 O O . ASN A 1 375 ? 17.160 35.588 32.078 1.00 22.16 375 ASN A O 1
ATOM 2743 N N . THR A 1 376 ? 17.050 33.390 31.599 1.00 23.58 376 THR A N 1
ATOM 2744 C CA . THR A 1 376 ? 17.847 32.955 32.754 1.00 23.58 376 THR A CA 1
ATOM 2745 C C . THR A 1 376 ? 18.711 31.770 32.336 1.00 23.58 376 THR A C 1
ATOM 2747 O O . THR A 1 376 ? 18.202 30.689 32.056 1.00 23.58 376 THR A O 1
ATOM 2750 N N . LYS A 1 377 ? 20.031 31.976 32.258 1.00 23.95 377 LYS A N 1
ATOM 2751 C CA . LYS A 1 377 ? 21.012 30.899 32.063 1.00 23.95 377 LYS A CA 1
ATOM 2752 C C . LYS A 1 377 ? 21.527 30.431 33.419 1.00 23.95 377 LYS A C 1
ATOM 2754 O O . LYS A 1 377 ? 21.966 31.266 34.205 1.00 23.95 377 LYS A O 1
ATOM 2759 N N . THR A 1 378 ? 21.657 29.123 33.599 1.00 22.95 378 THR A N 1
ATOM 2760 C CA . THR A 1 378 ? 22.628 28.529 34.527 1.00 22.95 378 THR A CA 1
ATOM 2761 C C . THR A 1 378 ? 23.276 27.314 33.869 1.00 22.95 378 THR A C 1
ATOM 2763 O O . THR A 1 378 ? 22.612 26.332 33.557 1.00 22.95 378 THR A O 1
ATOM 2766 N N . ASN A 1 379 ? 24.591 27.394 33.651 1.00 22.72 379 ASN A N 1
ATOM 2767 C CA . ASN A 1 379 ? 25.426 26.227 33.369 1.00 22.72 379 ASN A CA 1
ATOM 2768 C C . ASN A 1 379 ? 25.920 25.650 34.699 1.00 22.72 379 ASN A C 1
ATOM 2770 O O . ASN A 1 379 ? 26.449 26.407 35.511 1.00 22.72 379 ASN A O 1
ATOM 2774 N N . THR A 1 380 ? 25.927 24.326 34.820 1.00 24.11 380 THR A N 1
ATOM 2775 C CA . THR A 1 380 ? 26.985 23.582 35.523 1.00 24.11 380 THR A CA 1
ATOM 2776 C C . THR A 1 380 ? 27.128 22.193 34.894 1.00 24.11 380 THR A C 1
ATOM 2778 O O . THR A 1 380 ? 26.330 21.805 34.043 1.00 24.11 380 THR A O 1
ATOM 2781 N N . ASN A 1 381 ? 28.219 21.497 35.209 1.00 22.31 381 ASN A N 1
ATOM 2782 C CA . ASN A 1 381 ? 28.741 20.353 34.456 1.00 22.31 381 ASN A CA 1
ATOM 2783 C C . ASN A 1 381 ? 29.429 19.362 35.429 1.00 22.31 381 ASN A C 1
ATOM 2785 O O . ASN A 1 381 ? 29.597 19.704 36.597 1.00 22.31 381 ASN A O 1
ATOM 2789 N N . VAL A 1 382 ? 29.931 18.231 34.908 1.00 25.14 382 VAL A N 1
ATOM 2790 C CA . VAL A 1 382 ? 30.916 17.292 35.508 1.00 25.14 382 VAL A CA 1
ATOM 2791 C C . VAL A 1 382 ? 30.384 16.065 36.298 1.00 25.14 382 VAL A C 1
ATOM 2793 O O . VAL A 1 382 ? 29.912 16.168 37.421 1.00 25.14 382 VAL A O 1
ATOM 2796 N N . ASN A 1 383 ? 30.642 14.897 35.685 1.00 24.00 383 ASN A N 1
ATOM 2797 C CA . ASN A 1 383 ? 30.995 13.548 36.185 1.00 24.00 383 ASN A CA 1
ATOM 2798 C C . ASN A 1 383 ? 30.096 12.645 37.073 1.00 24.00 383 ASN A C 1
ATOM 2800 O O . ASN A 1 383 ? 29.554 13.006 38.110 1.00 24.00 383 ASN A O 1
ATOM 2804 N N . SER A 1 384 ? 30.157 11.365 36.673 1.00 26.53 384 SER A N 1
ATOM 2805 C CA . SER A 1 384 ? 30.151 10.105 37.449 1.00 26.53 384 SER A CA 1
ATOM 2806 C C . SER A 1 384 ? 30.829 10.168 38.839 1.00 26.53 384 SER A C 1
ATOM 2808 O O . SER A 1 384 ? 31.756 10.952 39.019 1.00 26.53 384 SER A O 1
ATOM 2810 N N . ASN A 1 385 ? 30.557 9.275 39.806 1.00 26.17 385 ASN A N 1
ATOM 2811 C CA . ASN A 1 385 ? 30.438 7.812 39.652 1.00 26.17 385 ASN A CA 1
ATOM 2812 C C . ASN A 1 385 ? 29.758 7.121 40.871 1.00 26.17 385 ASN A C 1
ATOM 2814 O O . ASN A 1 385 ? 29.684 7.730 41.929 1.00 26.17 385 ASN A O 1
ATOM 2818 N N . THR A 1 386 ? 29.324 5.855 40.712 1.00 26.80 386 THR A N 1
ATOM 2819 C CA . THR A 1 386 ? 29.188 4.750 41.722 1.00 26.80 386 THR A CA 1
ATOM 2820 C C . THR A 1 386 ? 29.177 5.081 43.238 1.00 26.80 386 THR A C 1
ATOM 2822 O O . THR A 1 386 ? 30.137 5.673 43.718 1.00 26.80 386 THR A O 1
ATOM 2825 N N . VAL A 1 387 ? 28.300 4.568 44.124 1.00 29.09 387 VAL A N 1
ATOM 2826 C CA . VAL A 1 387 ? 27.217 3.530 44.129 1.00 29.09 387 VAL A CA 1
ATOM 2827 C C . VAL A 1 387 ? 26.485 3.661 45.531 1.00 29.09 387 VAL A C 1
ATOM 2829 O O . VAL A 1 387 ? 26.821 4.614 46.227 1.00 29.09 387 VAL A O 1
ATOM 2832 N N . LYS A 1 388 ? 25.507 2.915 46.106 1.00 27.00 388 LYS A N 1
ATOM 2833 C CA . LYS A 1 388 ? 24.907 1.554 46.007 1.00 27.00 388 LYS A CA 1
ATOM 2834 C C . LYS A 1 388 ? 23.465 1.482 46.591 1.00 27.00 388 LYS A C 1
ATOM 2836 O O . LYS A 1 388 ? 23.009 2.429 47.216 1.00 27.00 388 LYS A O 1
ATOM 2841 N N . ASP A 1 389 ? 22.826 0.314 46.429 1.00 27.80 389 ASP A N 1
ATOM 2842 C CA . ASP A 1 389 ? 21.705 -0.308 47.177 1.00 27.80 389 ASP A CA 1
ATOM 2843 C C . ASP A 1 389 ? 20.645 0.559 47.901 1.00 27.80 389 ASP A C 1
ATOM 2845 O O . ASP A 1 389 ? 20.842 1.006 49.030 1.00 27.80 389 ASP A O 1
ATOM 2849 N N . ASN A 1 390 ? 19.409 0.529 47.383 1.00 26.47 390 ASN A N 1
ATOM 2850 C CA . ASN A 1 390 ? 18.284 -0.094 48.106 1.00 26.47 390 ASN A CA 1
ATOM 2851 C C . ASN A 1 390 ? 17.116 -0.405 47.151 1.00 26.47 390 ASN A C 1
ATOM 2853 O O . ASN A 1 390 ? 16.814 0.381 46.259 1.00 26.47 390 ASN A O 1
ATOM 2857 N N . ALA A 1 391 ? 16.464 -1.561 47.308 1.00 30.42 391 ALA A N 1
ATOM 2858 C CA . ALA A 1 391 ? 15.623 -2.129 46.249 1.00 30.42 391 ALA A CA 1
ATOM 2859 C C . ALA A 1 391 ? 14.107 -1.979 46.473 1.00 30.42 391 ALA A C 1
ATOM 2861 O O . ALA A 1 391 ? 13.566 -2.537 47.431 1.00 30.42 391 ALA A O 1
ATOM 2862 N N . LYS A 1 392 ? 13.404 -1.370 45.502 1.00 28.08 392 LYS A N 1
ATOM 2863 C CA . LYS A 1 392 ? 12.090 -1.841 45.006 1.00 28.08 392 LYS A CA 1
ATOM 2864 C C . LYS A 1 392 ? 11.630 -1.108 43.737 1.00 28.08 392 LYS A C 1
ATOM 2866 O O . LYS A 1 392 ? 11.678 0.111 43.677 1.00 28.08 392 LYS A O 1
ATOM 2871 N N . ALA A 1 393 ? 11.082 -1.880 42.793 1.00 31.89 393 ALA A N 1
ATOM 2872 C CA . ALA A 1 393 ? 10.306 -1.415 41.635 1.00 31.89 393 ALA A CA 1
ATOM 2873 C C . ALA A 1 393 ? 11.006 -0.407 40.694 1.00 31.89 393 ALA A C 1
ATOM 2875 O O . ALA A 1 393 ? 10.435 0.626 40.348 1.00 31.89 393 ALA A O 1
ATOM 2876 N N . GLU A 1 394 ? 12.208 -0.741 40.215 1.00 36.09 394 GLU A N 1
ATOM 2877 C CA . GLU A 1 394 ? 12.789 -0.042 39.062 1.00 36.09 394 GLU A CA 1
ATOM 2878 C C . GLU A 1 394 ? 11.958 -0.299 37.796 1.00 36.09 394 GLU A C 1
ATOM 2880 O O . GLU A 1 394 ? 11.695 -1.442 37.415 1.00 36.09 394 GLU A O 1
ATOM 2885 N N . GLY A 1 395 ? 11.540 0.788 37.148 1.00 44.00 395 GLY A N 1
ATOM 2886 C CA . GLY A 1 395 ? 11.021 0.765 35.787 1.00 44.00 395 GLY A CA 1
ATOM 2887 C C . GLY A 1 395 ? 12.151 0.688 34.756 1.00 44.00 395 GLY A C 1
ATOM 2888 O O . GLY A 1 395 ? 13.298 1.012 35.058 1.00 44.00 395 GLY A O 1
ATOM 2889 N N . PHE A 1 396 ? 11.834 0.294 33.521 1.00 53.34 396 PHE A N 1
ATOM 2890 C CA . PHE A 1 396 ? 12.797 0.398 32.426 1.00 53.34 396 PHE A CA 1
ATOM 2891 C C . PHE A 1 396 ? 12.988 1.880 32.063 1.00 53.34 396 PHE A C 1
ATOM 2893 O O . PHE A 1 396 ? 11.991 2.535 31.750 1.00 53.34 396 PHE A O 1
ATOM 2900 N N . PRO A 1 397 ? 14.223 2.416 32.083 1.00 52.06 397 PRO A N 1
ATOM 2901 C CA . PRO A 1 397 ? 14.463 3.816 31.755 1.00 52.06 397 PRO A CA 1
ATOM 2902 C C . PRO A 1 397 ? 14.071 4.114 30.304 1.00 52.06 397 PRO A C 1
ATOM 2904 O O . PRO A 1 397 ? 14.280 3.288 29.413 1.00 52.06 397 PRO A O 1
ATOM 2907 N N . ASP A 1 398 ? 13.518 5.306 30.081 1.00 56.00 398 ASP A N 1
ATOM 2908 C CA . ASP A 1 398 ? 13.125 5.774 28.753 1.00 56.00 398 ASP A CA 1
ATOM 2909 C C . ASP A 1 398 ? 14.347 5.887 27.822 1.00 56.00 398 ASP A C 1
ATOM 2911 O O . ASP A 1 398 ? 15.386 6.438 28.198 1.00 56.00 398 ASP A O 1
ATOM 2915 N N . GLY A 1 399 ? 14.207 5.388 26.592 1.00 54.59 399 GLY A N 1
ATOM 2916 C CA . GLY A 1 399 ? 15.247 5.385 25.564 1.00 54.59 399 GLY A CA 1
ATOM 2917 C C . GLY A 1 399 ? 15.729 3.990 25.148 1.00 54.59 399 GLY A C 1
ATOM 2918 O O . GLY A 1 399 ? 15.074 2.965 25.371 1.00 54.59 399 GLY A O 1
ATOM 2919 N N . ALA A 1 400 ? 16.877 3.968 24.466 1.00 66.69 400 ALA A N 1
ATOM 2920 C CA . ALA A 1 400 ? 17.400 2.789 23.784 1.00 66.69 400 ALA A CA 1
ATOM 2921 C C . ALA A 1 400 ? 17.816 1.670 24.756 1.00 66.69 400 ALA A C 1
ATOM 2923 O O . ALA A 1 400 ? 18.716 1.828 25.582 1.00 66.69 400 ALA A O 1
ATOM 2924 N N . TYR A 1 401 ? 17.207 0.499 24.590 1.00 80.56 401 TYR A N 1
ATOM 2925 C CA . TYR A 1 401 ? 17.436 -0.695 25.392 1.00 80.56 401 TYR A CA 1
ATOM 2926 C C . TYR A 1 401 ? 18.088 -1.797 24.554 1.00 80.56 401 TYR A C 1
ATOM 2928 O O . TYR A 1 401 ? 17.625 -2.120 23.461 1.00 80.56 401 TYR A O 1
ATOM 2936 N N . ASN A 1 402 ? 19.147 -2.408 25.091 1.00 85.12 402 ASN A N 1
ATOM 2937 C CA . ASN A 1 402 ? 19.855 -3.532 24.481 1.00 85.12 402 ASN A CA 1
ATOM 2938 C C . ASN A 1 402 ? 20.039 -4.648 25.516 1.00 85.12 402 ASN A C 1
ATOM 2940 O O . ASN A 1 402 ? 20.819 -4.506 26.458 1.00 85.12 402 ASN A O 1
ATOM 2944 N N . LYS A 1 403 ? 19.355 -5.778 25.327 1.00 88.00 403 LYS A N 1
ATOM 2945 C CA . LYS A 1 403 ? 19.522 -6.988 26.138 1.00 88.00 403 LYS A CA 1
ATOM 2946 C C . LYS A 1 403 ? 20.521 -7.920 25.470 1.00 88.00 403 LYS A C 1
ATOM 2948 O O . LYS A 1 403 ? 20.339 -8.291 24.312 1.00 88.00 403 LYS A O 1
ATOM 2953 N N . LYS A 1 404 ? 21.538 -8.351 26.213 1.00 88.06 404 LYS A N 1
ATOM 2954 C CA . LYS A 1 404 ? 22.488 -9.390 25.792 1.00 88.06 404 LYS A CA 1
ATOM 2955 C C . LYS A 1 404 ? 22.143 -10.747 26.416 1.00 88.06 404 LYS A C 1
ATOM 2957 O O . LYS A 1 404 ? 21.429 -10.804 27.418 1.00 88.06 404 LYS A O 1
ATOM 2962 N N . ARG A 1 405 ? 22.640 -11.828 25.813 1.00 89.88 405 ARG A N 1
ATOM 2963 C CA . ARG A 1 405 ? 22.720 -13.166 26.422 1.00 89.88 405 ARG A CA 1
ATOM 2964 C C . ARG A 1 405 ? 23.924 -13.252 27.364 1.00 89.88 405 ARG A C 1
ATOM 2966 O O . ARG A 1 405 ? 24.807 -12.398 27.330 1.00 89.88 405 ARG A O 1
ATOM 2973 N N . GLU A 1 406 ? 23.996 -14.334 28.133 1.00 89.06 406 GLU A N 1
ATOM 2974 C CA . GLU A 1 406 ? 25.141 -14.671 28.994 1.00 89.06 406 GLU A CA 1
ATOM 2975 C C . GLU A 1 406 ? 26.462 -14.772 28.208 1.00 89.06 406 GLU A C 1
ATOM 2977 O O . GLU A 1 406 ? 27.493 -14.301 28.675 1.00 89.06 406 GLU A O 1
ATOM 2982 N N . ASN A 1 407 ? 26.424 -15.272 26.964 1.00 84.81 407 ASN A N 1
ATOM 2983 C CA . ASN A 1 407 ? 27.582 -15.313 26.058 1.00 84.81 407 ASN A CA 1
ATOM 2984 C C . ASN A 1 407 ? 27.947 -13.946 25.423 1.00 84.81 407 ASN A C 1
ATOM 2986 O O . ASN A 1 407 ? 28.753 -13.891 24.498 1.00 84.81 407 ASN A O 1
ATOM 2990 N N . GLY A 1 408 ? 27.330 -12.843 25.863 1.00 82.50 408 GLY A N 1
ATOM 2991 C CA . GLY A 1 408 ? 27.610 -11.480 25.398 1.00 82.50 408 GLY A CA 1
ATOM 2992 C C . GLY A 1 408 ? 26.968 -11.071 24.063 1.00 82.50 408 GLY A C 1
ATOM 2993 O O . GLY A 1 408 ? 26.987 -9.880 23.735 1.00 82.50 408 GLY A O 1
ATOM 2994 N N . THR A 1 409 ? 26.368 -12.005 23.316 1.00 82.12 409 THR A N 1
ATOM 2995 C CA . THR A 1 409 ? 25.660 -11.717 22.051 1.00 82.12 409 THR A CA 1
ATOM 2996 C C . THR A 1 409 ? 24.386 -10.904 22.292 1.00 82.12 409 THR A C 1
ATOM 2998 O O . THR A 1 409 ? 23.767 -10.997 23.355 1.00 82.12 409 THR A O 1
ATOM 3001 N N . LEU A 1 410 ? 23.971 -10.091 21.317 1.00 79.00 410 LEU A N 1
ATOM 3002 C CA . LEU A 1 410 ? 22.728 -9.322 21.413 1.00 79.00 410 LEU A CA 1
ATOM 3003 C C . LEU A 1 410 ? 21.518 -10.269 21.315 1.00 79.00 410 LEU A C 1
ATOM 3005 O O . LEU A 1 410 ? 21.430 -11.080 20.400 1.00 79.00 410 LEU A O 1
ATOM 3009 N N . LEU A 1 411 ? 20.587 -10.182 22.264 1.00 88.12 411 LEU A N 1
ATOM 3010 C CA . LEU A 1 411 ? 19.344 -10.959 22.281 1.00 88.12 411 LEU A CA 1
ATOM 3011 C C . LEU A 1 411 ? 18.178 -10.129 21.745 1.00 88.12 411 LEU A C 1
ATOM 3013 O O . LEU A 1 411 ? 17.409 -10.596 20.907 1.00 88.12 411 LEU A O 1
ATOM 3017 N N . GLU A 1 412 ? 18.040 -8.902 22.239 1.00 91.12 412 GLU A N 1
ATOM 3018 C CA . GLU A 1 412 ? 16.932 -8.012 21.904 1.00 91.12 412 GLU A CA 1
ATOM 3019 C C . GLU A 1 412 ? 17.392 -6.548 21.938 1.00 91.12 412 GLU A C 1
ATOM 3021 O O . GLU A 1 412 ? 18.144 -6.163 22.834 1.00 91.12 412 GLU A O 1
ATOM 3026 N N . SER A 1 413 ? 16.923 -5.728 20.997 1.00 82.19 413 SER A N 1
ATOM 3027 C CA . SER A 1 413 ? 17.062 -4.270 21.043 1.00 82.19 413 SER A CA 1
ATOM 3028 C C . SER A 1 413 ? 15.759 -3.553 20.689 1.00 82.19 413 SER A C 1
ATOM 3030 O O . SER A 1 413 ? 14.897 -4.102 20.000 1.00 82.19 413 SER A O 1
ATOM 3032 N N . GLY A 1 414 ? 15.605 -2.324 21.176 1.00 84.81 414 GLY A N 1
ATOM 3033 C CA . GLY A 1 414 ? 14.449 -1.468 20.914 1.00 84.81 414 GLY A CA 1
ATOM 3034 C C . GLY A 1 414 ? 14.451 -0.241 21.821 1.00 84.81 414 GLY A C 1
ATOM 3035 O O . GLY A 1 414 ? 15.487 0.105 22.388 1.00 84.81 414 GLY A O 1
ATOM 3036 N N . GLU A 1 415 ? 13.299 0.405 21.983 1.00 77.62 415 GLU A N 1
ATOM 3037 C CA . GLU A 1 415 ? 13.135 1.571 22.859 1.00 77.62 415 GLU A CA 1
ATOM 3038 C C . GLU A 1 415 ? 12.023 1.345 23.894 1.00 77.62 415 GLU A C 1
ATOM 3040 O O . GLU A 1 415 ? 10.939 0.843 23.567 1.00 77.62 415 GLU A O 1
ATOM 3045 N N . TYR A 1 416 ? 12.301 1.705 25.150 1.00 69.94 416 TYR A N 1
ATOM 3046 C CA . TYR A 1 416 ? 11.294 1.819 26.205 1.00 69.94 416 TYR A CA 1
ATOM 3047 C C . TYR A 1 416 ? 10.840 3.271 26.356 1.00 69.94 416 TYR A C 1
ATOM 3049 O O . TYR A 1 416 ? 11.631 4.200 26.211 1.00 69.94 416 TYR A O 1
ATOM 3057 N N . LYS A 1 417 ? 9.561 3.465 26.684 1.00 66.00 417 LYS A N 1
ATOM 3058 C CA . LYS A 1 417 ? 8.996 4.765 27.051 1.00 66.00 417 LYS A CA 1
ATOM 3059 C C . LYS A 1 417 ? 7.863 4.593 28.054 1.00 66.00 417 LYS A C 1
ATOM 3061 O O . LYS A 1 417 ? 6.922 3.844 27.790 1.00 66.00 417 LYS A O 1
ATOM 3066 N N . ASN A 1 418 ? 7.936 5.263 29.202 1.00 63.38 418 ASN A N 1
ATOM 3067 C CA . ASN A 1 418 ? 7.055 5.055 30.357 1.00 63.38 418 ASN A CA 1
ATOM 3068 C C . ASN A 1 418 ? 6.872 3.556 30.690 1.00 63.38 418 ASN A C 1
ATOM 3070 O O . ASN A 1 418 ? 5.746 3.061 30.783 1.00 63.38 418 ASN A O 1
ATOM 3074 N N . ASN A 1 419 ? 7.982 2.815 30.806 1.00 67.25 419 ASN A N 1
ATOM 3075 C CA . ASN A 1 419 ? 8.032 1.358 31.031 1.00 67.25 419 ASN A CA 1
ATOM 3076 C C . ASN A 1 419 ? 7.402 0.469 29.933 1.00 67.25 419 ASN A C 1
ATOM 3078 O O . ASN A 1 419 ? 7.257 -0.737 30.141 1.00 67.25 419 ASN A O 1
ATOM 3082 N N . LYS A 1 420 ? 7.025 1.011 28.767 1.00 68.88 420 LYS A N 1
ATOM 3083 C CA . LYS A 1 420 ? 6.402 0.255 27.662 1.00 68.88 420 LYS A CA 1
ATOM 3084 C C . LYS A 1 420 ? 7.306 0.186 26.438 1.00 68.88 420 LYS A C 1
ATOM 3086 O O . LYS A 1 420 ? 8.007 1.147 26.136 1.00 68.88 420 LYS A O 1
ATOM 3091 N N . LYS A 1 421 ? 7.274 -0.943 25.726 1.00 75.00 421 LYS A N 1
ATOM 3092 C CA . LYS A 1 421 ? 7.964 -1.105 24.439 1.00 75.00 421 LYS A CA 1
ATOM 3093 C C . LYS A 1 421 ? 7.326 -0.177 23.400 1.00 75.00 421 LYS A C 1
ATOM 3095 O O . LYS A 1 421 ? 6.112 -0.222 23.212 1.00 75.00 421 LYS A O 1
ATOM 3100 N N . VAL A 1 422 ? 8.133 0.660 22.752 1.00 67.19 422 VAL A N 1
ATOM 3101 C CA . VAL A 1 422 ? 7.714 1.569 21.672 1.00 67.19 422 VAL A CA 1
ATOM 3102 C C . VAL A 1 422 ? 8.597 1.408 20.433 1.00 67.19 422 VAL A C 1
ATOM 3104 O O . VAL A 1 422 ? 9.650 0.771 20.484 1.00 67.19 422 VAL A O 1
ATOM 3107 N N . GLY A 1 423 ? 8.158 1.971 19.307 1.00 71.06 423 GLY A N 1
ATOM 3108 C CA . GLY A 1 423 ? 8.930 1.977 18.067 1.00 71.06 423 GLY A CA 1
ATOM 3109 C C . GLY A 1 423 ? 9.110 0.577 17.473 1.00 71.06 423 GLY A C 1
ATOM 3110 O O . GLY A 1 423 ? 8.184 -0.235 17.460 1.00 71.06 423 GLY A O 1
ATOM 3111 N N . THR A 1 424 ? 10.301 0.307 16.936 1.00 82.06 424 THR A N 1
ATOM 3112 C CA . THR A 1 424 ? 10.653 -0.977 16.309 1.00 82.06 424 THR A CA 1
ATOM 3113 C C . THR A 1 424 ? 11.594 -1.774 17.204 1.00 82.06 424 THR A C 1
ATOM 3115 O O . THR A 1 424 ? 12.763 -1.427 17.353 1.00 82.06 424 THR A O 1
ATOM 3118 N N . TRP A 1 425 ? 11.093 -2.874 17.754 1.00 88.19 425 TRP A N 1
ATOM 3119 C CA . TRP A 1 425 ? 11.876 -3.845 18.513 1.00 88.19 425 TRP A CA 1
ATOM 3120 C C . TRP A 1 425 ? 12.412 -4.950 17.608 1.00 88.19 425 TRP A C 1
ATOM 3122 O O . TRP A 1 425 ? 11.744 -5.350 16.657 1.00 88.19 425 TRP A O 1
ATOM 3132 N N . LYS A 1 426 ? 13.605 -5.461 17.910 1.00 90.19 426 LYS A N 1
ATOM 3133 C CA . LYS A 1 426 ? 14.289 -6.522 17.162 1.00 90.19 426 LYS A CA 1
ATOM 3134 C C . LYS A 1 426 ? 14.779 -7.597 18.123 1.00 90.19 426 LYS A C 1
ATOM 3136 O O . LYS A 1 426 ? 15.490 -7.293 19.075 1.00 90.19 426 LYS A O 1
ATOM 3141 N N . THR A 1 427 ? 14.431 -8.853 17.866 1.00 92.44 427 THR A N 1
ATOM 3142 C CA . THR A 1 427 ? 15.003 -10.030 18.533 1.00 92.44 427 THR A CA 1
ATOM 3143 C C . THR A 1 427 ? 15.972 -10.708 17.570 1.00 92.44 427 THR A C 1
ATOM 3145 O O . THR A 1 427 ? 15.628 -10.950 16.411 1.00 92.44 427 THR A O 1
ATOM 3148 N N . PHE A 1 428 ? 17.173 -11.027 18.040 1.00 88.38 428 PHE A N 1
ATOM 3149 C CA . PHE A 1 428 ? 18.262 -11.578 17.231 1.00 88.38 428 PHE A CA 1
ATOM 3150 C C . PHE A 1 428 ? 18.448 -13.076 17.492 1.00 88.38 428 PHE A C 1
ATOM 3152 O O . PHE A 1 428 ? 18.093 -13.583 18.560 1.00 88.38 428 PHE A O 1
ATOM 3159 N N . ARG A 1 429 ? 19.036 -13.787 16.528 1.00 89.31 429 ARG A N 1
ATOM 3160 C CA . ARG A 1 429 ? 19.476 -15.184 16.652 1.00 89.31 429 ARG A CA 1
ATOM 3161 C C . ARG A 1 429 ? 20.694 -15.285 17.578 1.00 89.31 429 ARG A C 1
ATOM 3163 O O . ARG A 1 429 ? 21.135 -14.286 18.150 1.00 89.31 429 ARG A O 1
ATOM 3170 N N . GLU A 1 430 ? 21.186 -16.501 17.807 1.00 89.19 430 GLU A N 1
ATOM 3171 C CA . GLU A 1 430 ? 22.278 -16.764 18.760 1.00 89.19 430 GLU A CA 1
ATOM 3172 C C . GLU A 1 430 ? 23.605 -16.097 18.381 1.00 89.19 430 GLU A C 1
ATOM 3174 O O . GLU A 1 430 ? 24.401 -15.806 19.268 1.00 89.19 430 GLU A O 1
ATOM 3179 N N . ASP A 1 431 ? 23.798 -15.773 17.100 1.00 82.75 431 ASP A N 1
ATOM 3180 C CA . ASP A 1 431 ? 24.917 -14.972 16.589 1.00 82.75 431 ASP A CA 1
ATOM 3181 C C . ASP A 1 431 ? 24.929 -13.512 17.095 1.00 82.75 431 ASP A C 1
ATOM 3183 O O . ASP A 1 431 ? 25.966 -12.852 17.075 1.00 82.75 431 ASP A O 1
ATOM 3187 N N . GLY A 1 432 ? 23.788 -12.994 17.563 1.00 76.00 432 GLY A N 1
ATOM 3188 C CA . GLY A 1 432 ? 23.614 -11.598 17.958 1.00 76.00 432 GLY A CA 1
ATOM 3189 C C . GLY A 1 432 ? 23.624 -10.582 16.813 1.00 76.00 432 GLY A C 1
ATOM 3190 O O . GLY A 1 432 ? 23.724 -9.386 17.086 1.00 76.00 432 GLY A O 1
ATOM 3191 N N . ALA A 1 433 ? 23.514 -11.033 15.562 1.00 74.62 433 ALA A N 1
ATOM 3192 C CA . ALA A 1 433 ? 23.567 -10.198 14.362 1.00 74.62 433 ALA A CA 1
ATOM 3193 C C . ALA A 1 433 ? 22.365 -10.429 13.431 1.00 74.62 433 ALA A C 1
ATOM 3195 O O . ALA A 1 433 ? 21.775 -9.467 12.935 1.00 74.62 433 ALA A O 1
ATOM 3196 N N . THR A 1 434 ? 21.952 -11.682 13.226 1.00 80.00 434 THR A N 1
ATOM 3197 C CA . THR A 1 434 ? 20.821 -12.016 12.354 1.00 80.00 434 THR A CA 1
ATOM 3198 C C . THR A 1 434 ? 19.509 -11.777 13.089 1.00 80.00 434 THR A C 1
ATOM 3200 O O . THR A 1 434 ? 19.287 -12.296 14.183 1.00 80.00 434 THR A O 1
ATOM 3203 N N . ILE A 1 435 ? 18.598 -11.008 12.495 1.00 84.06 435 ILE A N 1
ATOM 3204 C CA . ILE A 1 435 ? 17.270 -10.771 13.073 1.00 84.06 435 ILE A CA 1
ATOM 3205 C C . ILE A 1 435 ? 16.442 -12.061 12.960 1.00 84.06 435 ILE A C 1
ATOM 3207 O O . ILE A 1 435 ? 16.260 -12.602 11.875 1.00 84.06 435 ILE A O 1
ATOM 3211 N N . TYR A 1 436 ? 15.923 -12.543 14.089 1.00 86.56 436 TYR A N 1
ATOM 3212 C CA . TYR A 1 436 ? 14.893 -13.586 14.145 1.00 86.56 436 TYR A CA 1
ATOM 3213 C C . TYR A 1 436 ? 13.492 -12.978 14.005 1.00 86.56 436 TYR A C 1
ATOM 3215 O O . TYR A 1 436 ? 12.615 -13.544 13.355 1.00 86.56 436 TYR A O 1
ATOM 3223 N N . LYS A 1 437 ? 13.279 -11.813 14.626 1.00 94.25 437 LYS A N 1
ATOM 3224 C CA . LYS A 1 437 ? 11.959 -11.206 14.793 1.00 94.25 437 LYS A CA 1
ATOM 3225 C C . LYS A 1 437 ? 12.049 -9.686 14.854 1.00 94.25 437 LYS A C 1
ATOM 3227 O O . LYS A 1 437 ? 12.954 -9.155 15.491 1.00 94.25 437 LYS A O 1
ATOM 3232 N N . GLN A 1 438 ? 11.088 -8.994 14.258 1.00 93.00 438 GLN A N 1
ATOM 3233 C CA . GLN A 1 438 ? 10.882 -7.556 14.413 1.00 93.00 438 GLN A CA 1
ATOM 3234 C C . GLN A 1 438 ? 9.448 -7.296 14.885 1.00 93.00 438 GLN A C 1
ATOM 3236 O O . GLN A 1 438 ? 8.524 -7.929 14.386 1.00 93.00 438 GLN A 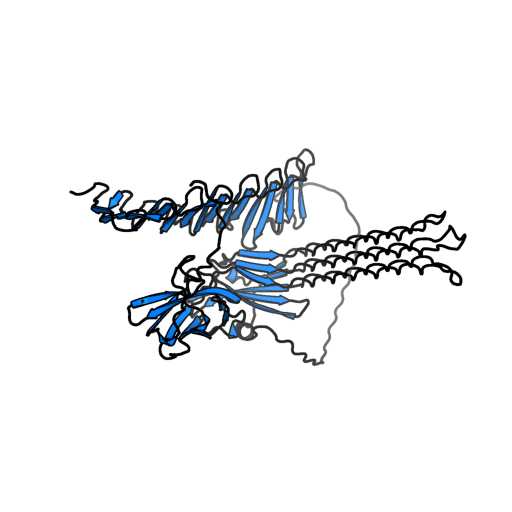O 1
ATOM 3241 N N . THR A 1 439 ? 9.246 -6.367 15.816 1.00 88.56 439 THR A N 1
ATOM 3242 C CA . THR A 1 439 ? 7.918 -5.978 16.311 1.00 88.56 439 THR A CA 1
ATOM 3243 C C . THR A 1 439 ? 7.780 -4.457 16.278 1.00 88.56 439 THR A C 1
ATOM 3245 O O . THR A 1 439 ? 8.495 -3.747 16.981 1.00 88.56 439 THR A O 1
ATOM 3248 N N . GLU A 1 440 ? 6.865 -3.957 15.454 1.00 85.19 440 GLU A N 1
ATOM 3249 C CA . GLU A 1 440 ? 6.511 -2.538 15.339 1.00 85.19 440 GLU A CA 1
ATOM 3250 C C . GLU A 1 440 ? 5.314 -2.247 16.255 1.00 85.19 440 GLU A C 1
ATOM 3252 O O . GLU A 1 440 ? 4.226 -2.777 16.027 1.00 85.19 440 GLU A O 1
ATOM 3257 N N . TYR A 1 441 ? 5.503 -1.440 17.304 1.00 76.31 441 TYR A N 1
ATOM 3258 C CA . TYR A 1 441 ? 4.450 -1.121 18.277 1.00 76.31 441 TYR A CA 1
ATOM 3259 C C . TYR A 1 441 ? 3.660 0.130 17.879 1.00 76.31 441 TYR A C 1
ATOM 3261 O O . TYR A 1 441 ? 4.215 1.219 17.723 1.00 76.31 441 TYR A O 1
ATOM 3269 N N . SER A 1 442 ? 2.343 -0.028 17.762 1.00 62.31 442 SER A N 1
ATOM 3270 C CA . SER A 1 442 ? 1.373 1.035 17.512 1.00 62.31 442 SER A CA 1
ATOM 3271 C C . SER A 1 442 ? 0.993 1.770 18.802 1.00 62.31 442 SER A C 1
ATOM 3273 O O . SER A 1 442 ? 1.070 1.249 19.915 1.00 62.31 442 SER A O 1
ATOM 3275 N N . LEU A 1 443 ? 0.503 2.998 18.651 1.00 52.03 443 LEU A N 1
ATOM 3276 C CA . LEU A 1 443 ? 0.320 3.943 19.757 1.00 52.03 443 LEU A CA 1
ATOM 3277 C C . LEU A 1 443 ? -0.846 3.626 20.715 1.00 52.03 443 LEU A C 1
ATOM 3279 O O . LEU A 1 443 ? -0.854 4.109 21.846 1.00 52.03 443 LEU A O 1
ATOM 3283 N N . ASN A 1 444 ? -1.807 2.804 20.290 1.00 59.09 444 ASN A N 1
ATOM 3284 C CA . ASN A 1 444 ? -2.887 2.261 21.127 1.00 59.09 444 ASN A CA 1
ATOM 3285 C C . ASN A 1 444 ? -2.494 0.943 21.838 1.00 59.09 444 ASN A C 1
ATOM 3287 O O . ASN A 1 444 ? -3.292 0.407 22.607 1.00 59.09 444 ASN A O 1
ATOM 3291 N N . GLY A 1 445 ? -1.283 0.426 21.591 1.00 64.62 445 GLY A N 1
ATOM 3292 C CA . GLY A 1 445 ? -0.769 -0.834 22.127 1.00 64.62 445 GLY A CA 1
ATOM 3293 C C . GLY A 1 445 ? -0.872 -2.037 21.183 1.00 64.62 445 GLY A C 1
ATOM 3294 O O . GLY A 1 445 ? -0.321 -3.080 21.527 1.00 64.62 445 GLY A O 1
ATOM 3295 N N . SER A 1 446 ? -1.531 -1.929 20.017 1.00 76.12 446 SER A N 1
ATOM 3296 C CA . SER A 1 446 ? -1.428 -2.965 18.974 1.00 76.12 446 SER A CA 1
ATOM 3297 C C . SER A 1 446 ? 0.011 -3.087 18.465 1.00 76.12 446 SER A C 1
ATOM 3299 O O . SER A 1 446 ? 0.821 -2.178 18.657 1.00 76.12 446 SER A O 1
ATOM 3301 N N . CYS A 1 447 ? 0.361 -4.191 17.810 1.00 82.44 447 CYS A N 1
ATOM 3302 C CA . CYS A 1 447 ? 1.663 -4.303 17.157 1.00 82.44 447 CYS A CA 1
ATOM 3303 C C . CYS A 1 447 ? 1.638 -5.194 15.913 1.00 82.44 447 CYS A C 1
ATOM 3305 O O . CYS A 1 447 ? 0.759 -6.039 15.735 1.00 82.44 447 CYS A O 1
ATOM 3307 N N . LYS A 1 448 ? 2.632 -4.975 15.052 1.00 88.94 448 LYS A N 1
ATOM 3308 C CA . LYS A 1 448 ? 2.922 -5.762 13.855 1.00 88.94 448 LYS A CA 1
ATOM 3309 C C . LYS A 1 448 ? 4.219 -6.525 14.076 1.00 88.94 448 LYS A C 1
ATOM 3311 O O . LYS A 1 448 ? 5.301 -5.939 14.097 1.00 88.94 448 LYS A O 1
ATOM 3316 N N . GLU A 1 449 ? 4.122 -7.836 14.231 1.00 93.94 449 GLU A N 1
ATOM 3317 C CA . GLU A 1 449 ? 5.265 -8.735 14.320 1.00 93.94 449 GLU A CA 1
ATOM 3318 C C . GLU A 1 449 ? 5.623 -9.304 12.942 1.00 93.94 449 GLU A C 1
ATOM 3320 O O . GLU A 1 449 ? 4.762 -9.759 12.196 1.00 93.94 449 GLU A O 1
ATOM 3325 N N . THR A 1 450 ? 6.909 -9.296 12.599 1.00 91.44 450 THR A N 1
ATOM 3326 C CA . THR A 1 450 ? 7.476 -9.923 11.401 1.00 91.44 450 THR A CA 1
ATOM 3327 C C . THR A 1 450 ? 8.536 -10.931 11.839 1.00 91.44 450 THR A C 1
ATOM 3329 O O . THR A 1 450 ? 9.483 -10.559 12.533 1.00 91.44 450 THR A O 1
ATOM 3332 N N . GLN A 1 451 ? 8.382 -12.200 11.463 1.00 93.94 451 GLN A N 1
ATOM 3333 C CA . GLN A 1 451 ? 9.335 -13.273 11.785 1.00 93.94 451 GLN A CA 1
ATOM 3334 C C . GLN A 1 451 ? 10.174 -13.626 10.554 1.00 93.94 451 GLN A C 1
ATOM 3336 O O . GLN A 1 451 ? 9.658 -13.626 9.434 1.00 93.94 451 GLN A O 1
ATOM 3341 N N . PHE A 1 452 ? 11.454 -13.943 10.764 1.00 89.31 452 PHE A N 1
ATOM 3342 C CA . PHE A 1 452 ? 12.440 -14.157 9.704 1.00 89.31 452 PHE A CA 1
ATOM 3343 C C . PHE A 1 452 ? 13.117 -15.532 9.806 1.00 89.31 452 PHE A C 1
ATOM 3345 O O . PHE A 1 452 ? 13.556 -15.963 10.878 1.00 89.31 452 PHE A O 1
ATOM 3352 N N . GLY A 1 453 ? 13.249 -16.206 8.664 1.00 83.19 453 GLY A N 1
ATOM 3353 C CA . GLY A 1 453 ? 14.016 -17.438 8.508 1.00 83.19 453 GLY A CA 1
ATOM 3354 C C . GLY A 1 453 ? 15.525 -17.210 8.611 1.00 83.19 453 GLY A C 1
ATOM 3355 O O . GLY A 1 453 ? 16.007 -16.083 8.699 1.00 83.19 453 GLY A O 1
ATOM 3356 N N . GLU A 1 454 ? 16.296 -18.295 8.594 1.00 82.06 454 GLU A N 1
ATOM 3357 C CA . GLU A 1 454 ? 17.768 -18.247 8.709 1.00 82.06 454 GLU A CA 1
ATOM 3358 C C . GLU A 1 454 ? 18.442 -17.608 7.492 1.00 82.06 454 GLU A C 1
ATOM 3360 O O . GLU A 1 454 ? 19.501 -17.004 7.606 1.00 82.06 454 GLU A O 1
ATOM 3365 N N . ASN A 1 455 ? 17.773 -17.649 6.342 1.00 75.19 455 ASN A N 1
ATOM 3366 C CA . ASN A 1 455 ? 18.152 -16.949 5.117 1.00 75.19 455 ASN A CA 1
ATOM 3367 C C . ASN A 1 455 ? 17.641 -15.491 5.050 1.00 75.19 455 ASN A C 1
ATOM 3369 O O . ASN A 1 455 ? 17.666 -14.884 3.978 1.00 75.19 455 ASN A O 1
ATOM 3373 N N . GLY A 1 456 ? 17.108 -14.943 6.149 1.00 77.31 456 GLY A N 1
ATOM 3374 C CA . GLY A 1 456 ? 16.572 -13.580 6.220 1.00 77.31 456 GLY A CA 1
ATOM 3375 C C . GLY A 1 456 ? 15.254 -13.346 5.468 1.00 77.31 456 GLY A C 1
ATOM 3376 O O . GLY A 1 456 ? 14.802 -12.204 5.384 1.00 77.31 456 GLY A O 1
ATOM 3377 N N . LYS A 1 457 ? 14.609 -14.385 4.916 1.00 74.25 457 LYS A N 1
ATOM 3378 C CA . LYS A 1 457 ? 13.268 -14.268 4.317 1.00 74.25 457 LYS A CA 1
ATOM 3379 C C . LYS A 1 457 ? 12.204 -14.124 5.402 1.00 74.25 457 LYS A C 1
ATOM 3381 O O . LYS A 1 457 ? 12.325 -14.712 6.472 1.00 74.25 457 LYS A O 1
ATOM 3386 N N . ILE A 1 458 ? 11.146 -13.366 5.118 1.00 77.06 458 ILE A N 1
ATOM 3387 C CA . ILE A 1 458 ? 9.972 -13.281 5.996 1.00 77.06 458 ILE A CA 1
ATOM 3388 C C . ILE A 1 458 ? 9.247 -14.634 5.974 1.00 77.06 458 ILE A C 1
ATOM 3390 O O . ILE A 1 458 ? 9.011 -15.171 4.895 1.00 77.06 458 ILE A O 1
ATOM 3394 N N . LEU A 1 459 ? 8.889 -15.150 7.153 1.00 84.19 459 LEU A N 1
ATOM 3395 C CA . LEU A 1 459 ? 8.080 -16.363 7.346 1.00 84.19 459 LEU A CA 1
ATOM 3396 C C . LEU A 1 459 ? 6.644 -16.038 7.782 1.00 84.19 459 LEU A C 1
ATOM 3398 O O . LEU A 1 459 ? 5.704 -16.737 7.410 1.00 84.19 459 LEU A O 1
ATOM 3402 N N . SER A 1 460 ? 6.446 -14.955 8.537 1.00 92.00 460 SER A N 1
ATOM 3403 C CA . SER A 1 460 ? 5.109 -14.482 8.905 1.00 92.00 460 SER A CA 1
ATOM 3404 C C . SER A 1 460 ? 5.068 -12.979 9.152 1.00 92.00 460 SER A C 1
ATOM 3406 O O . SER A 1 460 ? 6.028 -12.412 9.677 1.00 92.00 460 SER A O 1
ATOM 3408 N N . VAL A 1 461 ? 3.917 -12.369 8.870 1.00 88.25 461 VAL A N 1
ATOM 3409 C CA . VAL A 1 461 ? 3.529 -11.036 9.350 1.00 88.25 461 VAL A CA 1
ATOM 3410 C C . VAL A 1 461 ? 2.246 -11.193 10.162 1.00 88.25 461 VAL A C 1
ATOM 3412 O O . VAL A 1 461 ? 1.217 -11.605 9.629 1.00 88.25 461 VAL A O 1
ATOM 3415 N N . ILE A 1 462 ? 2.315 -10.895 11.457 1.00 92.38 462 ILE A N 1
ATOM 3416 C CA . ILE A 1 462 ? 1.247 -11.110 12.434 1.00 92.38 462 ILE A CA 1
ATOM 3417 C C . ILE A 1 462 ? 0.889 -9.763 13.061 1.00 92.38 462 ILE A C 1
ATOM 3419 O O . ILE A 1 462 ? 1.692 -9.183 13.786 1.00 92.38 462 ILE A O 1
ATOM 3423 N N . ASN A 1 463 ? -0.320 -9.272 12.797 1.00 84.19 463 ASN A N 1
ATOM 3424 C CA . ASN A 1 463 ? -0.861 -8.096 13.474 1.00 84.19 463 ASN A CA 1
ATOM 3425 C C . ASN A 1 463 ? -1.667 -8.529 14.710 1.00 84.19 463 ASN A C 1
ATOM 3427 O O . ASN A 1 463 ? -2.435 -9.497 14.652 1.00 84.19 463 ASN A O 1
ATOM 3431 N N . THR A 1 464 ? -1.489 -7.831 15.832 1.00 86.88 464 THR A N 1
ATOM 3432 C CA . THR A 1 464 ? -2.192 -8.097 17.098 1.00 86.88 464 THR A CA 1
ATOM 3433 C C . THR A 1 464 ? -2.768 -6.828 17.709 1.00 86.88 464 THR A C 1
ATOM 3435 O O . THR A 1 464 ? -2.161 -5.765 17.615 1.00 86.88 464 THR A O 1
ATOM 3438 N N . ASN A 1 465 ? -3.903 -6.940 18.399 1.00 81.50 465 ASN A N 1
ATOM 3439 C CA . ASN A 1 465 ? -4.517 -5.855 19.165 1.00 81.50 465 ASN A CA 1
ATOM 3440 C C . ASN A 1 465 ? -3.682 -5.480 20.417 1.00 81.50 465 ASN A C 1
ATOM 3442 O O . ASN A 1 465 ? -2.659 -6.097 20.721 1.00 81.50 465 ASN A O 1
ATOM 3446 N N . LYS A 1 466 ? -4.159 -4.499 21.195 1.00 80.38 466 LYS A N 1
ATOM 3447 C CA . LYS A 1 466 ? -3.532 -4.037 22.454 1.00 80.38 466 LYS A CA 1
ATOM 3448 C C . LYS A 1 466 ? -3.473 -5.061 23.601 1.00 80.38 466 LYS A C 1
ATOM 3450 O O . LYS A 1 466 ? -2.913 -4.768 24.652 1.00 80.38 466 LYS A O 1
ATOM 3455 N N . GLU A 1 467 ? -4.078 -6.230 23.416 1.00 79.56 467 GLU A N 1
ATOM 3456 C CA . GLU A 1 467 ? -4.096 -7.358 24.354 1.00 79.56 467 GLU A CA 1
ATOM 3457 C C . GLU A 1 467 ? -3.180 -8.505 23.877 1.00 79.56 467 GLU A C 1
ATOM 3459 O O . GLU A 1 467 ? -3.135 -9.556 24.511 1.00 79.56 467 GLU A O 1
ATOM 3464 N N . GLY A 1 468 ? -2.469 -8.327 22.754 1.00 85.75 468 GLY A N 1
ATOM 3465 C CA . GLY A 1 468 ? -1.618 -9.346 22.130 1.00 85.75 468 GLY A CA 1
ATOM 3466 C C . GLY A 1 468 ? -2.370 -10.397 21.303 1.00 85.75 468 GLY A C 1
ATOM 3467 O O . GLY A 1 468 ? -1.740 -11.307 20.769 1.00 85.75 468 GLY A O 1
ATOM 3468 N N . LYS A 1 469 ? -3.696 -10.276 21.156 1.00 89.62 469 LYS A N 1
ATOM 3469 C CA . LYS A 1 469 ? -4.529 -11.197 20.363 1.00 89.62 469 LYS A CA 1
ATOM 3470 C C . LYS A 1 469 ? -4.443 -10.862 18.881 1.00 89.62 469 LYS A C 1
ATOM 3472 O O . LYS A 1 469 ? -4.482 -9.680 18.536 1.00 89.62 469 LYS A O 1
ATOM 3477 N N . ARG A 1 470 ? -4.393 -11.852 17.980 1.00 89.00 470 ARG A N 1
ATOM 3478 C CA . ARG A 1 470 ? -4.342 -11.581 16.523 1.00 89.00 470 ARG A CA 1
ATOM 3479 C C . ARG A 1 470 ? -5.562 -10.784 16.063 1.00 89.00 470 ARG A C 1
ATOM 3481 O O . ARG A 1 470 ? -6.692 -11.150 16.375 1.00 89.00 470 ARG A O 1
ATOM 3488 N N . HIS A 1 471 ? -5.329 -9.707 15.321 1.00 87.06 471 HIS A N 1
ATOM 3489 C CA . HIS A 1 471 ? -6.369 -8.799 14.843 1.00 87.06 471 HIS A CA 1
ATOM 3490 C C . HIS A 1 471 ? -5.896 -8.095 13.560 1.00 87.06 471 HIS A C 1
ATOM 3492 O O . HIS A 1 471 ? -4.734 -7.706 13.456 1.00 87.06 471 HIS A O 1
ATOM 3498 N N . GLY A 1 472 ? -6.784 -7.935 12.578 1.00 80.12 472 GLY A N 1
ATOM 3499 C CA . GLY A 1 472 ? -6.431 -7.470 11.235 1.00 80.12 472 GLY A CA 1
ATOM 3500 C C . GLY A 1 472 ? -5.880 -8.592 10.345 1.00 80.12 472 GLY A C 1
ATOM 3501 O O . GLY A 1 472 ? -6.123 -9.774 10.585 1.00 80.12 472 GLY A O 1
ATOM 3502 N N . LEU A 1 473 ? -5.177 -8.235 9.268 1.00 75.06 473 LEU A N 1
ATOM 3503 C CA . LEU A 1 473 ? -4.592 -9.202 8.328 1.00 75.06 473 LEU A CA 1
ATOM 3504 C C . LEU A 1 473 ? -3.370 -9.910 8.939 1.00 75.06 473 LEU A C 1
ATOM 3506 O O . LEU A 1 473 ? -2.503 -9.263 9.518 1.00 75.06 473 LEU A O 1
ATOM 3510 N N . VAL A 1 474 ? -3.263 -11.220 8.742 1.00 85.88 474 VAL A N 1
ATOM 3511 C CA . VAL A 1 474 ? -2.093 -12.048 9.060 1.00 85.88 474 VAL A CA 1
ATOM 3512 C C . VAL A 1 474 ? -1.671 -12.796 7.793 1.00 85.88 474 VAL A C 1
ATOM 3514 O O . VAL A 1 474 ? -2.522 -13.287 7.046 1.00 85.88 474 VAL A O 1
ATOM 3517 N N . GLN A 1 475 ? -0.363 -12.867 7.542 1.00 88.62 475 GLN A N 1
ATOM 3518 C CA . GLN A 1 475 ? 0.230 -13.483 6.351 1.00 88.62 475 GLN A CA 1
ATOM 3519 C C . GLN A 1 475 ? 1.305 -14.502 6.749 1.00 88.62 475 GLN A C 1
ATOM 3521 O O . GLN A 1 475 ? 2.109 -14.234 7.644 1.00 88.62 475 GLN A O 1
ATOM 3526 N N . PHE A 1 476 ? 1.345 -15.643 6.061 1.00 91.69 476 PHE A N 1
ATOM 3527 C CA . PHE A 1 476 ? 2.336 -16.709 6.252 1.00 91.69 476 PHE A CA 1
ATOM 3528 C C . PHE A 1 476 ? 3.022 -17.058 4.931 1.00 91.69 476 PHE A C 1
ATOM 3530 O O . PHE A 1 476 ? 2.378 -17.104 3.881 1.00 91.69 476 PHE A O 1
ATOM 3537 N N . TYR A 1 477 ? 4.321 -17.331 4.995 1.00 86.75 477 TYR A N 1
ATOM 3538 C CA . TYR A 1 477 ? 5.214 -17.539 3.857 1.00 86.75 477 TYR A CA 1
ATOM 3539 C C . TYR A 1 477 ? 6.014 -18.837 4.044 1.00 86.75 477 TYR A C 1
ATOM 3541 O O . TYR A 1 477 ? 6.192 -19.311 5.165 1.00 86.75 477 TYR A O 1
ATOM 3549 N N . ASP A 1 478 ? 6.500 -19.417 2.948 1.00 80.81 478 ASP A N 1
ATOM 3550 C CA . ASP A 1 478 ? 7.432 -20.544 2.995 1.00 80.81 478 ASP A CA 1
ATOM 3551 C C . ASP A 1 478 ? 8.872 -20.082 3.301 1.00 80.81 478 ASP A C 1
ATOM 3553 O O . ASP A 1 478 ? 9.181 -18.889 3.333 1.00 80.81 478 ASP A O 1
ATOM 3557 N N . ASN A 1 479 ? 9.792 -21.039 3.455 1.00 78.25 479 ASN A N 1
ATOM 3558 C CA . ASN A 1 479 ? 11.210 -20.751 3.699 1.00 78.25 479 ASN A CA 1
ATOM 3559 C C . ASN A 1 479 ? 11.901 -19.968 2.562 1.00 78.25 479 ASN A C 1
ATOM 3561 O O . ASN A 1 479 ? 13.002 -19.462 2.766 1.00 78.25 479 ASN A O 1
ATOM 3565 N N . ASN A 1 480 ? 11.292 -19.838 1.380 1.00 71.69 480 ASN A N 1
ATOM 3566 C CA . ASN A 1 480 ? 11.813 -19.045 0.263 1.00 71.69 480 ASN A CA 1
ATOM 3567 C C . ASN A 1 480 ? 11.288 -17.592 0.280 1.00 71.69 480 ASN A C 1
ATOM 3569 O O . ASN A 1 480 ? 11.811 -16.736 -0.443 1.00 71.69 480 ASN A O 1
ATOM 3573 N N . GLY A 1 481 ? 10.289 -17.298 1.121 1.00 71.88 481 GLY A N 1
ATOM 3574 C CA . GLY A 1 481 ? 9.560 -16.031 1.172 1.00 71.88 481 GLY A CA 1
ATOM 3575 C C . GLY A 1 481 ? 8.352 -15.971 0.228 1.00 71.88 481 GLY A C 1
ATOM 3576 O O . GLY A 1 481 ? 7.891 -14.878 -0.096 1.00 71.88 481 GLY A O 1
ATOM 3577 N N . ILE A 1 482 ? 7.845 -17.114 -0.243 1.00 68.12 482 ILE A N 1
ATOM 3578 C CA . ILE A 1 482 ? 6.649 -17.206 -1.089 1.00 68.12 482 ILE A CA 1
ATOM 3579 C C .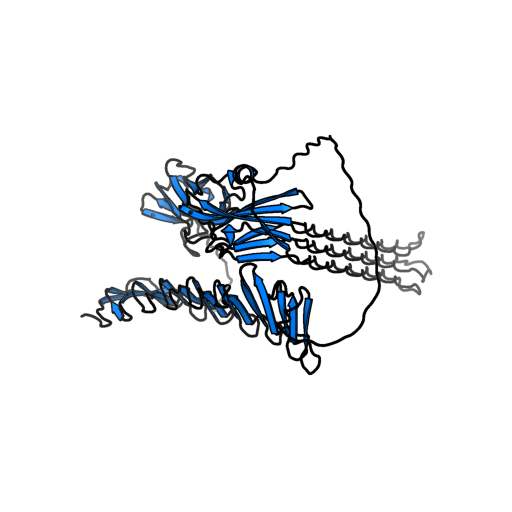 ILE A 1 482 ? 5.413 -17.311 -0.190 1.00 68.12 482 ILE A C 1
ATOM 3581 O O . ILE A 1 482 ? 5.310 -18.217 0.635 1.00 68.12 482 ILE A O 1
ATOM 3585 N N . LEU A 1 483 ? 4.456 -16.401 -0.367 1.00 77.25 483 LEU A N 1
ATOM 3586 C CA . LEU A 1 483 ? 3.204 -16.333 0.393 1.00 77.25 483 LEU A CA 1
ATOM 3587 C C . LEU A 1 483 ? 2.384 -17.631 0.254 1.00 77.25 483 LEU A C 1
ATOM 3589 O O . LEU A 1 483 ? 2.023 -18.005 -0.857 1.00 77.25 483 LEU A O 1
ATOM 3593 N N . GLN A 1 484 ? 2.067 -18.291 1.372 1.00 82.38 484 GLN A N 1
ATOM 3594 C CA . GLN A 1 484 ? 1.250 -19.514 1.421 1.00 82.38 484 GLN A CA 1
ATOM 3595 C C . GLN A 1 484 ? -0.168 -19.271 1.964 1.00 82.38 484 GLN A C 1
ATOM 3597 O O . GLN A 1 484 ? -1.110 -19.925 1.523 1.00 82.38 484 GLN A O 1
ATOM 3602 N N . GLU A 1 485 ? -0.369 -18.328 2.889 1.00 90.38 485 GLU A N 1
ATOM 3603 C CA . GLU A 1 485 ? -1.698 -18.041 3.450 1.00 90.38 485 GLU A CA 1
ATOM 3604 C C . GLU A 1 485 ? -1.875 -16.557 3.804 1.00 90.38 485 GLU A C 1
ATOM 3606 O O . GLU A 1 485 ? -0.979 -15.918 4.351 1.00 90.38 485 GLU A O 1
ATOM 3611 N N . GLU A 1 486 ? -3.069 -16.032 3.520 1.00 87.00 486 GLU A N 1
ATOM 3612 C CA . GLU A 1 486 ? -3.586 -14.760 4.030 1.00 87.00 486 GLU A CA 1
ATOM 3613 C C . GLU A 1 486 ? -4.890 -15.017 4.787 1.00 87.00 486 GLU A C 1
ATOM 3615 O O . GLU A 1 486 ? -5.784 -15.693 4.269 1.00 87.00 486 GLU A O 1
ATOM 3620 N N . ILE A 1 487 ? -5.033 -14.452 5.987 1.00 89.50 487 ILE A N 1
ATOM 3621 C CA . ILE A 1 487 ? -6.271 -14.521 6.775 1.00 89.50 487 ILE A CA 1
ATOM 3622 C C . ILE A 1 487 ? -6.468 -13.223 7.544 1.00 89.50 487 ILE A C 1
ATOM 3624 O O . ILE A 1 487 ? -5.537 -12.751 8.193 1.00 89.50 487 ILE A O 1
ATOM 3628 N N . THR A 1 488 ? -7.684 -12.694 7.561 1.00 82.25 488 THR A N 1
ATOM 3629 C CA . THR A 1 488 ? -8.064 -11.689 8.555 1.00 82.25 488 THR A CA 1
ATOM 3630 C C . THR A 1 488 ? -8.485 -12.357 9.877 1.00 82.25 488 THR A C 1
ATOM 3632 O O . THR A 1 488 ? -9.063 -13.448 9.911 1.00 82.25 488 THR A O 1
ATOM 3635 N N . TYR A 1 489 ? -8.142 -11.706 10.985 1.00 84.12 489 TYR A N 1
ATOM 3636 C CA . TYR A 1 489 ? -8.479 -12.097 12.349 1.00 84.12 489 TYR A CA 1
ATOM 3637 C C . TYR A 1 489 ? -9.189 -10.955 13.080 1.00 84.12 489 TYR A C 1
ATOM 3639 O O . TYR A 1 489 ? -8.921 -9.782 12.824 1.00 84.12 489 TYR A O 1
ATOM 3647 N N . ASP A 1 490 ? -10.030 -11.308 14.045 1.00 85.88 490 ASP A N 1
ATOM 3648 C CA . ASP A 1 490 ? -10.458 -10.427 15.126 1.00 85.88 490 ASP A CA 1
ATOM 3649 C C . ASP A 1 490 ? -10.326 -11.171 16.458 1.00 85.88 490 ASP A C 1
ATOM 3651 O O . ASP A 1 490 ? -10.932 -12.225 16.647 1.00 85.88 490 ASP A O 1
ATOM 3655 N N . ASN A 1 491 ? -9.513 -10.639 17.374 1.00 86.81 491 ASN A N 1
ATOM 3656 C CA . ASN A 1 491 ? -9.312 -11.167 18.726 1.00 86.81 491 ASN A CA 1
ATOM 3657 C C . ASN A 1 491 ? -9.035 -12.691 18.753 1.00 86.81 491 ASN A C 1
ATOM 3659 O O . ASN A 1 491 ? -9.678 -13.437 19.486 1.00 86.81 491 ASN A O 1
ATOM 3663 N N . ASP A 1 492 ? -8.083 -13.138 17.923 1.00 92.44 492 ASP A N 1
ATOM 3664 C CA . ASP A 1 492 ? -7.707 -14.537 17.633 1.00 92.44 492 ASP A CA 1
ATOM 3665 C C . ASP A 1 492 ? -8.730 -15.409 16.879 1.00 92.44 492 ASP A C 1
ATOM 3667 O O . ASP A 1 492 ? -8.370 -16.490 16.399 1.00 92.44 492 ASP A O 1
ATOM 3671 N N . SER A 1 493 ? -9.955 -14.931 16.664 1.00 90.31 493 SER A N 1
ATOM 3672 C CA . SER A 1 493 ? -10.948 -15.574 15.798 1.00 90.31 493 SER A CA 1
ATOM 3673 C C . SER A 1 493 ? -10.666 -15.275 14.320 1.00 90.31 493 SER A C 1
ATOM 3675 O O . SER A 1 493 ? -10.380 -14.132 13.968 1.00 90.31 493 SER A O 1
ATOM 3677 N N . LYS A 1 494 ? -10.755 -16.267 13.418 1.00 90.44 494 LYS A N 1
ATOM 3678 C CA . LYS A 1 494 ? -10.671 -16.006 11.963 1.00 90.44 494 LYS A CA 1
ATOM 3679 C C . LYS A 1 494 ? -11.960 -15.321 11.499 1.00 90.44 494 LYS A C 1
ATOM 3681 O O . LYS A 1 494 ? -13.047 -15.841 11.749 1.00 90.44 494 LYS A O 1
ATOM 3686 N N . THR A 1 495 ? -11.849 -14.207 10.781 1.00 79.25 495 THR A N 1
ATOM 3687 C CA . THR A 1 495 ? -13.000 -13.448 10.262 1.00 79.25 495 THR A CA 1
ATOM 3688 C C . THR A 1 495 ? -12.654 -12.767 8.941 1.00 79.25 495 THR A C 1
ATOM 3690 O O . THR A 1 495 ? -11.486 -12.524 8.659 1.00 79.25 495 THR A O 1
ATOM 3693 N N . GLY A 1 496 ? -13.642 -12.444 8.109 1.00 82.06 496 GLY A N 1
ATOM 3694 C CA . GLY A 1 496 ? -13.407 -11.752 6.842 1.00 82.06 496 GLY A CA 1
ATOM 3695 C C . GLY A 1 496 ? -12.633 -12.599 5.814 1.00 82.06 496 GLY A C 1
ATOM 3696 O O . GLY A 1 496 ? -12.749 -13.827 5.817 1.00 82.06 496 GLY A O 1
ATOM 3697 N N . PRO A 1 497 ? -11.901 -11.974 4.871 1.00 75.00 497 PRO A N 1
ATOM 3698 C CA . PRO A 1 497 ? -11.252 -12.673 3.760 1.00 75.00 497 PRO A CA 1
ATOM 3699 C C . PRO A 1 497 ? -10.165 -13.679 4.166 1.00 75.00 497 PRO A C 1
ATOM 3701 O O . PRO A 1 497 ? -9.404 -13.470 5.110 1.00 75.00 497 PRO A O 1
ATOM 3704 N N . CYS A 1 498 ? -10.039 -14.742 3.369 1.00 82.06 498 CYS A N 1
ATOM 3705 C CA . CYS A 1 498 ? -8.913 -15.670 3.415 1.00 82.06 498 CYS A CA 1
ATOM 3706 C C . CYS A 1 498 ? -8.516 -16.151 2.009 1.00 82.06 498 CYS A C 1
ATOM 3708 O O . CYS A 1 498 ? -9.371 -16.355 1.140 1.00 82.06 498 CYS A O 1
ATOM 3710 N N . LYS A 1 499 ? -7.211 -16.361 1.802 1.00 81.50 499 LYS A N 1
ATOM 3711 C CA . LYS A 1 499 ? -6.610 -16.996 0.620 1.00 81.50 499 LYS A CA 1
ATOM 3712 C C . LYS A 1 499 ? -5.581 -18.029 1.078 1.00 81.50 499 LYS A C 1
ATOM 3714 O O . LYS A 1 499 ? -4.849 -17.787 2.034 1.00 81.50 499 LYS A O 1
ATOM 3719 N N . ASN A 1 500 ? -5.492 -19.168 0.404 1.00 85.38 500 ASN A N 1
ATOM 3720 C CA . ASN A 1 500 ? -4.404 -20.136 0.574 1.00 85.38 500 ASN A CA 1
ATOM 3721 C C . ASN A 1 500 ? -3.799 -20.439 -0.799 1.00 85.38 500 ASN A C 1
ATOM 3723 O O . ASN A 1 500 ? -4.528 -20.620 -1.781 1.00 85.38 500 ASN A O 1
ATOM 3727 N N . PHE A 1 501 ? -2.479 -20.534 -0.837 1.00 71.94 501 PHE A N 1
ATOM 3728 C CA . PHE A 1 501 ? -1.667 -20.742 -2.025 1.00 71.94 501 PHE A CA 1
ATOM 3729 C C . PHE A 1 501 ? -0.869 -22.050 -1.911 1.00 71.94 501 PHE A C 1
ATOM 3731 O O . PHE A 1 501 ? -0.776 -22.651 -0.842 1.00 71.94 501 PHE A O 1
ATOM 3738 N N . SER A 1 502 ? -0.294 -22.489 -3.026 1.00 69.81 502 SER A N 1
ATOM 3739 C CA . SER A 1 502 ? 0.757 -23.502 -3.075 1.00 69.81 502 SER A CA 1
ATOM 3740 C C . SER A 1 502 ? 1.819 -23.002 -4.047 1.00 69.81 502 SER A C 1
ATOM 3742 O O . SER A 1 502 ? 1.576 -22.885 -5.253 1.00 69.81 502 SER A O 1
ATOM 3744 N N . GLY A 1 503 ? 2.966 -22.584 -3.506 1.00 67.19 503 GLY A N 1
ATOM 3745 C CA . GLY A 1 503 ? 3.908 -21.763 -4.266 1.00 67.19 503 GLY A CA 1
ATOM 3746 C C . GLY A 1 503 ? 3.226 -20.478 -4.754 1.00 67.19 503 GLY A C 1
ATOM 3747 O O . GLY A 1 503 ? 2.680 -19.729 -3.952 1.00 67.19 503 GLY A O 1
ATOM 3748 N N . LEU A 1 504 ? 3.234 -20.233 -6.067 1.00 59.50 504 LEU A N 1
ATOM 3749 C CA . LEU A 1 504 ? 2.610 -19.052 -6.686 1.00 59.50 504 LEU A CA 1
ATOM 3750 C C . LEU A 1 504 ? 1.130 -19.247 -7.077 1.00 59.50 504 LEU A C 1
ATOM 3752 O O . LEU A 1 504 ? 0.497 -18.303 -7.549 1.00 59.50 504 LEU A O 1
ATOM 3756 N N . LEU A 1 505 ? 0.567 -20.451 -6.923 1.00 59.19 505 LEU A N 1
ATOM 3757 C CA . LEU A 1 505 ? -0.808 -20.754 -7.335 1.00 59.19 505 LEU A CA 1
ATOM 3758 C C . LEU A 1 505 ? -1.790 -20.534 -6.183 1.00 59.19 505 LEU A C 1
ATOM 3760 O O . LEU A 1 505 ? -1.616 -21.101 -5.108 1.00 59.19 505 LEU A O 1
ATOM 3764 N N . LEU A 1 506 ? -2.857 -19.765 -6.411 1.00 69.94 506 LEU A N 1
ATOM 3765 C CA . LEU A 1 506 ? -3.997 -19.699 -5.492 1.00 69.94 506 LEU A CA 1
ATOM 3766 C C . LEU A 1 506 ? -4.752 -21.034 -5.542 1.00 69.94 506 LEU A C 1
ATOM 3768 O O . LEU A 1 506 ? -5.228 -21.412 -6.606 1.00 69.94 506 LEU A O 1
ATOM 3772 N N . VAL A 1 507 ? -4.888 -21.721 -4.405 1.00 77.38 507 VAL A N 1
ATOM 3773 C CA . VAL A 1 507 ? -5.548 -23.041 -4.309 1.00 77.38 507 VAL A CA 1
ATOM 3774 C C . VAL A 1 507 ? -6.980 -22.917 -3.792 1.00 77.38 507 VAL A C 1
ATOM 3776 O O . VAL A 1 507 ? -7.876 -23.628 -4.243 1.00 77.38 507 VAL A O 1
ATOM 3779 N N . LYS A 1 508 ? -7.235 -21.995 -2.858 1.00 90.06 508 LYS A N 1
ATOM 3780 C CA . LYS A 1 508 ? -8.596 -21.676 -2.397 1.00 90.06 508 LYS A CA 1
ATOM 3781 C C . LYS A 1 508 ? -8.701 -20.257 -1.850 1.00 90.06 508 LYS A C 1
ATOM 3783 O O . LYS A 1 508 ? -7.733 -19.708 -1.321 1.00 90.06 508 LYS A O 1
ATOM 3788 N N . SER A 1 509 ? -9.893 -19.683 -1.931 1.00 87.19 509 SER A N 1
ATOM 3789 C CA . SER A 1 509 ? -10.231 -18.391 -1.332 1.00 87.19 509 SER A CA 1
ATOM 3790 C C . SER A 1 509 ? -11.687 -18.357 -0.872 1.00 87.19 509 SER A C 1
ATOM 3792 O O . SER A 1 509 ? -12.523 -19.122 -1.352 1.00 87.19 509 SER A O 1
ATOM 3794 N N . GLY A 1 510 ? -11.997 -17.481 0.078 1.00 85.88 510 GLY A N 1
ATOM 3795 C CA . GLY A 1 510 ? -13.343 -17.332 0.625 1.00 85.88 510 GLY A CA 1
ATOM 3796 C C . GLY A 1 510 ? -13.351 -16.412 1.836 1.00 85.88 510 GLY A C 1
ATOM 3797 O O . GLY A 1 510 ? -12.479 -15.547 1.964 1.00 85.88 510 GLY A O 1
ATOM 3798 N N . GLN A 1 511 ? -14.330 -16.589 2.723 1.00 84.69 511 GLN A N 1
ATOM 3799 C CA . GLN A 1 511 ? -14.451 -15.802 3.951 1.00 84.69 511 GLN A CA 1
ATOM 3800 C C . GLN A 1 511 ? -14.691 -16.680 5.187 1.00 84.69 511 GLN A C 1
ATOM 3802 O O . GLN A 1 511 ? -15.276 -17.765 5.105 1.00 84.69 511 GLN A O 1
ATOM 3807 N N . TYR A 1 512 ? -14.227 -16.198 6.337 1.00 84.31 512 TYR A N 1
ATOM 3808 C CA . TYR A 1 512 ? -14.554 -16.729 7.656 1.00 84.31 512 TYR A CA 1
ATOM 3809 C C . TYR A 1 512 ? -15.521 -15.796 8.395 1.00 84.31 512 TYR A C 1
ATOM 3811 O O . TYR A 1 512 ? -15.541 -14.588 8.162 1.00 84.31 512 TYR A O 1
ATOM 3819 N N . LEU A 1 513 ? -16.287 -16.366 9.317 1.00 83.81 513 LEU A N 1
ATOM 3820 C CA . LEU A 1 513 ? -17.001 -15.671 10.382 1.00 83.81 513 LEU A CA 1
ATOM 3821 C C . LEU A 1 513 ? -16.870 -16.533 11.643 1.00 83.81 513 LEU A C 1
ATOM 3823 O O . LEU A 1 513 ? -17.057 -17.749 11.570 1.00 83.81 513 LEU A O 1
ATOM 3827 N N . ASP A 1 514 ? -16.493 -15.928 12.767 1.00 85.62 514 ASP A N 1
ATOM 3828 C CA . ASP A 1 514 ? -16.328 -16.587 14.071 1.00 85.62 514 ASP A CA 1
ATOM 3829 C C . ASP A 1 514 ? -15.533 -17.908 14.019 1.00 85.62 514 ASP A C 1
ATOM 3831 O O . ASP A 1 514 ? -15.936 -18.948 14.545 1.00 85.62 514 ASP A O 1
ATOM 3835 N N . GLY A 1 515 ? -14.399 -17.882 13.308 1.00 90.75 515 GLY A N 1
ATOM 3836 C CA . GLY A 1 515 ? -13.504 -19.025 13.127 1.00 90.75 515 GLY A CA 1
ATOM 3837 C C . GLY A 1 515 ? -13.942 -20.039 12.062 1.00 90.75 515 GLY A C 1
ATOM 3838 O O . GLY A 1 515 ? -13.171 -20.943 11.738 1.00 90.75 515 GLY A O 1
ATOM 3839 N N . LYS A 1 516 ? -15.143 -19.905 11.486 1.00 93.81 516 LYS A N 1
ATOM 3840 C CA . LYS A 1 516 ? -15.782 -20.908 10.614 1.00 93.81 516 LYS A CA 1
ATOM 3841 C C . LYS A 1 516 ? -15.972 -20.397 9.184 1.00 93.81 516 LYS A C 1
ATOM 3843 O O . LYS A 1 516 ? -16.155 -19.205 8.966 1.00 93.81 516 LYS A O 1
ATOM 3848 N N . GLN A 1 517 ? -15.935 -21.291 8.192 1.00 92.56 517 GLN A N 1
ATOM 3849 C CA . GLN A 1 517 ? -16.142 -20.911 6.786 1.00 92.56 517 GLN A CA 1
ATOM 3850 C C . GLN A 1 517 ? -17.558 -20.353 6.578 1.00 92.56 517 GLN A C 1
ATOM 3852 O O . GLN A 1 517 ? -18.536 -20.983 6.982 1.00 92.56 517 GLN A O 1
ATOM 3857 N N . ASN A 1 518 ? -17.675 -19.189 5.940 1.00 86.44 518 ASN A N 1
ATOM 3858 C CA . ASN A 1 518 ? -18.954 -18.519 5.727 1.00 86.44 518 ASN A CA 1
ATOM 3859 C C . ASN A 1 518 ? -19.011 -17.843 4.348 1.00 86.44 518 ASN A C 1
ATOM 3861 O O . ASN A 1 518 ? -18.002 -17.337 3.855 1.00 86.44 518 ASN A O 1
ATOM 3865 N N . GLY A 1 519 ? -20.188 -17.827 3.721 1.00 90.88 519 GLY A N 1
ATOM 3866 C CA . GLY A 1 519 ? -20.371 -17.286 2.375 1.00 90.88 519 GLY A CA 1
ATOM 3867 C C . GLY A 1 519 ? -19.736 -18.152 1.271 1.00 90.88 519 GLY A C 1
ATOM 3868 O O . GLY A 1 519 ? -19.492 -19.345 1.477 1.00 90.88 519 GLY A O 1
ATOM 3869 N N . PRO A 1 520 ? -19.505 -17.593 0.069 1.00 90.19 520 PRO A N 1
ATOM 3870 C CA . PRO A 1 520 ? -18.969 -18.337 -1.066 1.00 90.19 520 PRO A CA 1
ATOM 3871 C C . PRO A 1 520 ? -17.459 -18.582 -0.945 1.00 90.19 520 PRO A C 1
ATOM 3873 O O . PRO A 1 520 ? -16.678 -17.673 -0.662 1.00 90.19 520 PRO A O 1
ATOM 3876 N N . TRP A 1 521 ? -17.053 -19.813 -1.243 1.00 94.00 521 TRP A N 1
ATOM 3877 C CA . TRP A 1 521 ? -15.669 -20.267 -1.330 1.00 94.00 521 TRP A CA 1
ATOM 3878 C C . TRP A 1 521 ? -15.348 -20.773 -2.736 1.00 94.00 521 TRP A C 1
ATOM 3880 O O . TRP A 1 521 ? -16.167 -21.448 -3.365 1.00 94.00 521 TRP A O 1
ATOM 3890 N N . LYS A 1 522 ? -14.142 -20.462 -3.215 1.00 92.00 522 LYS A N 1
ATOM 3891 C CA . LYS A 1 522 ? -13.584 -20.907 -4.496 1.00 92.00 522 LYS A CA 1
ATOM 3892 C C . LYS A 1 522 ? -12.404 -21.841 -4.262 1.00 92.00 522 LYS A C 1
ATOM 3894 O O . LYS A 1 522 ? -11.599 -21.602 -3.364 1.00 92.00 522 LYS A O 1
ATOM 3899 N N . PHE A 1 523 ? -12.305 -22.875 -5.087 1.00 89.94 523 PHE A N 1
ATOM 3900 C CA . PHE A 1 523 ? -11.244 -23.883 -5.072 1.00 89.94 523 PHE A CA 1
ATOM 3901 C C . PHE A 1 523 ? -10.686 -24.037 -6.486 1.00 89.94 523 PHE A C 1
ATOM 3903 O O . PHE A 1 523 ? -11.454 -23.965 -7.450 1.00 89.94 523 PHE A O 1
ATOM 3910 N N . TYR A 1 524 ? -9.377 -24.233 -6.602 1.00 82.56 524 TYR A N 1
ATOM 3911 C CA . TYR A 1 524 ? -8.637 -24.190 -7.859 1.00 82.56 524 TYR A CA 1
ATOM 3912 C C . TYR A 1 524 ? -7.698 -25.395 -7.991 1.00 82.56 524 TYR A C 1
ATOM 3914 O O . TYR A 1 524 ? -7.112 -25.839 -7.003 1.00 82.56 524 TYR A O 1
ATOM 3922 N N . ASP A 1 525 ? -7.534 -25.893 -9.218 1.00 77.44 525 ASP A N 1
ATOM 3923 C CA . ASP A 1 525 ? -6.651 -27.020 -9.517 1.00 77.44 525 ASP A CA 1
ATOM 3924 C C . ASP A 1 525 ? -5.162 -26.614 -9.579 1.00 77.44 525 ASP A C 1
ATOM 3926 O O . ASP A 1 525 ? -4.797 -25.437 -9.575 1.00 77.44 525 ASP A O 1
ATOM 3930 N N . VAL A 1 526 ? -4.274 -27.606 -9.704 1.00 74.50 526 VAL A N 1
ATOM 3931 C CA . VAL A 1 526 ? -2.810 -27.410 -9.811 1.00 74.50 526 VAL A CA 1
ATOM 3932 C C . VAL A 1 526 ? -2.346 -26.709 -11.104 1.00 74.50 526 VAL A C 1
ATOM 3934 O O . VAL A 1 526 ? -1.147 -26.583 -11.339 1.00 74.50 526 VAL A O 1
ATOM 3937 N N . LYS A 1 527 ? -3.273 -26.267 -11.961 1.00 69.75 527 LYS A N 1
ATOM 3938 C CA . LYS A 1 527 ? -3.025 -25.441 -13.154 1.00 69.75 527 LYS A CA 1
ATOM 3939 C C . LYS A 1 527 ? -3.651 -24.042 -13.018 1.00 69.75 527 LYS A C 1
ATOM 3941 O O . LYS A 1 527 ? -3.578 -23.259 -13.961 1.00 69.75 527 LYS A O 1
ATOM 3946 N N . GLY A 1 528 ? -4.269 -23.729 -11.876 1.00 71.50 528 GLY A N 1
ATOM 3947 C CA . GLY A 1 528 ? -4.968 -22.470 -11.615 1.00 71.50 528 GLY A CA 1
ATOM 3948 C C . GLY A 1 528 ? -6.385 -22.385 -12.195 1.00 71.50 528 GLY A C 1
ATOM 3949 O O . GLY A 1 528 ? -7.000 -21.321 -12.118 1.00 71.50 528 GLY A O 1
ATOM 3950 N N . ASN A 1 529 ? -6.939 -23.465 -12.760 1.00 79.75 529 ASN A N 1
ATOM 3951 C CA . ASN A 1 529 ? -8.335 -23.458 -13.197 1.00 79.75 529 ASN A CA 1
ATOM 3952 C C . ASN A 1 529 ? -9.259 -23.480 -11.980 1.00 79.75 529 ASN A C 1
ATOM 3954 O O . ASN A 1 529 ? -8.989 -24.180 -11.009 1.00 79.75 529 ASN A O 1
ATOM 3958 N N . LEU A 1 530 ? -10.405 -22.804 -12.063 1.00 85.25 530 LEU A N 1
ATOM 3959 C CA . LEU A 1 530 ? -11.480 -22.991 -11.089 1.00 85.25 530 LEU A CA 1
ATOM 3960 C C . LEU A 1 530 ? -11.959 -24.456 -11.128 1.00 85.25 530 LEU A C 1
ATOM 3962 O O . LEU A 1 530 ? -12.260 -24.982 -12.201 1.00 85.25 530 LEU A O 1
ATOM 3966 N N . GLU A 1 531 ? -12.025 -25.092 -9.959 1.00 91.62 531 GLU A N 1
ATOM 3967 C CA . GLU A 1 531 ? -12.488 -26.471 -9.746 1.00 91.62 531 GLU A CA 1
ATOM 3968 C C . GLU A 1 531 ? -13.866 -26.492 -9.065 1.00 91.62 531 GLU A C 1
ATOM 3970 O O . GLU A 1 531 ? -14.742 -27.270 -9.445 1.00 91.62 531 GLU A O 1
ATOM 3975 N N . ALA A 1 532 ? -14.106 -25.607 -8.090 1.00 93.81 532 ALA A N 1
ATOM 3976 C CA . ALA A 1 532 ? -15.404 -25.505 -7.425 1.00 93.81 532 ALA A CA 1
ATOM 3977 C C . ALA A 1 532 ? -15.735 -24.094 -6.921 1.00 93.81 532 ALA A C 1
ATOM 3979 O O . ALA A 1 532 ? -14.869 -23.374 -6.425 1.00 93.81 532 ALA A O 1
ATOM 3980 N N . GLU A 1 533 ? -17.026 -23.762 -6.950 1.00 96.62 533 GLU A N 1
ATOM 3981 C CA . GLU A 1 533 ? -17.653 -22.744 -6.102 1.00 96.62 533 GLU A CA 1
ATOM 3982 C C . GLU A 1 533 ? -18.576 -23.456 -5.101 1.00 96.62 533 GLU A C 1
ATOM 3984 O O . GLU A 1 533 ? -19.379 -24.310 -5.489 1.00 96.62 533 GLU A O 1
ATOM 3989 N N . ARG A 1 534 ? -18.469 -23.137 -3.809 1.00 96.94 534 ARG A N 1
ATOM 3990 C CA . ARG A 1 534 ? -19.276 -23.750 -2.739 1.00 96.94 534 ARG A CA 1
ATOM 3991 C C . ARG A 1 534 ? -19.690 -22.691 -1.725 1.00 96.94 534 ARG A C 1
ATOM 3993 O O . ARG A 1 534 ? -18.823 -21.986 -1.215 1.00 96.94 534 ARG A O 1
ATOM 4000 N N . THR A 1 535 ? -20.972 -22.593 -1.397 1.00 92.56 535 THR A N 1
ATOM 4001 C CA . THR A 1 535 ? -21.425 -21.743 -0.286 1.00 92.56 535 THR A CA 1
ATOM 4002 C C . THR A 1 535 ? -21.345 -22.497 1.043 1.00 92.56 535 THR A C 1
ATOM 4004 O O . THR A 1 535 ? -21.692 -23.676 1.130 1.00 92.56 535 THR A O 1
ATOM 4007 N N . TYR A 1 536 ? -20.864 -21.810 2.078 1.00 92.44 536 TYR A N 1
ATOM 4008 C CA . TYR A 1 536 ? -20.797 -22.294 3.453 1.00 92.44 536 TYR A CA 1
ATOM 4009 C C . TYR A 1 536 ? -21.593 -21.381 4.389 1.00 92.44 536 TYR A C 1
ATOM 4011 O O . TYR A 1 536 ? -21.728 -20.179 4.158 1.00 92.44 536 TYR A O 1
ATOM 4019 N N . THR A 1 537 ? -22.098 -21.943 5.481 1.00 90.00 537 THR A N 1
ATOM 4020 C CA . THR A 1 537 ? -22.706 -21.214 6.597 1.00 90.00 537 THR A CA 1
ATOM 4021 C C . THR A 1 537 ? -22.228 -21.851 7.894 1.00 90.00 537 THR A C 1
ATOM 4023 O O . THR A 1 537 ? -22.379 -23.057 8.086 1.00 90.00 537 THR A O 1
ATOM 4026 N N . ASN A 1 538 ? -21.597 -21.063 8.770 1.00 89.62 538 ASN A N 1
ATOM 4027 C CA . ASN A 1 538 ? -21.028 -21.530 10.043 1.00 89.62 538 ASN A CA 1
ATOM 4028 C C . ASN A 1 538 ? -20.175 -22.816 9.917 1.00 89.62 538 ASN A C 1
ATOM 4030 O O . ASN A 1 538 ? -20.246 -23.712 10.756 1.00 89.62 538 ASN A O 1
ATOM 4034 N N . GLY A 1 539 ? -19.359 -22.911 8.862 1.00 93.75 539 GLY A N 1
ATOM 4035 C CA . GLY A 1 539 ? -18.455 -24.035 8.589 1.00 93.75 539 GLY A CA 1
ATOM 4036 C C . GLY A 1 539 ? -19.094 -25.226 7.871 1.00 93.75 539 GLY A C 1
ATOM 4037 O O . GLY A 1 539 ? -18.373 -26.093 7.387 1.00 93.75 539 GLY A O 1
ATOM 4038 N N . THR A 1 540 ? -20.420 -25.258 7.743 1.00 96.38 540 THR A N 1
ATOM 4039 C CA . THR A 1 540 ? -21.157 -26.333 7.062 1.00 96.38 540 THR A CA 1
ATOM 4040 C C . THR A 1 540 ? -21.485 -25.913 5.632 1.00 96.38 540 THR A C 1
ATOM 4042 O O . THR A 1 540 ? -21.848 -24.762 5.399 1.00 96.38 540 THR A O 1
ATOM 4045 N N . GLN A 1 541 ? -21.355 -26.813 4.652 1.00 96.81 541 GLN A N 1
ATOM 4046 C CA . GLN A 1 541 ? -21.692 -26.486 3.262 1.00 96.81 541 GLN A CA 1
ATOM 4047 C C . GLN A 1 541 ? -23.219 -26.377 3.111 1.00 96.81 541 GLN A C 1
ATOM 4049 O O . GLN A 1 541 ? -23.938 -27.341 3.374 1.00 96.81 541 GLN A O 1
ATOM 4054 N N . ASN A 1 542 ? -23.712 -25.198 2.732 1.00 90.88 542 ASN A N 1
ATOM 4055 C CA . ASN A 1 542 ? -25.139 -24.880 2.675 1.00 90.88 542 ASN A CA 1
ATOM 4056 C C . ASN A 1 542 ? -25.377 -23.766 1.634 1.00 90.88 542 ASN A C 1
ATOM 4058 O O . ASN A 1 542 ? -24.605 -22.808 1.565 1.00 90.88 542 ASN A O 1
ATOM 4062 N N . GLY A 1 543 ? -26.404 -23.908 0.797 1.00 95.62 543 GLY A N 1
ATOM 4063 C CA . GLY A 1 543 ? -26.659 -23.074 -0.377 1.00 95.62 543 GLY A CA 1
ATOM 4064 C C . GLY A 1 543 ? -25.979 -23.570 -1.670 1.00 95.62 543 GLY A C 1
ATOM 4065 O O . GLY A 1 543 ? -25.623 -24.748 -1.787 1.00 95.62 543 GLY A O 1
ATOM 4066 N N . PRO A 1 544 ? -25.815 -22.693 -2.681 1.00 95.19 544 PRO A N 1
ATOM 4067 C CA . PRO A 1 544 ? -25.373 -23.085 -4.021 1.00 95.19 544 PRO A CA 1
ATOM 4068 C C . PRO A 1 544 ? -23.989 -23.743 -4.112 1.00 95.19 544 PRO A C 1
ATOM 4070 O O . PRO A 1 544 ? -23.048 -23.402 -3.392 1.00 95.19 544 PRO A O 1
ATOM 4073 N N . CYS A 1 545 ? -23.847 -24.643 -5.086 1.00 96.12 545 CYS A N 1
ATOM 4074 C CA . CYS A 1 545 ? -22.584 -25.250 -5.482 1.00 96.12 545 CYS A CA 1
ATOM 4075 C C . CYS A 1 545 ? -22.457 -25.333 -7.012 1.00 96.12 545 CYS A C 1
ATOM 4077 O O . CYS A 1 545 ? -23.415 -25.638 -7.725 1.00 96.12 545 CYS A O 1
ATOM 4079 N N . LYS A 1 546 ? -21.244 -25.091 -7.515 1.00 96.50 546 LYS A N 1
ATOM 4080 C CA . LYS A 1 546 ? -20.836 -25.344 -8.899 1.00 96.50 546 LYS A CA 1
ATOM 4081 C C . LYS A 1 546 ? -19.535 -26.138 -8.887 1.00 96.50 546 LYS A C 1
ATOM 4083 O O . LYS A 1 546 ? -18.627 -25.821 -8.122 1.00 96.50 546 LYS A O 1
ATOM 4088 N N . LEU A 1 547 ? -19.434 -27.136 -9.751 1.00 93.94 547 LEU A N 1
ATOM 4089 C CA . LEU A 1 547 ? -18.246 -27.960 -9.949 1.00 93.94 547 LEU A CA 1
ATOM 4090 C C . LEU A 1 547 ? -17.775 -27.819 -11.394 1.00 93.94 547 LEU A C 1
ATOM 4092 O O . LEU A 1 547 ? -18.587 -27.774 -12.322 1.00 93.94 547 LEU A O 1
ATOM 4096 N N . TYR A 1 548 ? -16.465 -27.785 -11.582 1.00 91.56 548 TYR A N 1
ATOM 4097 C CA . TYR A 1 548 ? -15.791 -27.523 -12.845 1.00 91.56 548 TYR A CA 1
ATOM 4098 C C . TYR A 1 548 ? -14.777 -28.636 -13.145 1.00 91.56 548 TYR A C 1
ATOM 4100 O O . TYR A 1 548 ? -14.379 -29.394 -12.266 1.00 91.56 548 TYR A O 1
ATOM 4108 N N . TYR A 1 549 ? -14.372 -28.766 -14.406 1.00 86.94 549 TYR A N 1
ATOM 4109 C CA . TYR A 1 549 ? -13.370 -29.732 -14.849 1.00 86.94 549 TYR A CA 1
ATOM 4110 C C . TYR A 1 549 ? -12.482 -29.089 -15.919 1.00 86.94 549 TYR A C 1
ATOM 4112 O O . TYR A 1 549 ? -12.974 -28.742 -16.994 1.00 86.94 549 TYR A O 1
ATOM 4120 N N . ASN A 1 550 ? -11.190 -28.894 -15.616 1.00 80.19 550 ASN A N 1
ATOM 4121 C CA . ASN A 1 550 ? -10.277 -28.038 -16.393 1.00 80.19 550 ASN A CA 1
ATOM 4122 C C . ASN A 1 550 ? -10.932 -26.674 -16.737 1.00 80.19 550 ASN A C 1
ATOM 4124 O O . ASN A 1 550 ? -11.001 -26.280 -17.900 1.00 80.19 550 ASN A O 1
ATOM 4128 N N . GLY A 1 551 ? -11.525 -26.004 -15.740 1.00 81.50 551 GLY A N 1
ATOM 4129 C CA . GLY A 1 551 ? -12.175 -24.692 -15.881 1.00 81.50 551 GLY A CA 1
ATOM 4130 C C . GLY A 1 551 ? -13.548 -24.674 -16.572 1.00 81.50 551 GLY A C 1
ATOM 4131 O O . GLY A 1 551 ? -14.272 -23.688 -16.445 1.00 81.50 551 GLY A O 1
ATOM 4132 N N . LYS A 1 552 ? -13.967 -25.746 -17.259 1.00 87.44 552 LYS A N 1
ATOM 4133 C CA . LYS A 1 552 ? -15.319 -25.850 -17.840 1.00 87.44 552 LYS A CA 1
ATOM 4134 C C . LYS A 1 552 ? -16.344 -26.265 -16.787 1.00 87.44 552 LYS A C 1
ATOM 4136 O O . LYS A 1 552 ? -16.055 -27.134 -15.967 1.00 87.44 552 LYS A O 1
ATOM 4141 N N . LEU A 1 553 ? -17.551 -25.693 -16.826 1.00 92.19 553 LEU A N 1
ATOM 4142 C CA . LEU A 1 553 ? -18.640 -26.078 -15.921 1.00 92.19 553 LEU A CA 1
ATOM 4143 C C . LEU A 1 553 ? -19.003 -27.559 -16.126 1.00 92.19 553 LEU A C 1
ATOM 4145 O O . LEU A 1 553 ? -19.262 -27.992 -17.245 1.00 92.19 553 LEU A O 1
ATOM 4149 N N . SER A 1 554 ? -19.002 -28.324 -15.038 1.00 94.56 554 SER A N 1
ATOM 4150 C CA . SER A 1 554 ? -19.200 -29.777 -15.027 1.00 94.56 554 SER A CA 1
ATOM 4151 C C . SER A 1 554 ? -20.503 -30.156 -14.319 1.00 94.56 554 SER A C 1
ATOM 4153 O O . SER A 1 554 ? -21.239 -31.026 -14.785 1.00 94.56 554 SER A O 1
ATOM 4155 N N . SER A 1 555 ? -20.850 -29.489 -13.212 1.00 95.94 555 SER A N 1
ATOM 4156 C CA . SER A 1 555 ? -22.152 -29.646 -12.544 1.00 95.94 555 SER A CA 1
ATOM 4157 C C . SER A 1 555 ? -22.557 -28.416 -11.727 1.00 95.94 555 SER A C 1
ATOM 4159 O O . SER A 1 555 ? -21.710 -27.623 -11.322 1.00 95.94 555 SER A O 1
ATOM 4161 N N . THR A 1 556 ? -23.851 -28.282 -11.455 1.00 97.44 556 THR A N 1
ATOM 4162 C CA . THR A 1 556 ? -24.441 -27.318 -10.517 1.00 97.44 556 THR A CA 1
ATOM 4163 C C . THR A 1 556 ? -25.479 -28.010 -9.640 1.00 97.44 556 THR A C 1
ATOM 4165 O O . THR A 1 556 ? -25.994 -29.072 -9.989 1.00 97.44 556 THR A O 1
ATOM 4168 N N . GLY A 1 557 ? -25.781 -27.410 -8.495 1.00 96.75 557 GLY A N 1
ATOM 4169 C CA . GLY A 1 557 ? -26.850 -27.834 -7.597 1.00 96.75 557 GLY A CA 1
ATOM 4170 C C . GLY A 1 557 ? -26.770 -27.066 -6.286 1.00 96.75 557 GLY A C 1
ATOM 4171 O O . GLY A 1 557 ? -26.071 -26.050 -6.203 1.00 96.75 557 GLY A O 1
ATOM 4172 N N . GLN A 1 558 ? -27.454 -27.542 -5.250 1.00 96.19 558 GLN A N 1
ATOM 4173 C CA . GLN A 1 558 ? -27.351 -26.963 -3.909 1.00 96.19 558 GLN A CA 1
ATOM 4174 C C . GLN A 1 558 ? -26.984 -28.008 -2.854 1.00 96.19 558 GLN A C 1
ATOM 4176 O O . GLN A 1 558 ? -27.110 -29.222 -3.051 1.00 96.19 558 GLN A O 1
ATOM 4181 N N . PHE A 1 559 ? -26.475 -27.501 -1.736 1.00 96.75 559 PHE A N 1
ATOM 4182 C CA . PHE A 1 559 ? -26.268 -28.243 -0.506 1.00 96.75 559 PHE A CA 1
ATOM 4183 C C . PHE A 1 559 ? -27.142 -27.670 0.603 1.00 96.75 559 PHE A C 1
ATOM 4185 O O . PHE A 1 559 ? -27.457 -26.483 0.611 1.00 96.75 559 PHE A O 1
ATOM 4192 N N . LYS A 1 560 ? -27.458 -28.509 1.578 1.00 95.44 560 LYS A N 1
ATOM 4193 C CA . LYS A 1 560 ? -28.098 -28.144 2.833 1.00 95.44 560 LYS A CA 1
ATOM 4194 C C . LYS A 1 560 ? -27.478 -29.011 3.915 1.00 95.44 560 LYS A C 1
ATOM 4196 O O . LYS A 1 560 ? -27.366 -30.221 3.742 1.00 95.44 560 LYS A O 1
ATOM 4201 N N . ASP A 1 561 ? -27.004 -28.381 4.981 1.00 93.75 561 ASP A N 1
ATOM 4202 C CA . ASP A 1 561 ? -26.422 -29.051 6.150 1.00 93.75 561 ASP A CA 1
ATOM 4203 C C . ASP A 1 561 ? -25.358 -30.121 5.797 1.00 93.75 561 ASP A C 1
ATOM 4205 O O . ASP A 1 561 ? -25.305 -31.210 6.362 1.00 93.75 561 ASP A O 1
ATOM 4209 N N . GLY A 1 562 ? -24.503 -29.807 4.812 1.00 95.50 562 GLY A N 1
ATOM 4210 C CA . GLY A 1 562 ? -23.414 -30.666 4.329 1.00 95.50 562 GLY A CA 1
ATOM 4211 C C . GLY A 1 562 ? -23.820 -31.733 3.302 1.00 95.50 562 GLY A C 1
ATOM 4212 O O . GLY A 1 562 ? -22.948 -32.369 2.711 1.00 95.50 562 GLY A O 1
ATOM 4213 N N . LYS A 1 563 ? -25.118 -31.902 3.034 1.00 96.81 563 LYS A N 1
ATOM 4214 C CA . LYS A 1 563 ? -25.700 -32.896 2.118 1.00 96.81 563 LYS A CA 1
ATOM 4215 C C . LYS A 1 563 ? -26.177 -32.254 0.811 1.00 96.81 563 LYS A C 1
ATOM 4217 O O . LYS A 1 563 ? -26.501 -31.071 0.796 1.00 96.81 563 LYS A O 1
ATOM 4222 N N . LYS A 1 564 ? -26.256 -33.017 -0.289 1.00 96.81 564 LYS A N 1
ATOM 4223 C CA . LYS A 1 564 ? -26.923 -32.557 -1.525 1.00 96.81 564 LYS A CA 1
ATOM 4224 C C . LYS A 1 564 ? -28.423 -32.361 -1.282 1.00 96.81 564 LYS A C 1
ATOM 4226 O O . LYS A 1 564 ? -29.061 -33.249 -0.723 1.00 96.81 564 LYS A O 1
ATOM 4231 N N . GLU A 1 565 ? -28.977 -31.259 -1.776 1.00 96.69 565 GLU A N 1
ATOM 4232 C CA . GLU A 1 565 ? -30.404 -30.930 -1.675 1.00 96.69 565 GLU A CA 1
ATOM 4233 C C . GLU A 1 565 ? -30.891 -30.311 -2.996 1.00 96.69 565 GLU A C 1
ATOM 4235 O O . GLU A 1 565 ? -30.184 -29.513 -3.620 1.00 96.69 565 GLU A O 1
ATOM 4240 N N . GLY A 1 566 ? -32.108 -30.665 -3.408 1.00 96.31 566 GLY A N 1
ATOM 4241 C CA . GLY A 1 566 ? -32.786 -30.126 -4.582 1.00 96.31 566 GLY A CA 1
ATOM 4242 C C . GLY A 1 566 ? -32.195 -30.578 -5.918 1.00 96.31 566 GLY A C 1
ATOM 4243 O O . GLY A 1 566 ? -31.510 -31.597 -6.025 1.00 96.31 566 GLY A O 1
ATOM 4244 N N . GLU A 1 567 ? -32.487 -29.801 -6.959 1.00 97.25 567 GLU A N 1
ATOM 4245 C CA . GLU A 1 567 ? -32.086 -30.102 -8.330 1.00 97.25 567 GLU A CA 1
ATOM 4246 C C . GLU A 1 567 ? -30.563 -29.989 -8.523 1.00 97.25 567 GLU A C 1
ATOM 4248 O O . GLU A 1 567 ? -29.941 -28.965 -8.230 1.00 97.25 567 GLU A O 1
ATOM 4253 N N . TRP A 1 568 ? -29.974 -31.046 -9.074 1.00 97.94 568 TRP A N 1
ATOM 4254 C CA . TRP A 1 568 ? -28.586 -31.141 -9.500 1.00 97.94 568 TRP A CA 1
ATOM 4255 C C . TRP A 1 568 ? -28.513 -31.376 -11.006 1.00 97.94 568 TRP A C 1
ATOM 4257 O O . TRP A 1 568 ? -29.140 -32.294 -11.533 1.00 97.94 568 TRP A O 1
ATOM 4267 N N . LYS A 1 569 ? -27.706 -30.574 -11.703 1.00 96.81 569 LYS A N 1
ATOM 4268 C CA . LYS A 1 569 ? -27.492 -30.659 -13.152 1.00 96.81 569 LYS A CA 1
ATOM 4269 C C . LYS A 1 569 ? -26.040 -30.982 -13.459 1.00 96.81 569 LYS A C 1
ATOM 4271 O O . LYS A 1 569 ? -25.136 -30.325 -12.951 1.00 96.81 569 LYS A O 1
ATOM 4276 N N . THR A 1 570 ? -25.815 -31.958 -14.331 1.00 96.38 570 THR A N 1
ATOM 4277 C CA . THR A 1 570 ? -24.499 -32.281 -14.899 1.00 96.38 570 THR A CA 1
ATOM 4278 C C . THR A 1 570 ? -24.479 -31.886 -16.367 1.00 96.38 570 THR A C 1
ATOM 4280 O O . THR A 1 570 ? -25.432 -32.155 -17.101 1.00 96.38 570 THR A O 1
ATOM 4283 N N . TYR A 1 571 ? -23.392 -31.251 -16.796 1.00 93.12 571 TYR A N 1
ATOM 4284 C CA . TYR A 1 571 ? -23.261 -30.644 -18.118 1.00 93.12 571 TYR A CA 1
ATOM 4285 C C . TYR A 1 571 ? -22.301 -31.442 -18.998 1.00 93.12 571 TYR A C 1
ATOM 4287 O O . TYR A 1 571 ? -21.363 -32.086 -18.520 1.00 93.12 571 TYR A O 1
ATOM 4295 N N . ASP A 1 572 ? -22.540 -31.398 -20.302 1.00 91.69 572 ASP A N 1
ATOM 4296 C CA . ASP A 1 572 ? -21.600 -31.889 -21.293 1.00 91.69 572 ASP A CA 1
ATOM 4297 C C . ASP A 1 572 ? -20.407 -30.928 -21.461 1.00 91.69 572 ASP A C 1
ATOM 4299 O O . ASP A 1 572 ? -20.554 -29.705 -21.448 1.00 91.69 572 ASP A O 1
ATOM 4303 N N . ARG A 1 573 ? -19.204 -31.490 -21.626 1.00 82.38 573 ARG A N 1
ATOM 4304 C CA . ARG A 1 573 ? -17.936 -30.740 -21.577 1.00 82.38 573 ARG A CA 1
ATOM 4305 C C . ARG A 1 573 ? -17.561 -30.067 -22.898 1.00 82.38 573 ARG A C 1
ATOM 4307 O O . ARG A 1 573 ? -16.593 -29.303 -22.923 1.00 82.38 573 ARG A O 1
ATOM 4314 N N . GLU A 1 574 ? -18.269 -30.344 -23.987 1.00 84.56 574 GLU A N 1
ATOM 4315 C CA . GLU A 1 574 ? -17.991 -29.764 -25.305 1.00 84.56 574 GLU A CA 1
ATOM 4316 C C . GLU A 1 574 ? -19.078 -28.771 -25.702 1.00 84.56 574 GLU A C 1
ATOM 4318 O O . GLU A 1 574 ? -18.773 -27.613 -25.978 1.00 84.56 574 GLU A O 1
ATOM 4323 N N . SER A 1 575 ? -20.338 -29.200 -25.631 1.00 86.75 575 SER A N 1
ATOM 4324 C CA . SER A 1 575 ? -21.516 -28.397 -25.975 1.00 86.75 575 SER A CA 1
ATOM 4325 C C . SER A 1 575 ? -22.000 -27.467 -24.857 1.00 86.75 575 SER A C 1
ATOM 4327 O O . SER A 1 575 ? -22.702 -26.496 -25.135 1.00 86.75 575 SER A O 1
ATOM 4329 N N . GLY A 1 576 ? -21.680 -27.763 -23.591 1.00 86.19 576 GLY A N 1
ATOM 4330 C CA . GLY A 1 576 ? -22.254 -27.070 -22.430 1.00 86.19 576 GLY A CA 1
ATOM 4331 C C . GLY A 1 576 ? -23.735 -27.385 -22.171 1.00 86.19 576 GLY A C 1
ATOM 4332 O O . GLY A 1 576 ? -24.336 -26.779 -21.284 1.00 86.19 576 GLY A O 1
ATOM 4333 N N . ALA A 1 577 ? -24.341 -28.314 -22.918 1.00 87.88 577 ALA A N 1
ATOM 4334 C CA . ALA A 1 577 ? -25.729 -28.727 -22.725 1.00 87.88 577 ALA A CA 1
ATOM 4335 C C . ALA A 1 577 ? -25.917 -29.494 -21.402 1.00 87.88 577 ALA A C 1
ATOM 4337 O O . ALA A 1 577 ? -24.993 -30.141 -20.908 1.00 87.88 577 ALA A O 1
ATOM 4338 N N . VAL A 1 578 ? -27.126 -29.469 -20.832 1.00 94.38 578 VAL A N 1
ATOM 4339 C CA . VAL A 1 578 ? -27.460 -30.313 -19.672 1.00 94.38 578 VAL A CA 1
ATOM 4340 C C . VAL A 1 578 ? -27.520 -31.771 -20.130 1.00 94.38 578 VAL A C 1
ATOM 4342 O O . VAL A 1 578 ? -28.350 -32.133 -20.959 1.00 94.38 578 VAL A O 1
ATOM 4345 N N . LYS A 1 579 ? -26.637 -32.606 -19.579 1.00 94.56 579 LYS A N 1
ATOM 4346 C CA . LYS A 1 579 ? -26.523 -34.040 -19.880 1.00 94.56 579 LYS A CA 1
ATOM 4347 C C . LYS A 1 579 ? -27.355 -34.909 -18.935 1.00 94.56 579 LYS A C 1
ATOM 4349 O O . LYS A 1 579 ? -27.793 -35.987 -19.324 1.00 94.56 579 LYS A O 1
ATOM 4354 N N . LYS A 1 580 ? -27.543 -34.463 -17.691 1.00 95.38 580 LYS A N 1
ATOM 4355 C CA . LYS A 1 580 ? -28.344 -35.150 -16.670 1.00 95.38 580 LYS A CA 1
ATOM 4356 C C . LYS A 1 580 ? -28.925 -34.127 -15.697 1.00 95.38 580 LYS A C 1
ATOM 4358 O O . LYS A 1 580 ? -28.247 -33.155 -15.367 1.00 95.38 580 LYS A O 1
ATOM 4363 N N . THR A 1 581 ? -30.145 -34.378 -15.232 1.00 97.19 581 THR A N 1
ATOM 4364 C CA . THR A 1 581 ? -30.754 -33.692 -14.086 1.00 97.19 581 THR A CA 1
ATOM 4365 C C . THR A 1 581 ? -31.175 -34.760 -13.081 1.00 97.19 581 THR A C 1
ATOM 4367 O O . THR A 1 581 ? -31.739 -35.774 -13.483 1.00 97.19 581 THR A O 1
ATOM 4370 N N . GLU A 1 582 ? -30.875 -34.556 -11.804 1.00 96.88 582 GLU A N 1
ATOM 4371 C CA . GLU A 1 582 ? -31.237 -35.434 -10.686 1.00 96.88 582 GLU A CA 1
ATOM 4372 C C . GLU A 1 582 ? -31.788 -34.571 -9.556 1.00 96.88 582 GLU A C 1
ATOM 4374 O O . GLU A 1 582 ? -31.250 -33.497 -9.296 1.00 96.88 582 GLU A O 1
ATOM 4379 N N . ASN A 1 583 ? -32.828 -35.024 -8.861 1.00 96.94 583 ASN A N 1
ATOM 4380 C CA . ASN A 1 583 ? -33.291 -34.354 -7.649 1.00 96.94 583 ASN A CA 1
ATOM 4381 C C . ASN A 1 583 ? -32.712 -35.070 -6.424 1.00 96.94 583 ASN A C 1
ATOM 4383 O O . ASN A 1 583 ? -32.702 -36.298 -6.375 1.00 96.94 583 ASN A O 1
ATOM 4387 N N . TYR A 1 584 ? -32.231 -34.318 -5.439 1.00 96.25 584 TYR A N 1
ATOM 4388 C CA . TYR A 1 584 ? -31.686 -34.856 -4.195 1.00 96.25 584 TYR A CA 1
ATOM 4389 C C . TYR A 1 584 ? -32.500 -34.390 -2.993 1.00 96.25 584 TYR A C 1
ATOM 4391 O O . TYR A 1 584 ? -33.007 -33.269 -2.967 1.00 96.25 584 TYR A O 1
ATOM 4399 N N . LYS A 1 585 ? -32.566 -35.232 -1.965 1.00 95.75 585 LYS A N 1
ATOM 4400 C CA . LYS A 1 585 ? -33.065 -34.849 -0.647 1.00 95.75 585 LYS A CA 1
ATOM 4401 C C . LYS A 1 585 ? -32.183 -35.464 0.426 1.00 95.75 585 LYS A C 1
ATOM 4403 O O . LYS A 1 585 ? -31.885 -36.653 0.357 1.00 95.75 585 LYS A O 1
ATOM 4408 N N . ASP A 1 586 ? -31.749 -34.663 1.396 1.00 93.62 586 ASP A N 1
ATOM 4409 C CA . ASP A 1 586 ? -30.932 -35.123 2.530 1.00 93.62 586 ASP A CA 1
ATOM 4410 C C . ASP A 1 586 ? -29.651 -35.896 2.114 1.00 93.62 586 ASP A C 1
ATOM 4412 O O . ASP A 1 586 ? -29.075 -36.648 2.904 1.00 93.62 586 ASP A O 1
ATOM 4416 N N . GLY A 1 587 ? -29.154 -35.669 0.892 1.00 93.75 587 GLY A N 1
ATOM 4417 C CA . GLY A 1 587 ? -27.992 -36.334 0.292 1.00 93.75 587 GLY A CA 1
ATOM 4418 C C . GLY A 1 587 ? -28.314 -37.482 -0.671 1.00 93.75 587 GLY A C 1
ATOM 4419 O O . GLY A 1 587 ? -27.444 -37.858 -1.457 1.00 93.75 587 GLY A O 1
ATOM 4420 N N . GLU A 1 588 ? -29.543 -37.999 -0.671 1.00 93.62 588 GLU A N 1
ATOM 4421 C CA . GLU A 1 588 ? -29.956 -39.175 -1.445 1.00 93.62 588 GLU A CA 1
ATOM 4422 C C . GLU A 1 588 ? -30.679 -38.785 -2.741 1.00 93.62 588 GLU A C 1
ATOM 4424 O O . GLU A 1 588 ? -31.509 -37.870 -2.763 1.00 93.62 588 GLU A O 1
ATOM 4429 N N . ALA A 1 589 ? -30.351 -39.468 -3.841 1.00 93.38 589 ALA A N 1
ATOM 4430 C CA . ALA A 1 589 ? -30.985 -39.237 -5.136 1.00 93.38 589 ALA A CA 1
ATOM 4431 C C . ALA A 1 589 ? -32.429 -39.757 -5.112 1.00 93.38 589 ALA A C 1
ATOM 4433 O O . ALA A 1 589 ? -32.677 -40.885 -4.691 1.00 93.38 589 ALA A O 1
ATOM 4434 N N . GLN A 1 590 ? -33.368 -38.927 -5.553 1.00 92.06 590 GLN A N 1
ATOM 4435 C CA . GLN A 1 590 ? -34.784 -39.269 -5.645 1.00 92.06 590 GLN A CA 1
ATOM 4436 C C . GLN A 1 590 ? -35.083 -39.899 -7.024 1.00 92.06 590 GLN A C 1
ATOM 4438 O O . GLN A 1 590 ? -34.450 -39.487 -8.003 1.00 92.06 590 GLN A O 1
ATOM 4443 N N . PRO A 1 591 ? -35.993 -40.890 -7.102 1.00 78.94 591 PRO A N 1
ATOM 4444 C CA . PRO A 1 591 ? -36.373 -41.559 -8.350 1.00 78.94 591 PRO A CA 1
ATOM 4445 C C . PRO A 1 591 ? -37.226 -40.682 -9.283 1.00 78.94 591 PRO A C 1
ATOM 4447 O O . PRO A 1 591 ? -37.915 -39.766 -8.776 1.00 78.94 591 PRO A O 1
#

Foldseek 3Di:
DDDDDDDDDDPPPPPPPPVADALVQFDAKDKAFDLPDQFFAQDKGFIKIWTAGPVRDTEMAPDHDDPPDPHHHYPVQKDKDKQQFDDDPRMTTGHQALQRDDLQKMKIKMAGPVGRVRIDIDIRHHPLLEEDEAEQEWAAWAAWAEWAAWAEWAAADPPGDWAAIAETAAWAETAEIAFFFAKEKEWDWDQDPSVRGIKIWIWIATPRPRWIGIGIHDQARYEYEYEREWHAWHAIHAWHAWHATYHYPDDPPQAHETHETHAWHAIYEWHFFYEYEYEYEPVSLSGPYHYYYHGYTHHKHHTHHKHHWHHYDPGPHYIHHIHHTYHIYYTYYGYDDHHYDHDHPPDPVVVVSNCGTDDDDDDDDDDDDDDDDDDDDDDDDDDDDDDDDDDDDDADDFFWDWDADPVRATAKIAGDDPSDGAAKIFGADPNNPHTQKIWHATPSQKIWIWGADPVRATAKIFTGDNVRFTAAKIWGADNVNFTAKIFGDDRNATFAKIWGADRNATAKIATDDRNAGAAWMWGADPVNATAKIFGDDRNFTFFKIWGADSNHTAKIATDHRNAGAAKIFGADRPPRHTPDIFGDDPRDTDD

Sequence (591 aa):
MKNTLKFTTLFLFCHLFICGLKAKDFVSIEIKYDPKGVLALGQGFYIGIAATTEKGKVFETPGFLSPGLLKATDWSNFKIEVEGGTFEDGAVFISNNFSDIKNHEIKIKASVKDKPEVKNEIIIKLTYSGTIYAVFDGKKGKRGKGGDMGNTGGNGGSSQKATDGTPGGDGQQGGDGSDGENVDVYLKLTYDELLKKDMLQIWCVSKTTGKKKFIYLDPVGGKFIVTVNGGDGGDGGDGGRGGECGYDPNTTNPNLAGGKGGNGGAGGNGGNGGKVTLHVDPNTEKINTEINFSRAGGSAGKGGTAGYQGQKSQGTGNEGMPGSQGQSGHSGNQGPETAMLKEQVNIDWASVRNSGSNKVENKSNESSNTNTTTNTKTNTNVNSNTVKDNAKAEGFPDGAYNKKRENGTLLESGEYKNNKKVGTWKTFREDGATIYKQTEYSLNGSCKETQFGENGKILSVINTNKEGKRHGLVQFYDNNGILQEEITYDNDSKTGPCKNFSGLLLVKSGQYLDGKQNGPWKFYDVKGNLEAERTYTNGTQNGPCKLYYNGKLSSTGQFKDGKKEGEWKTYDRESGAVKKTENYKDGEAQP

Secondary structure (DSSP, 8-state):
-------------------PPPGGGEEEEEEEE-TTS--STT-EEEEEEEEEETTS-EEE-TTSS-TT-S-B--GGGEEEEEETEEEETTEEEE-SSGGG-BTTEEEEEEEETTEEEEEEEEEEE----SEEEEE-PPPPPPPPPPPPPPPPPPPPBTTB---PPPPPPPPPPPPPPPPPPPEEEEEEEEEETTTTEEEEEEEEEETTT--EEEEEE-TTT-EEEEE-PPPPPPPPPPPPPPPPPPP-SS---TT--PPPPPPPPPPPPPPPPPPEEEEE-GGGGG---EEEEE-PPPPPPPPPPPPPPPPPPSSS--PPPPPPPPPP-PPPPPPPP-EEEE------HHHHHH--S----------------------------------S-PPPPSEEEEEEPTTS-EEEEEEEETTEEEEEEEEE-TTSSSEEEEEEE-TTS-EEEEEE-TTS-EEEEEEE-TTS-EEEEEEEE-TTS-EEEEEEEETTEEEEEEEEEETTEEEEEEEEETTEEEEEEEEE-TTS-EEEEEEEETTEEEEEEEEEETTEEEEEEEEETTEEEEEEEEE-TTT--EEEEEEEETTEEP-